Protein AF-0000000074617605 (afdb_homodimer)

pLDDT: mean 94.05, std 8.95, range [28.68, 98.93]

Foldseek 3Di:
DVVVVVVVVVVVVVVVVVVVVVVVVVVVVVVVVLCCLQPPPFFDLQCVQHQEEEEEPQLFFLNVLLVLVCVVSRHAYEYEEADPVSVVVSVVVSCVVRVVSPHHYHYDHDDQLPDDLQVLLVSLLVVCPPGSYAEYEYDWADFDQAQAAPVPQDPSRLSRRQRGLASNLVSNCVNVVVVSLVVLGHFYEYEAECCAVQAPHAHSRRSNNVSSVNRLVVQLVVQVVSVVSHYHGAYEYAYAEQTVNNVHPDADLNHYHSNLQSVQVSRCTRHDHYDHRHVSPVVVSVVNVVDDNVVRVVVNVVVRVVRNVVVVVVVVVVVD/DVVVVVVVVVVVVVVVVVVVVVVVVVVVVVVVVLCCLQPPPFFDLQCVQHQEEEEEPQLFFLNVLLVLVCVVSRHAYEYEEADPVSVVVSVVVSCVVRVVSPHHYHYDHDDQLPDDLQVLLVSLLVVCPPGSYAEYEYDWADFDQAQAAPVPQDPSRLSRRQRGLASNLVSNCVNVVVVSLVVLGHFYEYEAECCAVQAPHAHSRRSNNVSSVNRLVVQLVVQVVSVVSHYHGAYEYAYAEQTVNNVHPDADLNHYHSNLQSVQVSRCTRHDHYDHRHVSPVVVSVVNVVDDNVVRVVVNVVVRVVRNVVVVVVVVVVVD

Nearest PDB structures (foldseek):
  3awd-assembly1_D  TM=8.259E-01  e=8.835E-17  Gluconobacter oxydans
  3i4f-assembly1_C  TM=8.065E-01  e=2.542E-14  Bacillus thuringiensis serovar kurstaki str. T03a001
  3i4f-assembly1_B  TM=8.393E-01  e=2.015E-13  Bacillus thuringiensis serovar kurstaki str. T03a001
  3bmo-assembly1_A  TM=7.274E-01  e=6.884E-12  Trypanosoma brucei brucei
  6gd0-assembly1_A  TM=7.552E-01  e=2.472E-11  Trypanosoma brucei brucei

Radius of gyration: 26.24 Å; Cα contacts (8 Å, |Δi|>4): 1134; chains: 2; bounding box: 74×83×84 Å

Solvent-accessible surface area (backbone atoms only — not comparable to full-atom values): 32037 Å² total; per-residue (Å²): 117,70,76,64,45,61,55,48,53,49,48,50,52,47,50,29,33,51,50,12,47,54,50,50,51,50,52,51,50,52,49,51,51,47,49,36,66,66,74,62,57,76,53,63,67,65,61,78,34,24,52,26,32,39,31,30,34,36,69,48,49,51,28,27,32,37,50,52,53,45,43,74,68,66,29,22,39,37,43,28,35,60,50,64,68,51,48,51,52,48,52,49,54,46,42,70,74,46,34,90,75,67,57,53,78,45,80,44,77,48,49,49,72,77,51,55,56,68,57,48,21,52,56,51,37,69,72,47,61,93,54,54,53,8,35,40,36,44,48,44,66,59,71,67,92,53,61,36,55,75,81,70,56,48,72,67,54,56,52,38,40,50,30,28,40,39,44,41,48,52,24,49,47,49,35,48,49,59,59,19,58,75,71,39,26,23,34,37,39,35,61,38,34,30,44,46,71,56,35,86,41,30,43,34,39,24,69,49,21,8,36,31,17,19,47,41,33,31,22,30,4,44,18,67,59,32,42,87,45,45,26,34,31,21,18,40,34,47,62,65,45,29,21,79,89,68,71,32,85,67,58,48,86,67,22,36,38,27,59,60,43,29,57,33,43,60,45,40,57,77,52,66,40,68,42,47,49,40,62,51,48,40,50,49,38,55,57,50,67,72,44,58,66,70,58,52,48,50,52,50,43,53,51,40,51,52,51,27,53,54,49,52,52,51,55,55,58,70,73,104,115,72,76,65,47,60,56,50,51,49,47,50,52,47,51,30,35,50,50,12,47,53,50,50,51,51,53,52,51,51,48,52,51,47,49,37,63,68,73,62,57,77,54,63,68,66,61,77,34,23,52,27,33,38,32,29,35,35,70,48,50,52,27,26,33,38,51,52,52,44,45,75,68,68,30,21,39,36,44,28,36,59,50,65,66,52,46,51,52,49,52,50,54,45,41,71,74,46,35,92,77,69,58,54,77,46,80,46,77,49,48,49,73,77,51,56,57,69,57,48,20,51,57,51,36,69,72,49,61,93,53,55,54,8,36,38,36,44,48,43,65,60,72,69,92,53,61,39,55,75,81,70,57,50,70,66,55,56,50,37,40,49,31,27,40,40,43,42,48,51,25,49,48,50,37,50,49,58,60,20,57,77,71,39,25,23,33,38,39,36,60,39,33,29,45,45,73,57,36,86,42,28,42,35,37,24,67,51,20,9,36,31,17,20,46,42,32,32,23,29,4,45,19,67,60,31,43,85,46,46,27,35,29,22,20,40,34,46,61,64,47,29,22,79,90,67,71,33,86,67,57,48,86,67,22,37,39,28,60,57,41,28,58,32,43,59,46,40,58,78,53,64,38,68,42,49,49,40,62,51,47,43,51,49,39,54,58,50,68,73,46,58,67,70,57,54,50,51,52,51,44,51,51,40,52,51,50,27,52,54,50,51,51,50,54,55,57,70,75,104

Secondary structure (DSSP, 8-state):
--SHHHHHHHHHHHHHHHHHHHHHHHHHHHHHHHHIIIIISPPP-GGGT-SEEEEES-SSHHHHHHHHHHHHTT-EEEEEES-HHHHHHHHHHHHHHHGGG---EEEEE--TTTS-HHHHHHHHHHHHTTS-EEEEEE------SS---GGGS-HHHHHHHHIIIIIHHHHHHHHHHHHHHHHT-EEEEEE--HHHHTSS--TT-HHHHHHHHHHHHHHHHHHHHHGGGTEEEEEE-----SSTTTT--S--SSS--HHHHHHHHHHHTTS-SEE--SHHHHHHHHHHHTS-HHHHHHHHHHHHHHHHHHHHHHHHHHH-/--SHHHHHHHHHHHHHHHHHHHHHHHHHHHHHHHHIIIIISPPP-GGGT-SEEEEES-SSHHHHHHHHHHHHTT-EEEEEES-HHHHHHHHHHHHHHHGGG---EEEEE--TTTS-HHHHHHHHHHHHTTS-EEEEEE------SS---GGGS-HHHHHHHHIIIIIHHHHHHHHHHHHHHHHT-EEEEEE--HHHHTSS--TT-HHHHHHHHHHHHHHHHHHHHHGGGTEEEEEE-----SSTTTT--S--SSS--HHHHHHHHHHHTTS-SEE--SHHHHHHHHHHHTS-HHHHHHHHHHHHHHHHHHHHHHHHHHH-

Structure (mmCIF, N/CA/C/O backbone):
data_AF-0000000074617605-model_v1
#
loop_
_entity.id
_entity.type
_entity.pdbx_description
1 polymer 'Uncharacterized protein'
#
loop_
_atom_site.group_PDB
_atom_site.id
_atom_site.type_symbol
_atom_site.label_atom_id
_atom_site.label_alt_id
_atom_site.label_comp_id
_atom_site.label_asym_id
_atom_site.label_entity_id
_atom_site.label_seq_id
_atom_site.pdbx_PDB_ins_code
_atom_site.Cartn_x
_atom_site.Cartn_y
_atom_site.Cartn_z
_atom_site.occupancy
_atom_site.B_iso_or_equiv
_atom_site.auth_seq_id
_atom_site.auth_comp_id
_atom_site.auth_asym_id
_atom_site.auth_atom_id
_atom_site.pdbx_PDB_model_num
ATOM 1 N N . MET A 1 1 ? -10.291 5.543 -55.757 1 28.68 1 MET A N 1
ATOM 2 C CA . MET A 1 1 ? -9.661 5.252 -54.473 1 28.68 1 MET A CA 1
ATOM 3 C C . MET A 1 1 ? -8.706 6.37 -54.069 1 28.68 1 MET A C 1
ATOM 5 O O . MET A 1 1 ? -8.23 6.406 -52.933 1 28.68 1 MET A O 1
ATOM 9 N N . ALA A 1 2 ? -8.182 6.967 -55.021 1 44.29 2 ALA A N 1
ATOM 10 C CA . ALA A 1 2 ? -7.198 8.028 -54.823 1 44.29 2 ALA A CA 1
ATOM 11 C C . ALA A 1 2 ? -7.856 9.29 -54.271 1 44.29 2 ALA A C 1
ATOM 13 O O . ALA A 1 2 ? -7.236 10.04 -53.514 1 44.29 2 ALA A O 1
ATOM 14 N N . GLU A 1 3 ? -8.857 9.639 -54.67 1 44.71 3 GLU A N 1
ATOM 15 C CA . GLU A 1 3 ? -9.513 10.872 -54.246 1 44.71 3 GLU A CA 1
ATOM 16 C C . GLU A 1 3 ? -10.019 10.763 -52.81 1 44.71 3 GLU A C 1
ATOM 18 O O . GLU A 1 3 ? -10.239 11.777 -52.145 1 44.71 3 GLU A O 1
ATOM 23 N N . LEU A 1 4 ? -10.495 9.609 -52.344 1 44.89 4 LEU A N 1
ATOM 24 C CA . LEU A 1 4 ? -10.998 9.282 -51.014 1 44.89 4 LEU A CA 1
ATOM 25 C C . LEU A 1 4 ? -9.866 9.272 -49.992 1 44.89 4 LEU A C 1
ATOM 27 O O . LEU A 1 4 ? -10.109 9.395 -48.789 1 44.89 4 LEU A O 1
ATOM 31 N N . LEU A 1 5 ? -8.69 9.046 -50.379 1 49.06 5 LEU A N 1
ATOM 32 C CA . LEU A 1 5 ? -7.474 8.955 -49.579 1 49.06 5 LEU A CA 1
ATOM 33 C C . LEU A 1 5 ? -7.092 10.319 -49.015 1 49.06 5 LEU A C 1
ATOM 35 O O . LEU A 1 5 ? -6.602 10.414 -47.886 1 49.06 5 LEU A O 1
ATOM 39 N N . PRO A 1 6 ? -7.212 11.353 -49.906 1 55.55 6 PRO A N 1
ATOM 40 C CA . PRO A 1 6 ? -6.803 12.677 -49.431 1 55.55 6 PRO A CA 1
ATOM 41 C C . PRO A 1 6 ? -7.618 13.151 -48.23 1 55.55 6 PRO A C 1
ATOM 43 O O . PRO A 1 6 ? -7.067 13.753 -47.304 1 55.55 6 PRO A O 1
ATOM 46 N N . ASN A 1 7 ? -8.894 12.729 -48.133 1 67.83 7 ASN A N 1
ATOM 47 C CA . ASN A 1 7 ? -9.818 13.175 -47.096 1 67.83 7 ASN A CA 1
ATOM 48 C C . ASN A 1 7 ? -9.58 12.441 -45.78 1 67.83 7 ASN A C 1
ATOM 50 O O . ASN A 1 7 ? -9.599 13.052 -44.71 1 67.83 7 ASN A O 1
ATOM 54 N N . TYR A 1 8 ? -9.223 11.216 -45.971 1 73.75 8 TYR A N 1
ATOM 55 C CA . TYR A 1 8 ? -8.988 10.449 -44.754 1 73.75 8 TYR A CA 1
ATOM 56 C C . TYR A 1 8 ? -7.698 10.889 -44.072 1 73.75 8 TYR A C 1
ATOM 58 O O . TYR A 1 8 ? -7.633 10.964 -42.843 1 73.75 8 TYR A O 1
ATOM 66 N N . GLN A 1 9 ? -6.757 11.125 -44.902 1 74.62 9 GLN A N 1
ATOM 67 C CA . GLN A 1 9 ? -5.488 11.593 -44.355 1 74.62 9 GLN A CA 1
ATOM 68 C C . GLN A 1 9 ? -5.665 12.909 -43.603 1 74.62 9 GLN A C 1
ATOM 70 O O . GLN A 1 9 ? -5.088 13.1 -42.531 1 74.62 9 GLN A O 1
ATOM 75 N N . ASN A 1 10 ? -6.522 13.687 -44.237 1 80.21 10 ASN A N 1
ATOM 76 C CA . ASN A 1 10 ? -6.794 14.961 -43.579 1 80.21 10 ASN A CA 1
ATOM 77 C C . ASN A 1 10 ? -7.549 14.764 -42.268 1 80.21 10 ASN A C 1
ATOM 79 O O . ASN A 1 10 ? -7.307 15.479 -41.294 1 80.21 10 ASN A O 1
ATOM 83 N N . GLN A 1 11 ? -8.337 13.719 -42.298 1 86.09 11 GLN A N 1
ATOM 84 C CA . GLN A 1 11 ? -9.111 13.452 -41.09 1 86.09 11 GLN A CA 1
ATOM 85 C C . GLN A 1 11 ? -8.223 12.904 -39.977 1 86.09 11 GLN A C 1
ATOM 87 O O . GLN A 1 11 ? -8.38 13.274 -38.811 1 86.09 11 GLN A O 1
ATOM 92 N N . ILE A 1 12 ? -7.347 12.129 -40.333 1 83.56 12 ILE A N 1
ATOM 93 C CA . ILE A 1 12 ? -6.42 11.562 -39.36 1 83.56 12 ILE A CA 1
ATOM 94 C C . ILE A 1 12 ? -5.516 12.661 -38.806 1 83.56 12 ILE A C 1
ATOM 96 O O . ILE A 1 12 ? -5.267 12.719 -37.6 1 83.56 12 ILE A O 1
ATOM 100 N N . LEU A 1 13 ? -5.088 13.482 -39.664 1 83.46 13 LEU A N 1
ATOM 101 C CA . LEU A 1 13 ? -4.239 14.589 -39.239 1 83.46 13 LEU A CA 1
ATOM 102 C C . LEU A 1 13 ? -4.993 15.52 -38.295 1 83.46 13 LEU A C 1
ATOM 104 O O . LEU A 1 13 ? -4.426 16.01 -37.315 1 83.46 13 LEU A O 1
ATOM 108 N N . LEU A 1 14 ? -6.187 15.707 -38.687 1 86.94 14 LEU A N 1
ATOM 109 C CA . LEU A 1 14 ? -7.02 16.539 -37.825 1 86.94 14 LEU A CA 1
ATOM 110 C C . LEU A 1 14 ? -7.222 15.881 -36.464 1 86.94 14 LEU A C 1
ATOM 112 O O . LEU A 1 14 ? -7.179 16.554 -35.432 1 86.94 14 LEU A O 1
ATOM 116 N N . ALA A 1 15 ? -7.498 14.617 -36.512 1 87.48 15 ALA A N 1
ATOM 117 C CA . ALA A 1 15 ? -7.683 13.876 -35.268 1 87.48 15 ALA A CA 1
ATOM 118 C C . ALA A 1 15 ? -6.435 13.952 -34.393 1 87.48 15 ALA A C 1
ATOM 120 O O . ALA A 1 15 ? -6.531 14.136 -33.178 1 87.48 15 ALA A O 1
ATOM 121 N N . ILE A 1 16 ? -5.338 13.906 -34.977 1 88.61 16 ILE A N 1
ATOM 122 C CA . ILE A 1 16 ? -4.067 13.969 -34.264 1 88.61 16 ILE A CA 1
ATOM 123 C C . ILE A 1 16 ? -3.869 15.367 -33.683 1 88.61 16 ILE A C 1
ATOM 125 O O . ILE A 1 16 ? -3.404 15.515 -32.551 1 88.61 16 ILE A O 1
ATOM 129 N N . TYR A 1 17 ? -4.247 16.331 -34.462 1 87.78 17 TYR A N 1
ATOM 130 C CA . TYR A 1 17 ? -4.151 17.705 -33.982 1 87.78 17 TYR A CA 1
ATOM 131 C C . TYR A 1 17 ? -5.081 17.934 -32.796 1 87.78 17 TYR A C 1
ATOM 133 O O . TYR A 1 17 ? -4.698 18.572 -31.813 1 87.78 17 TYR A O 1
ATOM 141 N N . ILE A 1 18 ? -6.255 17.421 -32.915 1 90.37 18 ILE A N 1
ATOM 142 C CA . ILE A 1 18 ? -7.236 17.574 -31.846 1 90.37 18 ILE A CA 1
ATOM 143 C C . ILE A 1 18 ? -6.734 16.88 -30.582 1 90.37 18 ILE A C 1
ATOM 145 O O . ILE A 1 18 ? -6.83 17.432 -29.484 1 90.37 18 ILE A O 1
ATOM 149 N N . LEU A 1 19 ? -6.189 15.699 -30.77 1 89.45 19 LEU A N 1
ATOM 150 C CA . LEU A 1 19 ? -5.617 14.973 -29.641 1 89.45 19 LEU A CA 1
ATOM 151 C C . LEU A 1 19 ? -4.496 15.776 -28.99 1 89.45 1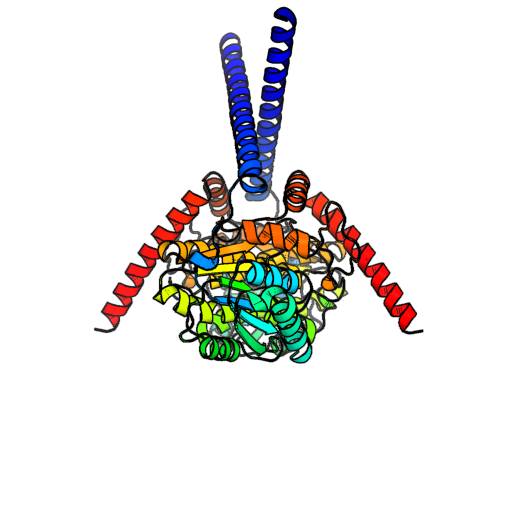9 LEU A C 1
ATOM 153 O O . LEU A 1 19 ? -4.444 15.895 -27.764 1 89.45 19 LEU A O 1
ATOM 157 N N . GLY A 1 20 ? -3.647 16.362 -29.751 1 89.15 20 GLY A N 1
ATOM 158 C CA . GLY A 1 20 ? -2.57 17.196 -29.239 1 89.15 20 GLY A CA 1
ATOM 159 C C . GLY A 1 20 ? -3.066 18.427 -28.504 1 89.15 20 GLY A C 1
ATOM 160 O O . GLY A 1 20 ? -2.519 18.798 -27.464 1 89.15 20 GLY A O 1
ATOM 161 N N . PHE A 1 21 ? -4.073 18.988 -29.082 1 91.02 21 PHE A N 1
ATOM 162 C CA . PHE A 1 21 ? -4.638 20.186 -28.472 1 91.02 21 PHE A CA 1
ATOM 163 C C . PHE A 1 21 ? -5.278 19.86 -27.128 1 91.02 21 PHE A C 1
ATOM 165 O O . PHE A 1 21 ? -5.112 20.604 -26.159 1 91.02 21 PHE A O 1
ATOM 172 N N . ILE A 1 22 ? -5.978 18.783 -27.044 1 91.42 22 ILE A N 1
ATOM 173 C CA . ILE A 1 22 ? -6.632 18.36 -25.811 1 91.42 22 ILE A CA 1
ATOM 174 C C . ILE A 1 22 ? -5.582 18.092 -24.735 1 91.42 22 ILE A C 1
ATOM 176 O O . ILE A 1 22 ? -5.716 18.553 -23.599 1 91.42 22 ILE A O 1
ATOM 180 N N . ILE A 1 23 ? -4.521 17.449 -25.072 1 90.5 23 ILE A N 1
ATOM 181 C CA . ILE A 1 23 ? -3.471 17.105 -24.119 1 90.5 23 ILE A CA 1
ATOM 182 C C . ILE A 1 23 ? -2.748 18.373 -23.668 1 90.5 23 ILE A C 1
ATOM 184 O O . ILE A 1 23 ? -2.452 18.538 -22.482 1 90.5 23 ILE A O 1
ATOM 188 N N . PHE A 1 24 ? -2.494 19.197 -24.582 1 90.48 24 PHE A N 1
ATOM 189 C CA . PHE A 1 24 ? -1.822 20.45 -24.256 1 90.48 24 PHE A CA 1
ATOM 190 C C . PHE A 1 24 ? -2.657 21.274 -23.283 1 90.48 24 PHE A C 1
ATOM 192 O O . PHE A 1 24 ? -2.129 21.816 -22.309 1 90.48 24 PHE A O 1
ATOM 199 N N . THR A 1 25 ? -3.906 21.417 -23.562 1 92.68 25 THR A N 1
ATOM 200 C CA . THR A 1 25 ? -4.8 22.176 -22.695 1 92.68 25 THR A CA 1
ATOM 201 C C . THR A 1 25 ? -4.891 21.532 -21.315 1 92.68 25 THR A C 1
ATOM 203 O O . THR A 1 25 ? -4.887 22.228 -20.297 1 92.68 25 THR A O 1
ATOM 206 N N . GLN A 1 26 ? -4.939 20.263 -21.282 1 91.38 26 GLN A N 1
ATOM 207 C CA . GLN A 1 26 ? -5.006 19.546 -20.013 1 91.38 26 GLN A CA 1
ATOM 208 C C . GLN A 1 26 ? -3.733 19.753 -19.197 1 91.38 26 GLN A C 1
ATOM 210 O O . GLN A 1 26 ? -3.796 19.987 -17.988 1 91.38 26 GLN A O 1
ATOM 215 N N . LYS A 1 27 ? -2.654 19.66 -19.837 1 90.95 27 LYS A N 1
ATOM 216 C CA . LYS A 1 27 ? -1.382 19.846 -19.145 1 90.95 27 LYS A CA 1
ATOM 217 C C . LYS A 1 27 ? -1.238 21.277 -18.634 1 90.95 27 LYS A C 1
ATOM 219 O O . LYS A 1 27 ? -0.689 21.503 -17.554 1 90.95 27 LYS A O 1
ATOM 224 N N . THR A 1 28 ? -1.647 22.194 -19.437 1 93.44 28 THR A N 1
ATOM 225 C CA . THR A 1 28 ? -1.602 23.592 -19.024 1 93.44 28 THR A CA 1
ATOM 226 C C . THR A 1 28 ? -2.526 23.835 -17.834 1 93.44 28 THR A C 1
ATOM 228 O O . THR A 1 28 ? -2.147 24.512 -16.876 1 93.44 28 THR A O 1
ATOM 231 N N . GLN A 1 29 ? -3.685 23.295 -17.889 1 95.03 29 GLN A N 1
ATOM 232 C CA . GLN A 1 29 ? -4.625 23.424 -16.781 1 95.03 29 GLN A CA 1
ATOM 233 C C . GLN A 1 29 ? -4.075 22.775 -15.514 1 95.03 29 GLN A C 1
ATOM 235 O O . GLN A 1 29 ? -4.21 23.326 -14.419 1 95.03 29 GLN A O 1
ATOM 240 N N . ASN A 1 30 ? -3.499 21.629 -15.637 1 93.22 30 ASN A N 1
ATOM 241 C CA . ASN A 1 30 ? -2.891 20.953 -14.496 1 93.22 30 ASN A CA 1
ATOM 242 C C . ASN A 1 30 ? -1.772 21.788 -13.88 1 93.22 30 ASN A C 1
ATOM 244 O O . ASN A 1 30 ? -1.621 21.826 -12.658 1 93.22 30 ASN A O 1
ATOM 248 N N . PHE A 1 31 ? -1.028 22.395 -14.739 1 95.34 31 PHE A N 1
ATOM 249 C CA . PHE A 1 31 ? 0.06 23.242 -14.263 1 95.34 31 PHE A CA 1
ATOM 250 C C . PHE A 1 31 ? -0.484 24.447 -13.505 1 95.34 31 PHE A C 1
ATOM 252 O O . PHE A 1 31 ? 0.025 24.797 -12.439 1 95.34 31 PHE A O 1
ATOM 259 N N . ILE A 1 32 ? -1.488 25.061 -13.974 1 96.78 32 ILE A N 1
ATOM 260 C CA . ILE A 1 32 ? -2.103 26.216 -13.33 1 96.78 32 ILE A CA 1
ATOM 261 C C . ILE A 1 32 ? -2.676 25.808 -11.975 1 96.78 32 ILE A C 1
ATOM 263 O O . ILE A 1 32 ? -2.494 26.512 -10.979 1 96.78 32 ILE A O 1
ATOM 267 N N . ASN A 1 33 ? -3.296 24.691 -11.918 1 95.11 33 ASN A N 1
ATOM 268 C CA . ASN A 1 33 ? -3.838 24.185 -10.661 1 95.11 33 ASN A CA 1
ATOM 269 C C . ASN A 1 33 ? -2.731 23.886 -9.654 1 95.11 33 ASN A C 1
ATOM 271 O O . ASN A 1 33 ? -2.905 24.1 -8.452 1 95.11 33 ASN A O 1
ATOM 275 N N . TRP A 1 34 ? -1.692 23.348 -10.194 1 96.05 34 TRP A N 1
ATOM 276 C CA . TRP A 1 34 ? -0.549 23.063 -9.333 1 96.05 34 TRP A CA 1
ATOM 277 C C . TRP A 1 34 ? 0.018 24.347 -8.737 1 96.05 34 TRP A C 1
ATOM 279 O O . TRP A 1 34 ? 0.291 24.414 -7.536 1 96.05 34 TRP A O 1
ATOM 289 N N . VAL A 1 35 ? 0.185 25.389 -9.542 1 97.35 35 VAL A N 1
ATOM 290 C CA . VAL A 1 35 ? 0.705 26.669 -9.073 1 97.35 35 VAL A CA 1
ATOM 291 C C . VAL A 1 35 ? -0.242 27.261 -8.032 1 97.35 35 VAL A C 1
ATOM 293 O O . VAL A 1 35 ? 0.198 27.743 -6.985 1 97.35 35 VAL A O 1
ATOM 296 N N . TRP A 1 36 ? -1.469 27.194 -8.293 1 97.11 36 TRP A N 1
ATOM 297 C CA . TRP A 1 36 ? -2.469 27.708 -7.363 1 97.11 36 TRP A CA 1
ATOM 298 C C . TRP A 1 36 ? -2.382 26.991 -6.02 1 97.11 36 TRP A C 1
ATOM 300 O O . TRP A 1 36 ? -2.312 27.633 -4.97 1 97.11 36 TRP A O 1
ATOM 310 N N . SER A 1 37 ? -2.333 25.662 -6.056 1 96.31 37 SER A N 1
ATOM 311 C CA . SER A 1 37 ? -2.339 24.858 -4.839 1 96.31 37 SER A CA 1
ATOM 312 C C . SER A 1 37 ? -1.042 25.03 -4.056 1 96.31 37 SER A C 1
ATOM 314 O O . SER A 1 37 ? -1.05 25.032 -2.823 1 96.31 37 SER A O 1
ATOM 316 N N . MET A 1 38 ? 0.034 25.215 -4.803 1 96.22 38 MET A N 1
ATOM 317 C CA . MET A 1 38 ? 1.349 25.237 -4.169 1 96.22 38 MET A CA 1
ATOM 318 C C . MET A 1 38 ? 1.65 26.615 -3.587 1 96.22 38 MET A C 1
ATOM 320 O O . MET A 1 38 ? 2.257 26.724 -2.521 1 96.22 38 MET A O 1
ATOM 324 N N . PHE A 1 39 ? 1.117 27.701 -4.22 1 96.63 39 PHE A N 1
ATOM 325 C CA . PHE A 1 39 ? 1.698 28.992 -3.868 1 96.63 39 PHE A CA 1
ATOM 326 C C . PHE A 1 39 ? 0.607 30.005 -3.544 1 96.63 39 PHE A C 1
ATOM 328 O O . PHE A 1 39 ? 0.87 31.026 -2.905 1 96.63 39 PHE A O 1
ATOM 335 N N . ILE A 1 40 ? -0.605 29.811 -3.905 1 97.47 40 ILE A N 1
ATOM 336 C CA . ILE A 1 40 ? -1.573 30.901 -3.845 1 97.47 40 ILE A CA 1
ATOM 337 C C . ILE A 1 40 ? -2.719 30.523 -2.909 1 97.47 40 ILE A C 1
ATOM 339 O O . ILE A 1 40 ? -3.23 31.368 -2.171 1 97.47 40 ILE A O 1
ATOM 343 N N . ARG A 1 41 ? -3.121 29.29 -2.885 1 97.09 41 ARG A N 1
ATOM 344 C CA . ARG A 1 41 ? -4.271 28.827 -2.116 1 97.09 41 ARG A CA 1
ATOM 345 C C . ARG A 1 41 ? -4.084 29.109 -0.629 1 97.09 41 ARG A C 1
ATOM 347 O O . ARG A 1 41 ? -3.069 28.729 -0.042 1 97.09 41 ARG A O 1
ATOM 354 N N . PRO A 1 42 ? -4.964 29.787 -0.037 1 97.07 42 PRO A N 1
ATOM 355 C CA . PRO A 1 42 ? -4.836 30.092 1.39 1 97.07 42 PRO A CA 1
ATOM 356 C C . PRO A 1 42 ? -4.976 28.853 2.273 1 97.07 42 PRO A C 1
ATOM 358 O O . PRO A 1 42 ? -5.78 27.966 1.975 1 97.07 42 PRO A O 1
ATOM 361 N N . PRO A 1 43 ? -4.212 28.798 3.308 1 97.06 43 PRO A N 1
ATOM 362 C CA . PRO A 1 43 ? -4.376 27.694 4.257 1 97.06 43 PRO A CA 1
ATOM 363 C C . PRO A 1 43 ? -5.687 27.774 5.035 1 97.06 43 PRO A C 1
ATOM 365 O O . PRO A 1 43 ? -6.244 28.862 5.203 1 97.06 43 PRO A O 1
ATOM 368 N N . LYS A 1 44 ? -6.156 26.694 5.441 1 96.82 44 LYS A N 1
ATOM 369 C CA . LYS A 1 44 ? -7.312 26.667 6.332 1 96.82 44 LYS A CA 1
ATOM 370 C C . LYS A 1 44 ? -6.921 27.069 7.752 1 96.82 44 LYS A C 1
ATOM 372 O O . LYS A 1 44 ? -5.779 26.865 8.168 1 96.82 44 LYS A O 1
ATOM 377 N N . LYS A 1 45 ? -7.898 27.671 8.459 1 97.8 45 LYS A N 1
ATOM 378 C CA . LYS A 1 45 ? -7.694 27.929 9.882 1 97.8 45 LYS A CA 1
ATOM 379 C C . LYS A 1 45 ? -7.835 26.647 10.698 1 97.8 45 LYS A C 1
ATOM 381 O O . LYS A 1 45 ? -8.948 26.162 10.915 1 97.8 45 LYS A O 1
ATOM 386 N N . LEU A 1 46 ? -6.822 26.147 11.198 1 97.94 46 LEU A N 1
ATOM 387 C CA . LEU A 1 46 ? -6.777 24.825 11.814 1 97.94 46 LEU A CA 1
ATOM 388 C C . LEU A 1 46 ? -7.615 24.79 13.087 1 97.94 46 LEU A C 1
ATOM 390 O O . LEU A 1 46 ? -8.157 23.743 13.45 1 97.94 46 LEU A O 1
ATOM 394 N N . THR A 1 47 ? -7.768 25.92 13.708 1 97.26 47 THR A N 1
ATOM 395 C CA . THR A 1 47 ? -8.559 25.992 14.931 1 97.26 47 THR A CA 1
ATOM 396 C C . THR A 1 47 ? -10.04 25.784 14.63 1 97.26 47 THR A C 1
ATOM 398 O O . THR A 1 47 ? -10.838 25.555 15.542 1 97.26 47 THR A O 1
ATOM 401 N N . ASN A 1 48 ? -10.37 25.835 13.335 1 97.09 48 ASN A N 1
ATOM 402 C CA . ASN A 1 48 ? -11.745 25.551 12.939 1 97.09 48 ASN A CA 1
ATOM 403 C C . ASN A 1 48 ? -12.083 24.072 13.107 1 97.09 48 ASN A C 1
ATOM 405 O O . ASN A 1 48 ? -13.256 23.705 13.192 1 97.09 48 ASN A O 1
ATOM 409 N N . TYR A 1 49 ? -11.058 23.244 13.178 1 97.86 49 TYR A N 1
ATOM 410 C CA . TYR A 1 49 ? -11.289 21.818 13.376 1 97.86 49 TYR A CA 1
ATOM 411 C C . TYR A 1 49 ? -11.53 21.503 14.847 1 97.86 49 TYR A C 1
ATOM 413 O O . TYR A 1 49 ? -12.204 20.524 15.177 1 97.86 49 TYR A O 1
ATOM 421 N N . GLY A 1 50 ? -10.911 22.229 15.702 1 97.76 50 GLY A N 1
ATOM 422 C CA . GLY A 1 50 ? -10.905 22.036 17.143 1 97.76 50 GLY A CA 1
ATOM 423 C C . GLY A 1 50 ? -9.731 22.707 17.831 1 97.76 50 GLY A C 1
ATOM 424 O O . GLY A 1 50 ? -8.838 23.239 17.168 1 97.76 50 GLY A O 1
ATOM 425 N N . SER A 1 51 ? -9.728 22.666 19.121 1 97.7 51 SER A N 1
ATOM 426 C CA . SER A 1 51 ? -8.741 23.426 19.881 1 97.7 51 SER A CA 1
ATOM 427 C C . SER A 1 51 ? -7.525 22.57 20.219 1 97.7 51 SER A C 1
ATOM 429 O O . SER A 1 51 ? -6.497 23.088 20.659 1 97.7 51 SER A O 1
ATOM 431 N N . TRP A 1 52 ? -7.636 21.214 19.962 1 98.52 52 TRP A N 1
ATOM 432 C CA . TRP A 1 52 ? -6.545 20.311 20.313 1 98.52 52 TRP A CA 1
ATOM 433 C C . TRP A 1 52 ? -6.011 19.596 19.076 1 98.52 52 TRP A C 1
ATOM 435 O O . TRP A 1 52 ? -6.774 19.266 18.165 1 98.52 52 TRP A O 1
ATOM 445 N N . ALA A 1 53 ? -4.74 19.334 19.057 1 98.8 53 ALA A N 1
ATOM 446 C CA . ALA A 1 53 ? -4.082 18.489 18.064 1 98.8 53 ALA A CA 1
ATOM 447 C C . ALA A 1 53 ? -3.289 17.371 18.734 1 98.8 53 ALA A C 1
ATOM 449 O O . ALA A 1 53 ? -2.647 17.589 19.764 1 98.8 53 ALA A O 1
ATOM 450 N N . LEU A 1 54 ? -3.417 16.203 18.218 1 98.9 54 LEU A N 1
ATOM 451 C CA . LEU A 1 54 ? -2.638 15.043 18.638 1 98.9 54 LEU A CA 1
ATOM 452 C C . LEU A 1 54 ? -1.591 14.683 17.59 1 98.9 54 LEU A C 1
ATOM 454 O O . LEU A 1 54 ? -1.898 14.612 16.398 1 98.9 54 LEU A O 1
ATOM 458 N N . ILE A 1 55 ? -0.34 14.497 18.009 1 98.91 55 ILE A N 1
ATOM 459 C CA . ILE A 1 55 ? 0.718 14.167 17.061 1 98.91 55 ILE A CA 1
ATOM 460 C C . ILE A 1 55 ? 1.58 13.038 17.622 1 98.91 55 ILE A C 1
ATOM 462 O O . ILE A 1 55 ? 2.022 13.098 18.771 1 98.91 55 ILE A O 1
ATOM 466 N N . THR A 1 56 ? 1.751 12.01 16.842 1 98.77 56 THR A N 1
ATOM 467 C CA . THR A 1 56 ? 2.637 10.908 17.199 1 98.77 56 THR A CA 1
ATOM 468 C C . THR A 1 56 ? 4.034 11.13 16.624 1 98.77 56 THR A C 1
ATOM 470 O O . THR A 1 56 ? 4.183 11.715 15.55 1 98.77 56 THR A O 1
ATOM 473 N N . GLY A 1 57 ? 5.122 10.573 17.303 1 97.8 57 GLY A N 1
ATOM 474 C CA . GLY A 1 57 ? 6.482 10.795 16.839 1 97.8 57 GLY A CA 1
ATOM 475 C C . GLY A 1 57 ? 6.86 12.263 16.778 1 97.8 57 GLY A C 1
ATOM 476 O O . GLY A 1 57 ? 7.352 12.74 15.753 1 97.8 57 GLY A O 1
ATOM 477 N N . CYS A 1 58 ? 6.711 12.96 17.863 1 98.29 58 CYS A N 1
ATOM 478 C CA . CYS A 1 58 ? 6.699 14.419 17.841 1 98.29 58 CYS A CA 1
ATOM 479 C C . CYS A 1 58 ? 7.983 14.984 18.436 1 98.29 58 CYS A C 1
ATOM 481 O O . CYS A 1 58 ? 8.079 16.186 18.688 1 98.29 58 CYS A O 1
ATOM 483 N N . THR A 1 59 ? 9.014 14.186 18.651 1 97.59 59 THR A N 1
ATOM 484 C CA . THR A 1 59 ? 10.151 14.681 19.419 1 97.59 59 THR A CA 1
ATOM 485 C C . THR A 1 59 ? 11.361 14.898 18.515 1 97.59 59 THR A C 1
ATOM 487 O O . THR A 1 59 ? 12.397 15.393 18.964 1 97.59 59 THR A O 1
ATOM 490 N N . ASP A 1 60 ? 11.294 14.525 17.241 1 95.55 60 ASP A N 1
ATOM 491 C CA . ASP A 1 60 ? 12.401 14.712 16.308 1 95.55 60 ASP A CA 1
ATOM 492 C C . ASP A 1 60 ? 11.888 14.958 14.89 1 95.55 60 ASP A C 1
ATOM 494 O O . ASP A 1 60 ? 10.721 14.697 14.593 1 95.55 60 ASP A O 1
ATOM 498 N N . GLY A 1 61 ? 12.709 15.506 14.093 1 96.51 61 GLY A N 1
ATOM 499 C CA . GLY A 1 61 ? 12.492 15.559 12.656 1 96.51 61 GLY A CA 1
ATOM 500 C C . GLY A 1 61 ? 11.236 16.316 12.27 1 96.51 61 GLY A C 1
ATOM 501 O O . GLY A 1 61 ? 10.985 17.412 12.775 1 96.51 61 GLY A O 1
ATOM 502 N N . ILE A 1 62 ? 10.508 15.739 11.348 1 97.76 62 ILE A N 1
ATOM 503 C CA . ILE A 1 62 ? 9.302 16.353 10.804 1 97.76 62 ILE A CA 1
ATOM 504 C C . ILE A 1 62 ? 8.254 16.496 11.906 1 97.76 62 ILE A C 1
ATOM 506 O O . ILE A 1 62 ? 7.593 17.532 12.011 1 97.76 62 ILE A O 1
ATOM 510 N N . GLY A 1 63 ? 8.148 15.485 12.751 1 98.38 63 GLY A N 1
ATOM 511 C CA . GLY A 1 63 ? 7.172 15.504 13.829 1 98.38 63 GLY A CA 1
ATOM 512 C C . GLY A 1 63 ? 7.362 16.666 14.786 1 98.38 63 GLY A C 1
ATOM 513 O O . GLY A 1 63 ? 6.396 17.335 15.158 1 98.38 63 GLY A O 1
ATOM 514 N N . LYS A 1 64 ? 8.566 16.872 15.158 1 98.48 64 LYS A N 1
ATOM 515 C CA . LYS A 1 64 ? 8.852 17.977 16.068 1 98.48 64 LYS A CA 1
ATOM 516 C C . LYS A 1 64 ? 8.524 19.32 15.422 1 98.48 64 LYS A C 1
ATOM 518 O O . LYS A 1 64 ? 7.903 20.181 16.048 1 98.48 64 LYS A O 1
ATOM 523 N N . ALA A 1 65 ? 8.939 19.501 14.171 1 98.66 65 ALA A N 1
ATOM 524 C CA . ALA A 1 65 ? 8.658 20.745 13.459 1 98.66 65 ALA A CA 1
ATOM 525 C C . ALA A 1 65 ? 7.155 20.987 13.349 1 98.66 65 ALA A C 1
ATOM 527 O O . ALA A 1 65 ? 6.685 22.11 13.543 1 98.66 65 ALA A O 1
ATOM 528 N N . LEU A 1 66 ? 6.416 19.961 13.069 1 98.79 66 LEU A N 1
ATOM 529 C CA . LEU A 1 66 ? 4.965 20.062 12.964 1 98.79 66 LEU A CA 1
ATOM 530 C C . LEU A 1 66 ? 4.349 20.446 14.305 1 98.79 66 LEU A C 1
ATOM 532 O O . LEU A 1 66 ? 3.402 21.235 14.355 1 98.79 66 LEU A O 1
ATOM 536 N N . THR A 1 67 ? 4.896 19.866 15.317 1 98.47 67 THR A N 1
ATOM 537 C CA . THR A 1 67 ? 4.413 20.167 16.66 1 98.47 67 THR A CA 1
ATOM 538 C C . THR A 1 67 ? 4.547 21.657 16.961 1 98.47 67 THR A C 1
ATOM 540 O O . THR A 1 67 ? 3.612 22.28 17.468 1 98.47 67 THR A O 1
ATOM 543 N N . PHE A 1 68 ? 5.634 22.233 16.67 1 98.3 68 PHE A N 1
ATOM 544 C CA . PHE A 1 68 ? 5.878 23.652 16.901 1 98.3 68 PHE A CA 1
ATOM 545 C C . PHE A 1 68 ? 4.949 24.507 16.049 1 98.3 68 PHE A C 1
ATOM 547 O O . PHE A 1 68 ? 4.424 25.519 16.518 1 98.3 68 PHE A O 1
ATOM 554 N N . ASP A 1 69 ? 4.735 24.106 14.821 1 98.33 69 ASP A N 1
ATOM 555 C CA . ASP A 1 69 ? 3.859 24.87 13.938 1 98.33 69 ASP A CA 1
ATOM 556 C C . ASP A 1 69 ? 2.41 24.808 14.414 1 98.33 69 ASP A C 1
ATOM 558 O O . ASP A 1 69 ? 1.682 25.801 14.336 1 98.33 69 ASP A O 1
ATOM 562 N N . LEU A 1 70 ? 1.972 23.675 14.914 1 98.28 70 LEU A N 1
ATOM 563 C CA . LEU A 1 70 ? 0.629 23.553 15.47 1 98.28 70 LEU A CA 1
ATOM 564 C C . LEU A 1 70 ? 0.448 24.483 16.665 1 98.28 70 LEU A C 1
ATOM 566 O O . LEU A 1 70 ? -0.575 25.162 16.779 1 98.28 70 LEU A O 1
ATOM 570 N N . ALA A 1 71 ? 1.447 24.519 17.505 1 97.69 71 ALA A N 1
ATOM 571 C CA . ALA A 1 71 ? 1.415 25.407 18.665 1 97.69 71 ALA A CA 1
ATOM 572 C C . ALA A 1 71 ? 1.346 26.869 18.235 1 97.69 71 ALA A C 1
ATOM 574 O O . ALA A 1 71 ? 0.595 27.658 18.813 1 97.69 71 ALA A O 1
ATOM 575 N N . SER A 1 72 ? 2.101 27.188 17.221 1 96.63 72 SER A N 1
ATOM 576 C CA . SER A 1 72 ? 2.152 28.564 16.739 1 96.63 72 SER A CA 1
ATOM 577 C C . SER A 1 72 ? 0.798 29.009 16.195 1 96.63 72 SER A C 1
ATOM 579 O O . SER A 1 72 ? 0.526 30.208 16.097 1 96.63 72 SER A O 1
ATOM 581 N N . LYS A 1 73 ? -0.044 28.059 15.848 1 95.66 73 LYS A N 1
ATOM 582 C CA . LYS A 1 73 ? -1.37 28.365 15.32 1 95.66 73 LYS A CA 1
ATOM 583 C C . LYS A 1 73 ? -2.407 28.422 16.438 1 95.66 73 LYS A C 1
ATOM 585 O O . LYS A 1 73 ? -3.6 28.589 16.178 1 95.66 73 LYS A O 1
ATOM 590 N N . GLY A 1 74 ? -1.947 28.197 17.683 1 95.43 74 GLY A N 1
ATOM 591 C CA . GLY A 1 74 ? -2.815 28.392 18.833 1 95.43 74 GLY A CA 1
ATOM 592 C C . GLY A 1 74 ? -3.511 27.119 19.278 1 95.43 74 GLY A C 1
ATOM 593 O O . GLY A 1 74 ? -4.482 27.169 20.036 1 95.43 74 GLY A O 1
ATOM 594 N N . LEU A 1 75 ? -3.068 25.981 18.837 1 97.59 75 LEU A N 1
ATOM 595 C CA . LEU A 1 75 ? -3.682 24.717 19.228 1 97.59 75 LEU A CA 1
ATOM 596 C C . LEU A 1 75 ? -3.036 24.168 20.495 1 97.59 75 LEU A C 1
ATOM 598 O O . LEU A 1 75 ? -1.819 24.262 20.668 1 97.59 75 LEU A O 1
ATOM 602 N N . ASN A 1 76 ? -3.896 23.626 21.381 1 98.04 76 ASN A N 1
ATOM 603 C CA . ASN A 1 76 ? -3.378 22.766 22.439 1 98.04 76 ASN A CA 1
ATOM 604 C C . ASN A 1 76 ? -2.836 21.454 21.88 1 98.04 76 ASN A C 1
ATOM 606 O O . ASN A 1 76 ? -3.227 21.03 20.791 1 98.04 76 ASN A O 1
ATOM 610 N N . LEU A 1 77 ? -1.928 20.838 22.642 1 98.4 77 LEU A N 1
ATOM 611 C CA . LEU A 1 77 ? -1.234 19.711 22.027 1 98.4 77 LEU A CA 1
ATOM 612 C C . LEU A 1 77 ? -1.32 18.471 22.91 1 98.4 77 LEU A C 1
ATOM 614 O O . LEU A 1 77 ? -1.242 18.571 24.137 1 98.4 77 LEU A O 1
ATOM 618 N N . ILE A 1 78 ? -1.519 17.332 22.282 1 98.81 78 ILE A N 1
ATOM 619 C CA . ILE A 1 78 ? -1.265 16.016 22.859 1 98.81 78 ILE A CA 1
ATOM 620 C C . ILE A 1 78 ? -0.061 15.375 22.172 1 98.81 78 ILE A C 1
ATOM 622 O O . ILE A 1 78 ? -0.129 15.017 20.994 1 98.81 78 ILE A O 1
ATOM 626 N N . LEU A 1 79 ? 1.03 15.224 22.933 1 98.75 79 LEU A N 1
ATOM 627 C CA . LEU A 1 79 ? 2.29 14.718 22.4 1 98.75 79 LEU A CA 1
ATOM 628 C C . LEU A 1 79 ? 2.453 13.233 22.706 1 98.75 79 LEU A C 1
ATOM 630 O O . LEU A 1 79 ? 2.398 12.824 23.868 1 98.75 79 LEU A O 1
ATOM 634 N N . VAL A 1 80 ? 2.649 12.425 21.669 1 98.74 80 VAL A N 1
ATOM 635 C CA . VAL A 1 80 ? 2.759 10.98 21.84 1 98.74 80 VAL A CA 1
ATOM 636 C C . VAL A 1 80 ? 4.119 10.501 21.338 1 98.74 80 VAL A C 1
ATOM 638 O O . VAL A 1 80 ? 4.45 10.675 20.163 1 98.74 80 VAL A O 1
ATOM 641 N N . ASP A 1 81 ? 4.887 9.889 22.111 1 98.12 81 ASP A N 1
ATOM 642 C CA . ASP A 1 81 ? 6.189 9.315 21.787 1 98.12 81 ASP A CA 1
ATOM 643 C C . ASP A 1 81 ? 6.601 8.27 22.822 1 98.12 81 ASP A C 1
ATOM 645 O O . ASP A 1 81 ? 5.943 8.117 23.853 1 98.12 81 ASP A O 1
ATOM 649 N N . ARG A 1 82 ? 7.634 7.586 22.55 1 97.49 82 ARG A N 1
ATOM 650 C CA . ARG A 1 82 ? 8.02 6.488 23.43 1 97.49 82 ARG A CA 1
ATOM 651 C C . ARG A 1 82 ? 8.947 6.973 24.539 1 97.49 82 ARG A C 1
ATOM 653 O O . ARG A 1 82 ? 9.049 6.34 25.592 1 97.49 82 ARG A O 1
ATOM 660 N N . ASN A 1 83 ? 9.672 8.083 24.375 1 97.75 83 ASN A N 1
ATOM 661 C CA . ASN A 1 83 ? 10.672 8.568 25.32 1 97.75 83 ASN A CA 1
ATOM 662 C C . ASN A 1 83 ? 10.131 9.714 26.17 1 97.75 83 ASN A C 1
ATOM 664 O O . ASN A 1 83 ? 10.003 10.842 25.69 1 97.75 83 ASN A O 1
ATOM 668 N N . ILE A 1 84 ? 9.958 9.451 27.382 1 98.21 84 ILE A N 1
ATOM 669 C CA . ILE A 1 84 ? 9.318 10.415 28.271 1 98.21 84 ILE A CA 1
ATOM 670 C C . ILE A 1 84 ? 10.213 11.641 28.433 1 98.21 84 ILE A C 1
ATOM 672 O O . ILE A 1 84 ? 9.72 12.768 28.533 1 98.21 84 ILE A O 1
ATOM 676 N N . GLU A 1 85 ? 11.497 11.48 28.486 1 98.54 85 GLU A N 1
ATOM 677 C CA . GLU A 1 85 ? 12.415 12.602 28.654 1 98.54 85 GLU A CA 1
ATOM 678 C C . GLU A 1 85 ? 12.377 13.532 27.445 1 98.54 85 GLU A C 1
ATOM 680 O O . GLU A 1 85 ? 12.332 14.755 27.597 1 98.54 85 GLU A O 1
ATOM 685 N N . LYS A 1 86 ? 12.394 12.983 26.279 1 98.32 86 LYS A N 1
ATOM 686 C CA . LYS A 1 86 ? 12.32 13.788 25.062 1 98.32 86 LYS A CA 1
ATOM 687 C C . LYS A 1 86 ? 10.986 14.524 24.971 1 98.32 86 LYS A C 1
ATOM 689 O O . LYS A 1 86 ? 10.929 15.658 24.491 1 98.32 86 LYS A O 1
ATOM 694 N N . LEU A 1 87 ? 9.965 13.882 25.433 1 98.66 87 LEU A N 1
ATOM 695 C CA . LEU A 1 87 ? 8.645 14.502 25.439 1 98.66 87 LEU A CA 1
ATOM 696 C C . LEU A 1 87 ? 8.622 15.725 26.35 1 98.66 87 LEU A C 1
ATOM 698 O O . LEU A 1 87 ? 8.103 16.777 25.971 1 98.66 87 LEU A O 1
ATOM 702 N N . LYS A 1 88 ? 9.148 15.592 27.503 1 98.19 88 LYS A N 1
ATOM 703 C CA . LYS A 1 88 ? 9.192 16.698 28.455 1 98.19 88 LYS A CA 1
ATOM 704 C C . LYS A 1 88 ? 10.024 17.857 27.914 1 98.19 88 LYS A C 1
ATOM 706 O O . LYS A 1 88 ? 9.639 19.02 28.049 1 98.19 88 LYS A O 1
ATOM 711 N N . ILE A 1 89 ? 11.134 17.515 27.296 1 98.29 89 ILE A N 1
ATOM 712 C CA . ILE A 1 89 ? 11.999 18.535 26.713 1 98.29 89 ILE A CA 1
ATOM 713 C C . ILE A 1 89 ? 11.242 19.293 25.624 1 98.29 89 ILE A C 1
ATOM 715 O O . ILE A 1 89 ? 11.232 20.526 25.61 1 98.29 89 ILE A O 1
ATOM 719 N N . THR A 1 90 ? 10.606 18.583 24.755 1 98.1 90 THR A N 1
ATOM 720 C CA . THR A 1 90 ? 9.843 19.191 23.671 1 98.1 90 THR A CA 1
ATOM 721 C C . THR A 1 90 ? 8.707 20.048 24.223 1 98.1 90 THR A C 1
ATOM 723 O O . THR A 1 90 ? 8.484 21.168 23.758 1 98.1 90 THR A O 1
ATOM 726 N N . SER A 1 91 ? 7.988 19.519 25.203 1 97.49 91 SER A N 1
ATOM 727 C CA . SER A 1 91 ? 6.902 20.251 25.847 1 97.49 91 SER A CA 1
ATOM 728 C C . SER A 1 91 ? 7.395 21.57 26.432 1 97.49 91 SER A C 1
ATOM 730 O O . SER A 1 91 ? 6.784 22.618 26.215 1 97.49 91 SER A O 1
ATOM 732 N N . ASN A 1 92 ? 8.489 21.517 27.119 1 96.79 92 ASN A N 1
ATOM 733 C CA . ASN A 1 92 ? 9.045 22.708 27.752 1 96.79 92 ASN A CA 1
ATOM 734 C C . ASN A 1 92 ? 9.483 23.74 26.717 1 96.79 92 ASN A C 1
ATOM 736 O O . ASN A 1 92 ? 9.286 24.941 26.911 1 96.79 92 ASN A O 1
ATOM 740 N N . GLU A 1 93 ? 10.074 23.275 25.673 1 97.44 93 GLU A N 1
ATOM 741 C CA . GLU A 1 93 ? 10.502 24.175 24.606 1 97.44 93 GLU A CA 1
ATOM 742 C C . GLU A 1 93 ? 9.312 24.893 23.977 1 97.44 93 GLU A C 1
ATOM 744 O O . GLU A 1 93 ? 9.39 26.083 23.668 1 97.44 93 GLU A O 1
ATOM 749 N N . ILE A 1 94 ? 8.223 24.21 23.808 1 97.29 94 ILE A N 1
ATOM 750 C CA . ILE A 1 94 ? 7.021 24.774 23.204 1 97.29 94 ILE A CA 1
ATOM 751 C C . ILE A 1 94 ? 6.417 25.821 24.137 1 97.29 94 ILE A C 1
ATOM 753 O O . ILE A 1 94 ? 6.042 26.91 23.698 1 97.29 94 ILE A O 1
ATOM 757 N N . LEU A 1 95 ? 6.334 25.474 25.4 1 95.66 95 LEU A N 1
ATOM 758 C CA . LEU A 1 95 ? 5.751 26.384 26.381 1 95.66 95 LEU A CA 1
ATOM 759 C C . LEU A 1 95 ? 6.598 27.644 26.524 1 95.66 95 LEU A C 1
ATOM 761 O O . LEU A 1 95 ? 6.064 28.737 26.726 1 95.66 95 LEU A O 1
ATOM 765 N N . LYS A 1 96 ? 7.884 27.441 26.435 1 95.19 96 LYS A N 1
ATOM 766 C CA . LYS A 1 96 ? 8.785 28.588 26.506 1 95.19 96 LYS A CA 1
ATOM 767 C C . LYS A 1 96 ? 8.581 29.522 25.317 1 95.19 96 LYS A C 1
ATOM 769 O O . LYS A 1 96 ? 8.602 30.745 25.472 1 95.19 96 LYS A O 1
ATOM 774 N N . LYS A 1 97 ? 8.363 29.011 24.21 1 94.54 97 LYS A N 1
ATOM 775 C CA . LYS A 1 97 ? 8.277 29.792 22.979 1 94.54 97 LYS A CA 1
ATOM 776 C C . LYS A 1 97 ? 6.881 30.38 22.797 1 94.54 97 LYS A C 1
ATOM 778 O O . LYS A 1 97 ? 6.734 31.511 22.329 1 94.54 97 LYS A O 1
ATOM 783 N N . PHE A 1 98 ? 5.89 29.586 23.193 1 90.49 98 PHE A N 1
ATOM 784 C CA . PHE A 1 98 ? 4.526 29.979 22.864 1 90.49 98 PHE A CA 1
ATOM 785 C C . PHE A 1 98 ? 3.682 30.116 24.126 1 90.49 98 PHE A C 1
ATOM 787 O O . PHE A 1 98 ? 2.462 30.274 24.049 1 90.49 98 PHE A O 1
ATOM 794 N N . GLY A 1 99 ? 4.221 29.793 25.332 1 72.27 99 GLY A N 1
ATOM 795 C CA . GLY A 1 99 ? 3.518 29.753 26.605 1 72.27 99 GLY A CA 1
ATOM 796 C C . GLY A 1 99 ? 2.681 30.991 26.863 1 72.27 99 GLY A C 1
ATOM 797 O O . GLY A 1 99 ? 1.598 30.904 27.446 1 72.27 99 GLY A O 1
ATOM 798 N N . GLY A 1 100 ? 3.092 32.056 26.524 1 69.92 100 GLY A N 1
ATOM 799 C CA . GLY A 1 100 ? 2.294 33.254 26.728 1 69.92 100 GLY A CA 1
ATOM 800 C C . GLY A 1 100 ? 0.957 33.209 26.012 1 69.92 100 GLY A C 1
ATOM 801 O O . GLY A 1 100 ? 0.001 33.867 26.429 1 69.92 100 GLY A O 1
ATOM 802 N N . GLU A 1 101 ? 0.697 32.365 25.005 1 66.75 101 GLU A N 1
ATOM 803 C CA . GLU A 1 101 ? -0.52 32.253 24.207 1 66.75 101 GLU A CA 1
ATOM 804 C C . GLU A 1 101 ? -1.505 31.273 24.838 1 66.75 101 GLU A C 1
ATOM 806 O O . GLU A 1 101 ? -2.61 31.079 24.326 1 66.75 101 GLU A O 1
ATOM 811 N N . LYS A 1 102 ? -1.144 30.82 26.015 1 84.01 102 LYS A N 1
ATOM 812 C CA . LYS A 1 102 ? -1.941 29.898 26.82 1 84.01 102 LYS A CA 1
ATOM 813 C C . LYS A 1 102 ? -2.159 28.578 26.087 1 84.01 102 LYS A C 1
ATOM 815 O O . LYS A 1 102 ? -3.243 28.329 25.553 1 84.01 102 LYS A O 1
ATOM 820 N N . ILE A 1 103 ? -1.199 27.89 25.8 1 92.49 103 ILE A N 1
ATOM 821 C CA . ILE A 1 103 ? -1.286 26.572 25.181 1 92.49 103 ILE A CA 1
ATOM 822 C C . ILE A 1 103 ? -1.164 25.49 26.252 1 92.49 103 ILE A C 1
ATOM 824 O O . ILE A 1 103 ? -0.355 25.609 27.175 1 92.49 103 ILE A O 1
ATOM 828 N N . GLU A 1 104 ? -2.102 24.515 26.23 1 95.98 104 GLU A N 1
ATOM 829 C CA . GLU A 1 104 ? -2.031 23.336 27.089 1 95.98 104 GLU A CA 1
ATOM 830 C C . GLU A 1 104 ? -1.38 22.163 26.362 1 95.98 104 GLU A C 1
ATOM 832 O O . GLU A 1 104 ? -1.588 21.977 25.162 1 95.98 104 GLU A O 1
ATOM 837 N N . ILE A 1 105 ? -0.581 21.438 27.122 1 97.49 105 ILE A N 1
ATOM 838 C CA . ILE A 1 105 ? 0.086 20.28 26.537 1 97.49 105 ILE A CA 1
ATOM 839 C C . ILE A 1 105 ? -0.185 19.043 27.39 1 97.49 105 ILE A C 1
ATOM 841 O O . ILE A 1 105 ? -0.055 19.086 28.616 1 97.49 105 ILE A O 1
ATOM 845 N N . LYS A 1 106 ? -0.629 17.993 26.807 1 97.88 106 LYS A N 1
ATOM 846 C CA . LYS A 1 106 ? -0.714 16.665 27.409 1 97.88 106 LYS A CA 1
ATOM 847 C C . LYS A 1 106 ? 0.298 15.711 26.782 1 97.88 106 LYS A C 1
ATOM 849 O O . LYS A 1 106 ? 0.597 15.811 25.59 1 97.88 106 LYS A O 1
ATOM 854 N N . ILE A 1 107 ? 0.787 14.781 27.602 1 97.99 107 ILE A N 1
ATOM 855 C CA . ILE A 1 107 ? 1.786 13.825 27.137 1 97.99 107 ILE A CA 1
ATOM 856 C C . ILE A 1 107 ? 1.248 12.403 27.286 1 97.99 107 ILE A C 1
ATOM 858 O O . ILE A 1 107 ? 0.645 12.065 28.308 1 97.99 107 ILE A O 1
ATOM 862 N N . ILE A 1 108 ? 1.436 11.607 26.286 1 98.3 108 ILE A N 1
ATOM 863 C CA . ILE A 1 108 ? 1.127 10.181 26.314 1 98.3 108 ILE A CA 1
ATOM 864 C C . ILE A 1 108 ? 2.364 9.377 25.92 1 98.3 108 ILE A C 1
ATOM 866 O O . ILE A 1 108 ? 2.898 9.546 24.821 1 98.3 108 ILE A O 1
ATOM 870 N N . VAL A 1 109 ? 2.811 8.513 26.804 1 98.18 109 VAL A N 1
ATOM 871 C CA . VAL A 1 109 ? 3.978 7.684 26.523 1 98.18 109 VAL A CA 1
ATOM 872 C C . VAL A 1 109 ? 3.531 6.329 25.978 1 98.18 109 VAL A C 1
ATOM 874 O O . VAL A 1 109 ? 2.885 5.552 26.684 1 98.18 109 VAL A O 1
ATOM 877 N N . ILE A 1 110 ? 3.875 6.082 24.761 1 97.74 110 ILE A N 1
ATOM 878 C CA . ILE A 1 110 ? 3.562 4.799 24.142 1 97.74 110 ILE A CA 1
ATOM 879 C C . ILE A 1 110 ? 4.759 4.314 23.326 1 97.74 110 ILE A C 1
ATOM 881 O O . ILE A 1 110 ? 5.28 5.047 22.482 1 97.74 110 ILE A O 1
ATOM 885 N N . ASP A 1 111 ? 5.224 3.193 23.623 1 97.33 111 ASP A N 1
ATOM 886 C CA . ASP A 1 111 ? 6.149 2.482 22.745 1 97.33 111 ASP A CA 1
ATOM 887 C C . ASP A 1 111 ? 5.399 1.558 21.789 1 97.33 111 ASP A C 1
ATOM 889 O O . ASP A 1 111 ? 5.089 0.416 22.136 1 97.33 111 ASP A O 1
ATOM 893 N N . PHE A 1 112 ? 5.214 1.978 20.547 1 96.55 112 PHE A N 1
ATOM 894 C CA . PHE A 1 112 ? 4.347 1.304 19.587 1 96.55 112 PHE A CA 1
ATOM 895 C C . PHE A 1 112 ? 4.928 -0.047 19.188 1 96.55 112 PHE A C 1
ATOM 897 O O . PHE A 1 112 ? 4.233 -0.878 18.6 1 96.55 112 PHE A O 1
ATOM 904 N N . GLU A 1 113 ? 6.147 -0.264 19.475 1 93.81 113 GLU A N 1
ATOM 905 C CA . GLU A 1 113 ? 6.758 -1.561 19.201 1 93.81 113 GLU A CA 1
ATOM 906 C C . GLU A 1 113 ? 6.37 -2.589 20.26 1 93.81 113 GLU A C 1
ATOM 908 O O . GLU A 1 113 ? 6.469 -3.795 20.027 1 93.81 113 GLU A O 1
ATOM 913 N N . LYS A 1 114 ? 5.935 -2.103 21.425 1 94.25 114 LYS A N 1
ATOM 914 C CA . LYS A 1 114 ? 5.79 -3.004 22.564 1 94.25 114 LYS A CA 1
ATOM 915 C C . LYS A 1 114 ? 4.326 -3.139 22.975 1 94.25 114 LYS A C 1
ATOM 917 O O . LYS A 1 114 ? 3.986 -3.977 23.813 1 94.25 114 LYS A O 1
ATOM 922 N N . VAL A 1 115 ? 3.53 -2.35 22.448 1 93.44 115 VAL A N 1
ATOM 923 C CA . VAL A 1 115 ? 2.137 -2.338 22.883 1 93.44 115 VAL A CA 1
ATOM 924 C C . VAL A 1 115 ? 1.254 -2.963 21.805 1 93.44 115 VAL A C 1
ATOM 926 O O . VAL A 1 115 ? 1.467 -2.737 20.611 1 93.44 115 VAL A O 1
ATOM 929 N N . ILE A 1 116 ? 0.225 -3.712 22.236 1 86.1 116 ILE A N 1
ATOM 930 C CA . ILE A 1 116 ? -0.722 -4.318 21.307 1 86.1 116 ILE A CA 1
ATOM 931 C C . ILE A 1 116 ? -1.654 -3.246 20.746 1 86.1 116 ILE A C 1
ATOM 933 O O . ILE A 1 116 ? -1.857 -2.202 21.372 1 86.1 116 ILE A O 1
ATOM 937 N N . GLY A 1 117 ? -2.264 -3.513 19.6 1 86.68 117 GLY A N 1
ATOM 938 C CA . GLY A 1 117 ? -3.066 -2.518 18.905 1 86.68 117 GLY A CA 1
ATOM 939 C C . GLY A 1 117 ? -4.245 -2.025 19.721 1 86.68 117 GLY A C 1
ATOM 940 O O . GLY A 1 117 ? -4.495 -0.821 19.797 1 86.68 117 GLY A O 1
ATOM 941 N N . GLU A 1 118 ? -4.929 -2.915 20.432 1 90.54 118 GLU A N 1
ATOM 942 C CA . GLU A 1 118 ? -6.09 -2.553 21.239 1 90.54 118 GLU A CA 1
ATOM 943 C C . GLU A 1 118 ? -5.688 -1.68 22.425 1 90.54 118 GLU A C 1
ATOM 945 O O . GLU A 1 118 ? -6.44 -0.792 22.832 1 90.54 118 GLU A O 1
ATOM 950 N N . GLU A 1 119 ? -4.602 -1.965 22.923 1 95.62 119 GLU A N 1
ATOM 951 C CA . GLU A 1 119 ? -4.091 -1.163 24.031 1 95.62 119 GLU A CA 1
ATOM 952 C C . GLU A 1 119 ? -3.765 0.258 23.579 1 95.62 119 GLU A C 1
ATOM 954 O O . GLU A 1 119 ? -3.967 1.215 24.329 1 95.62 119 GLU A O 1
ATOM 959 N N . ILE A 1 120 ? -3.291 0.382 22.371 1 96.54 120 ILE A N 1
ATOM 960 C CA . ILE A 1 120 ? -3.012 1.7 21.812 1 96.54 120 ILE A CA 1
ATOM 961 C C . ILE A 1 120 ? -4.302 2.515 21.746 1 96.54 120 ILE A C 1
ATOM 963 O O . ILE A 1 120 ? -4.355 3.647 22.234 1 96.54 120 ILE A O 1
ATOM 967 N N . GLU A 1 121 ? -5.311 1.923 21.142 1 96.4 121 GLU A N 1
ATOM 968 C CA . GLU A 1 121 ? -6.597 2.597 20.997 1 96.4 121 GLU A CA 1
ATOM 969 C C . GLU A 1 121 ? -7.155 3.02 22.353 1 96.4 121 GLU A C 1
ATOM 971 O O . GLU A 1 121 ? -7.64 4.143 22.508 1 96.4 121 GLU A O 1
ATOM 976 N N . GLY A 1 122 ? -7.101 2.096 23.347 1 96.07 122 GLY A N 1
ATOM 977 C CA . GLY A 1 122 ? -7.613 2.385 24.677 1 96.07 122 GLY A CA 1
ATOM 978 C C . GLY A 1 122 ? -6.88 3.522 25.364 1 96.07 122 GLY A C 1
ATOM 979 O O . GLY A 1 122 ? -7.507 4.406 25.951 1 96.07 122 GLY A O 1
ATOM 980 N N . LYS A 1 123 ? -5.587 3.538 25.29 1 97.04 123 LYS A N 1
ATOM 981 C CA . LYS A 1 123 ? -4.774 4.57 25.926 1 97.04 123 LYS A CA 1
ATOM 982 C C . LYS A 1 123 ? -5.056 5.943 25.323 1 97.04 123 LYS A C 1
ATOM 984 O O . LYS A 1 123 ? -5.195 6.929 26.049 1 97.04 123 LYS A O 1
ATOM 989 N N . ILE A 1 124 ? -5.149 5.977 24.01 1 97.96 124 ILE A N 1
ATOM 990 C CA . ILE A 1 124 ? -5.408 7.24 23.326 1 97.96 124 ILE A CA 1
ATOM 991 C C . ILE A 1 124 ? -6.814 7.731 23.664 1 97.96 124 ILE A C 1
ATOM 993 O O . ILE A 1 124 ? -7.004 8.902 24.003 1 97.96 124 ILE A O 1
ATOM 997 N N . ARG A 1 125 ? -7.761 6.867 23.584 1 96.63 125 ARG A N 1
ATOM 998 C CA . ARG A 1 125 ? -9.152 7.225 23.843 1 96.63 125 ARG A CA 1
ATOM 999 C C . ARG A 1 125 ? -9.314 7.818 25.239 1 96.63 125 ARG A C 1
ATOM 1001 O O . ARG A 1 125 ? -10.026 8.808 25.42 1 96.63 125 ARG A O 1
ATOM 1008 N N . ALA A 1 126 ? -8.684 7.2 26.203 1 96.89 126 ALA A N 1
ATOM 1009 C CA . ALA A 1 126 ? -8.79 7.647 27.589 1 96.89 126 ALA A CA 1
ATOM 1010 C C . ALA A 1 126 ? -8.274 9.075 27.747 1 96.89 126 ALA A C 1
ATOM 1012 O O . ALA A 1 126 ? -8.806 9.849 28.546 1 96.89 126 ALA A O 1
ATOM 1013 N N . GLU A 1 127 ? -7.314 9.433 26.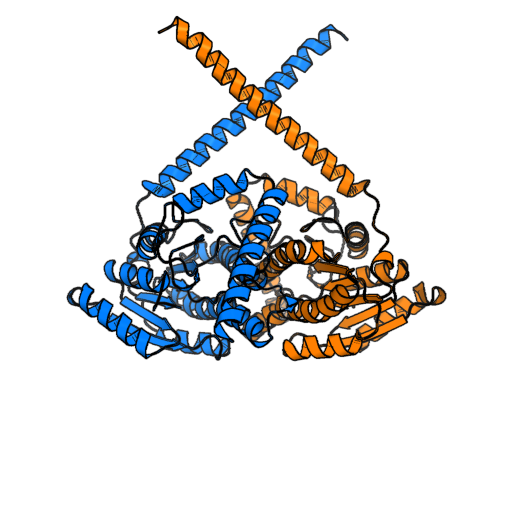974 1 96.51 127 GLU A N 1
ATOM 1014 C CA . GLU A 1 127 ? -6.661 10.729 27.131 1 96.51 127 GLU A CA 1
ATOM 1015 C C . GLU A 1 127 ? -7.381 11.81 26.331 1 96.51 127 GLU A C 1
ATOM 1017 O O . GLU A 1 127 ? -7.279 12.997 26.649 1 96.51 127 GLU A O 1
ATOM 1022 N N . ILE A 1 128 ? -8.142 11.426 25.303 1 97.05 128 ILE A N 1
ATOM 1023 C CA . ILE A 1 128 ? -8.702 12.449 24.427 1 97.05 128 ILE A CA 1
ATOM 1024 C C . ILE A 1 128 ? -10.185 12.64 24.739 1 97.05 128 ILE A C 1
ATOM 1026 O O . ILE A 1 128 ? -10.834 13.528 24.181 1 97.05 128 ILE A O 1
ATOM 1030 N N . GLU A 1 129 ? -10.675 11.798 25.583 1 93.21 129 GLU A N 1
ATOM 1031 C CA . GLU A 1 129 ? -12.084 11.91 25.946 1 93.21 129 GLU A CA 1
ATOM 1032 C C . GLU A 1 129 ? -12.408 13.304 26.477 1 93.21 129 GLU A C 1
ATOM 1034 O O . GLU A 1 129 ? -11.698 13.826 27.339 1 93.21 129 GLU A O 1
ATOM 1039 N N . GLY A 1 130 ? -13.464 13.937 25.96 1 93.01 130 GLY A N 1
ATOM 1040 C CA . GLY A 1 130 ? -13.936 15.231 26.426 1 93.01 130 GLY A CA 1
ATOM 1041 C C . GLY A 1 130 ? -13.179 16.397 25.819 1 93.01 130 GLY A C 1
ATOM 1042 O O . GLY A 1 130 ? -13.552 17.556 26.015 1 93.01 130 GLY A O 1
ATOM 1043 N N . LEU A 1 131 ? -12.156 16.119 25.104 1 96.7 131 LEU A N 1
ATOM 1044 C CA . LEU A 1 131 ? -11.384 17.191 24.484 1 96.7 131 LEU A CA 1
ATOM 1045 C C . LEU A 1 131 ? -11.927 17.521 23.098 1 96.7 131 LEU A C 1
ATOM 1047 O O . LEU A 1 131 ? -12.487 16.653 22.423 1 96.7 131 LEU A O 1
ATOM 1051 N N . ASP A 1 132 ? -11.816 18.731 22.748 1 97.54 132 ASP A N 1
ATOM 1052 C CA . ASP A 1 132 ? -12.169 19.165 21.399 1 97.54 132 ASP A CA 1
ATOM 1053 C C . ASP A 1 132 ? -11.036 18.878 20.416 1 97.54 132 ASP A C 1
ATOM 1055 O O . ASP A 1 132 ? -10.437 19.803 19.865 1 97.54 132 ASP A O 1
ATOM 1059 N N . LEU A 1 133 ? -10.832 17.645 20.148 1 98.33 133 LEU A N 1
ATOM 1060 C CA . LEU A 1 133 ? -9.736 17.203 19.292 1 98.33 133 LEU A CA 1
ATOM 1061 C C . LEU A 1 133 ? -10.05 17.475 17.824 1 98.33 133 LEU A C 1
ATOM 1063 O O . LEU A 1 133 ? -10.99 16.901 17.269 1 98.33 133 LEU A O 1
ATOM 1067 N N . GLY A 1 134 ? -9.23 18.301 17.25 1 98.28 134 GLY A N 1
ATOM 1068 C CA . GLY A 1 134 ? -9.515 18.733 15.891 1 98.28 134 GLY A CA 1
ATOM 1069 C C . GLY A 1 134 ? -8.576 18.13 14.864 1 98.28 134 GLY A C 1
ATOM 1070 O O . GLY A 1 134 ? -8.965 17.903 13.716 1 98.28 134 GLY A O 1
ATOM 1071 N N . ILE A 1 135 ? -7.305 17.896 15.265 1 98.81 135 ILE A N 1
ATOM 1072 C CA . ILE A 1 135 ? -6.307 17.475 14.288 1 98.81 135 ILE A CA 1
ATOM 1073 C C . ILE A 1 135 ? -5.546 16.261 14.818 1 98.81 135 ILE A C 1
ATOM 1075 O O . ILE A 1 135 ? -5.152 16.229 15.986 1 98.81 135 ILE A O 1
ATOM 1079 N N . LEU A 1 136 ? -5.424 15.275 14.047 1 98.93 136 LEU A N 1
ATOM 1080 C CA . LEU A 1 136 ? -4.52 14.154 14.277 1 98.93 136 LEU A CA 1
ATOM 1081 C C . LEU A 1 136 ? -3.412 14.126 13.229 1 98.93 136 LEU A C 1
ATOM 1083 O O . LEU A 1 136 ? -3.687 14.171 12.028 1 98.93 136 LEU A O 1
ATOM 1087 N N . ILE A 1 137 ? -2.181 14.0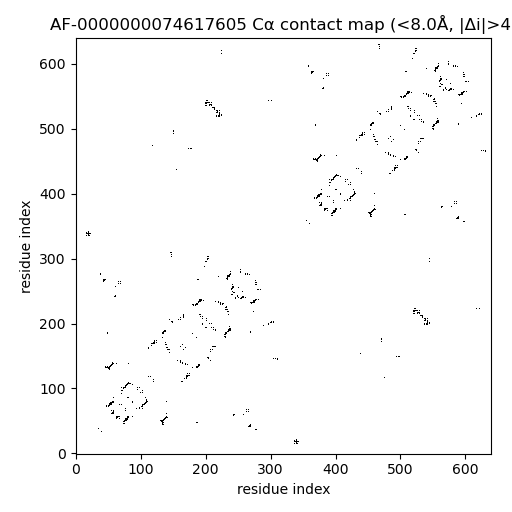89 13.661 1 98.93 137 ILE A N 1
ATOM 1088 C CA . ILE A 1 137 ? -1.046 13.857 12.774 1 98.93 137 ILE A CA 1
ATOM 1089 C C . ILE A 1 137 ? -0.364 12.541 13.141 1 98.93 137 ILE A C 1
ATOM 1091 O O . ILE A 1 137 ? 0.318 12.452 14.165 1 98.93 137 ILE A O 1
ATOM 1095 N N . ASN A 1 138 ? -0.605 11.562 12.356 1 98.84 138 ASN A N 1
ATOM 1096 C CA . ASN A 1 138 ? 0.148 10.316 12.457 1 98.84 138 ASN A CA 1
ATOM 1097 C C . ASN A 1 138 ? 1.512 10.43 11.782 1 98.84 138 ASN A C 1
ATOM 1099 O O . ASN A 1 138 ? 1.612 10.347 10.557 1 98.84 138 ASN A O 1
ATOM 1103 N N . ASN A 1 139 ? 2.563 10.518 12.594 1 98.35 139 ASN A N 1
ATOM 1104 C CA . ASN A 1 139 ? 3.88 10.809 12.037 1 98.35 139 ASN A CA 1
ATOM 1105 C C . ASN A 1 139 ? 4.916 9.78 12.48 1 98.35 139 ASN A C 1
ATOM 1107 O O . ASN A 1 139 ? 6.002 9.698 11.904 1 98.35 139 ASN A O 1
ATOM 1111 N N . VAL A 1 140 ? 4.59 8.975 13.484 1 96.41 140 VAL A N 1
ATOM 1112 C CA . VAL A 1 140 ? 5.563 8.018 14 1 96.41 140 VAL A CA 1
ATOM 1113 C C . VAL A 1 140 ? 5.896 6.987 12.923 1 96.41 140 VAL A C 1
ATOM 1115 O O . VAL A 1 140 ? 5.005 6.507 12.218 1 96.41 140 VAL A O 1
ATOM 1118 N N . GLU A 1 141 ? 7.112 6.733 12.731 1 93.8 141 GLU A N 1
ATOM 1119 C CA . GLU A 1 141 ? 7.53 5.708 11.781 1 93.8 141 GLU A CA 1
ATOM 1120 C C . GLU A 1 141 ? 8.951 5.232 12.072 1 93.8 141 GLU A C 1
ATOM 1122 O O . GLU A 1 141 ? 9.724 5.934 12.727 1 93.8 141 GLU A O 1
ATOM 1127 N N . LEU A 1 142 ? 9.223 4.09 11.719 1 91.93 142 LEU A N 1
ATOM 1128 C CA . LEU A 1 142 ? 10.565 3.519 11.692 1 91.93 142 LEU A CA 1
ATOM 1129 C C . LEU A 1 142 ? 11.039 3.313 10.258 1 91.93 142 LEU A C 1
ATOM 1131 O O . LEU A 1 142 ? 10.248 2.952 9.383 1 91.93 142 LEU A O 1
ATOM 1135 N N . SER A 1 143 ? 12.234 3.746 10.092 1 84.1 143 SER A N 1
ATOM 1136 C CA . SER A 1 143 ? 12.848 3.361 8.826 1 84.1 143 SER A CA 1
ATOM 1137 C C . SER A 1 143 ? 13.721 2.121 8.988 1 84.1 143 SER A C 1
ATOM 1139 O O . SER A 1 143 ? 14.089 1.757 10.107 1 84.1 143 SER A O 1
ATOM 1141 N N . SER A 1 144 ? 13.885 1.419 7.877 1 76.35 144 SER A N 1
ATOM 1142 C CA . SER A 1 144 ? 14.848 0.325 7.948 1 76.35 144 SER A CA 1
ATOM 1143 C C . SER A 1 144 ? 16.26 0.846 8.195 1 76.35 144 SER A C 1
ATOM 1145 O O . SER A 1 144 ? 16.62 1.926 7.721 1 76.35 144 SER A O 1
ATOM 1147 N N . ALA A 1 145 ? 16.837 0.556 9.215 1 65.36 145 ALA A N 1
ATOM 1148 C CA . ALA A 1 145 ? 18.127 1.075 9.663 1 65.36 145 ALA A CA 1
ATOM 1149 C C . ALA A 1 145 ? 19.118 1.156 8.506 1 65.36 145 ALA A C 1
ATOM 1151 O O . ALA A 1 145 ? 19.942 2.072 8.449 1 65.36 145 ALA A O 1
ATOM 1152 N N . LYS A 1 146 ? 18.986 0.261 7.576 1 82.56 146 LYS A N 1
ATOM 1153 C CA . LYS A 1 146 ? 20.009 0.167 6.538 1 82.56 146 LYS A CA 1
ATOM 1154 C C . LYS A 1 146 ? 19.457 -0.501 5.282 1 82.56 146 LYS A C 1
ATOM 1156 O O . LYS A 1 146 ? 18.423 -1.171 5.332 1 82.56 146 LYS A O 1
ATOM 1161 N N . ALA A 1 147 ? 20.133 -0.087 4.186 1 92.96 147 ALA A N 1
ATOM 1162 C CA . ALA A 1 147 ? 19.811 -0.777 2.94 1 92.96 147 ALA A CA 1
ATOM 1163 C C . ALA A 1 147 ? 20.132 -2.266 3.038 1 92.96 147 ALA A C 1
ATOM 1165 O O . ALA A 1 147 ? 21.302 -2.653 3.094 1 92.96 147 ALA A O 1
ATOM 1166 N N . ARG A 1 148 ? 19.088 -3.028 3.097 1 94.76 148 ARG A N 1
ATOM 1167 C CA . ARG A 1 148 ? 19.257 -4.47 3.248 1 94.76 148 ARG A CA 1
ATOM 1168 C C . ARG A 1 148 ? 18.28 -5.231 2.358 1 94.76 148 ARG A C 1
ATOM 1170 O O . ARG A 1 148 ? 17.132 -4.814 2.188 1 94.76 148 ARG A O 1
ATOM 1177 N N . PHE A 1 149 ? 18.794 -6.352 1.837 1 96.63 149 PHE A N 1
ATOM 1178 C CA . PHE A 1 149 ? 17.865 -7.267 1.186 1 96.63 149 PHE A CA 1
ATOM 1179 C C . PHE A 1 149 ? 16.834 -7.79 2.179 1 96.63 149 PHE A C 1
ATOM 1181 O O . PHE A 1 149 ? 17.128 -7.94 3.367 1 96.63 149 PHE A O 1
ATOM 1188 N N . PHE A 1 150 ? 15.677 -8.124 1.707 1 97.1 150 PHE A N 1
ATOM 1189 C CA . PHE A 1 150 ? 14.558 -8.511 2.558 1 97.1 150 PHE A CA 1
ATOM 1190 C C . PHE A 1 150 ? 14.922 -9.718 3.415 1 97.1 150 PHE A C 1
ATOM 1192 O O . PHE A 1 150 ? 14.588 -9.768 4.6 1 97.1 150 PHE A O 1
ATOM 1199 N N . HIS A 1 151 ? 15.627 -10.656 2.833 1 95.57 151 HIS A N 1
ATOM 1200 C CA . HIS A 1 151 ? 15.944 -11.886 3.549 1 95.57 151 HIS A CA 1
ATOM 1201 C C . HIS A 1 151 ? 16.934 -11.625 4.68 1 95.57 151 HIS A C 1
ATOM 1203 O O . HIS A 1 151 ? 17.118 -12.472 5.557 1 95.57 151 HIS A O 1
ATOM 1209 N N . GLU A 1 152 ? 17.568 -10.422 4.687 1 94.56 152 GLU A N 1
ATOM 1210 C CA . GLU A 1 152 ? 18.571 -10.087 5.693 1 94.56 152 GLU A CA 1
ATOM 1211 C C . GLU A 1 152 ? 17.939 -9.378 6.887 1 94.56 152 GLU A C 1
ATOM 1213 O O . GLU A 1 152 ? 18.582 -9.204 7.925 1 94.56 152 GLU A O 1
ATOM 1218 N N . ILE A 1 153 ? 16.737 -8.952 6.723 1 93.57 153 ILE A N 1
ATOM 1219 C CA . ILE A 1 153 ? 16.056 -8.27 7.818 1 93.57 153 ILE A CA 1
ATOM 1220 C C . ILE A 1 153 ? 15.711 -9.274 8.916 1 93.57 153 ILE A C 1
ATOM 1222 O O . ILE A 1 153 ? 15.145 -10.335 8.64 1 93.57 153 ILE A O 1
ATOM 1226 N N . ASP A 1 154 ? 16.055 -8.961 10.122 1 90.1 154 ASP A N 1
ATOM 1227 C CA . ASP A 1 154 ? 15.808 -9.897 11.214 1 90.1 154 ASP A CA 1
ATOM 1228 C C . ASP A 1 154 ? 14.341 -9.869 11.639 1 90.1 154 ASP A C 1
ATOM 1230 O O . ASP A 1 154 ? 13.585 -8.989 11.224 1 90.1 154 ASP A O 1
ATOM 1234 N N . LEU A 1 155 ? 14.002 -10.774 12.48 1 89.97 155 LEU A N 1
ATOM 1235 C CA . LEU A 1 155 ? 12.611 -10.964 12.878 1 89.97 155 LEU A CA 1
ATOM 1236 C C . LEU A 1 155 ? 12.088 -9.741 13.624 1 89.97 155 LEU A C 1
ATOM 1238 O O . LEU A 1 155 ? 10.963 -9.297 13.384 1 89.97 155 LEU A O 1
ATOM 1242 N N . GLY A 1 156 ? 12.908 -9.289 14.474 1 90.28 156 GLY A N 1
ATOM 1243 C CA . GLY A 1 156 ? 12.53 -8.1 15.22 1 90.28 156 GLY A CA 1
ATOM 1244 C C . GLY A 1 156 ? 12.306 -6.887 14.336 1 90.28 156 GLY A C 1
ATOM 1245 O O . GLY A 1 156 ? 11.384 -6.104 14.57 1 90.28 156 GLY A O 1
ATOM 1246 N N . GLY A 1 157 ? 13.114 -6.77 13.288 1 92.46 157 GLY A N 1
ATOM 1247 C CA . GLY A 1 157 ? 12.974 -5.671 12.347 1 92.46 157 GLY A CA 1
ATOM 1248 C C . GLY A 1 157 ? 11.664 -5.703 11.583 1 92.46 157 GLY A C 1
ATOM 1249 O O . GLY A 1 157 ? 11.025 -4.666 11.393 1 92.46 157 GLY A O 1
ATOM 1250 N N . ILE A 1 158 ? 11.222 -6.878 11.173 1 94.5 158 ILE A N 1
ATOM 1251 C CA . ILE A 1 158 ? 9.971 -7.033 10.44 1 94.5 158 ILE A CA 1
ATOM 1252 C C . ILE A 1 158 ? 8.795 -6.664 11.342 1 94.5 158 ILE A C 1
ATOM 1254 O O . ILE A 1 158 ? 7.926 -5.882 10.951 1 94.5 158 ILE A O 1
ATOM 1258 N N . HIS A 1 159 ? 8.824 -7.131 12.538 1 93.31 159 HIS A N 1
ATOM 1259 C CA . HIS A 1 159 ? 7.77 -6.828 13.5 1 93.31 159 HIS A CA 1
ATOM 1260 C C . HIS A 1 159 ? 7.698 -5.332 13.785 1 93.31 159 HIS A C 1
ATOM 1262 O O . HIS A 1 159 ? 6.614 -4.744 13.766 1 93.31 159 HIS A O 1
ATOM 1268 N N . SER A 1 160 ? 8.808 -4.786 14.005 1 94.23 160 SER A N 1
ATOM 1269 C CA . SER A 1 160 ? 8.869 -3.379 14.39 1 94.23 160 SER A CA 1
ATOM 1270 C C . SER A 1 160 ? 8.338 -2.479 13.28 1 94.23 160 SER A C 1
ATOM 1272 O O . SER A 1 160 ? 7.565 -1.554 13.54 1 94.23 160 SER A O 1
ATOM 1274 N N . LEU A 1 161 ? 8.718 -2.746 12.066 1 95.78 161 LEU A N 1
ATOM 1275 C CA . LEU A 1 161 ? 8.296 -1.916 10.943 1 95.78 161 LEU A CA 1
ATOM 1276 C C . LEU A 1 161 ? 6.787 -1.998 10.742 1 95.78 161 LEU A C 1
ATOM 1278 O O . LEU A 1 161 ? 6.124 -0.976 10.555 1 95.78 161 LEU A O 1
ATOM 1282 N N . ILE A 1 162 ? 6.226 -3.176 10.826 1 95.81 162 ILE A N 1
ATOM 1283 C CA . ILE A 1 162 ? 4.795 -3.363 10.613 1 95.81 162 ILE A CA 1
ATOM 1284 C C . ILE A 1 162 ? 4.016 -2.755 11.777 1 95.81 162 ILE A C 1
ATOM 1286 O O . ILE A 1 162 ? 3.03 -2.045 11.568 1 95.81 162 ILE A O 1
ATOM 1290 N N . ASP A 1 163 ? 4.478 -2.941 12.936 1 95.48 163 ASP A N 1
ATOM 1291 C CA . ASP A 1 163 ? 3.75 -2.496 14.12 1 95.48 163 ASP A CA 1
ATOM 1292 C C . ASP A 1 163 ? 3.803 -0.976 14.259 1 95.48 163 ASP A C 1
ATOM 1294 O O . ASP A 1 163 ? 2.78 -0.334 14.506 1 95.48 163 ASP A O 1
ATOM 1298 N N . VAL A 1 164 ? 4.899 -0.443 14.015 1 96.87 164 VAL A N 1
ATOM 1299 C CA . VAL A 1 164 ? 5.079 0.987 14.243 1 96.87 164 VAL A CA 1
ATOM 1300 C C . VAL A 1 164 ? 4.507 1.774 13.066 1 96.87 164 VAL A C 1
ATOM 1302 O O . VAL A 1 164 ? 3.837 2.791 13.259 1 96.87 164 VAL A O 1
ATOM 1305 N N . ASN A 1 165 ? 4.702 1.298 11.866 1 97.17 165 ASN A N 1
ATOM 1306 C CA . ASN A 1 165 ? 4.403 2.117 10.696 1 97.17 165 ASN A CA 1
ATOM 1307 C C . ASN A 1 165 ? 2.933 2.012 10.3 1 97.17 165 ASN A C 1
ATOM 1309 O O . ASN A 1 165 ? 2.371 2.947 9.727 1 97.17 165 ASN A O 1
ATOM 1313 N N . LEU A 1 166 ? 2.342 0.859 10.539 1 96.56 166 LEU A N 1
ATOM 1314 C CA . LEU A 1 166 ? 0.983 0.803 10.012 1 96.56 166 LEU A CA 1
ATOM 1315 C C . LEU A 1 166 ? -0.009 0.418 11.105 1 96.56 166 LEU A C 1
ATOM 1317 O O . LEU A 1 166 ? -1.142 0.905 11.121 1 96.56 166 LEU A O 1
ATOM 1321 N N . ARG A 1 167 ? 0.377 -0.441 12.037 1 96.31 167 ARG A N 1
ATOM 1322 C CA . ARG A 1 167 ? -0.565 -0.814 13.088 1 96.31 167 ARG A CA 1
ATOM 1323 C C . ARG A 1 167 ? -0.839 0.362 14.02 1 96.31 167 ARG A C 1
ATOM 1325 O O . ARG A 1 167 ? -1.988 0.617 14.385 1 96.31 167 ARG A O 1
ATOM 1332 N N . SER A 1 168 ? 0.216 1.008 14.425 1 97.51 168 SER A N 1
ATOM 1333 C CA . SER A 1 168 ? 0.06 2.159 15.308 1 97.51 168 SER A CA 1
ATOM 1334 C C . SER A 1 168 ? -0.868 3.203 14.697 1 97.51 168 SER A C 1
ATOM 1336 O O . SER A 1 168 ? -1.804 3.667 15.351 1 97.51 168 SER A O 1
ATOM 1338 N N . LEU A 1 169 ? -0.619 3.546 13.428 1 97.99 169 LEU A N 1
ATOM 1339 C CA . LEU A 1 169 ? -1.425 4.525 12.707 1 97.99 169 LEU A CA 1
ATOM 1340 C C . LEU A 1 169 ? -2.887 4.093 12.655 1 97.99 169 LEU A C 1
ATOM 1342 O O . LEU A 1 169 ? -3.788 4.911 12.852 1 97.99 169 LEU A O 1
ATOM 1346 N N . THR A 1 170 ? -3.146 2.852 12.427 1 98.36 170 THR A N 1
ATOM 1347 C CA . THR A 1 170 ? -4.495 2.308 12.317 1 98.36 170 THR A CA 1
ATOM 1348 C C . THR A 1 170 ? -5.251 2.466 13.633 1 98.36 170 THR A C 1
ATOM 1350 O O . THR A 1 170 ? -6.377 2.969 13.652 1 98.36 170 THR A O 1
ATOM 1353 N N . TRP A 1 171 ? -4.618 2.125 14.701 1 97.85 171 TRP A N 1
ATOM 1354 C CA . TRP A 1 171 ? -5.28 2.092 16.001 1 97.85 171 TRP A CA 1
ATOM 1355 C C . TRP A 1 171 ? -5.459 3.501 16.557 1 97.85 171 TRP A C 1
ATOM 1357 O O . TRP A 1 171 ? -6.478 3.804 17.182 1 97.85 171 TRP A O 1
ATOM 1367 N N . VAL A 1 172 ? -4.473 4.36 16.352 1 98.41 172 VAL A N 1
ATOM 1368 C CA . VAL A 1 172 ? -4.612 5.751 16.772 1 98.41 172 VAL A CA 1
ATOM 1369 C C . VAL A 1 172 ? -5.763 6.407 16.012 1 98.41 172 VAL A C 1
ATOM 1371 O O . VAL A 1 172 ? -6.585 7.11 16.605 1 98.41 172 VAL A O 1
ATOM 1374 N N . THR A 1 173 ? -5.803 6.152 14.723 1 98.64 173 THR A N 1
ATOM 1375 C CA . THR A 1 173 ? -6.868 6.711 13.897 1 98.64 173 THR A CA 1
ATOM 1376 C C . THR A 1 173 ? -8.234 6.229 14.377 1 98.64 173 THR A C 1
ATOM 1378 O O . THR A 1 173 ? -9.183 7.012 14.452 1 98.64 173 THR A O 1
ATOM 1381 N N . LYS A 1 174 ? -8.331 4.938 14.706 1 97.69 174 LYS A N 1
ATOM 1382 C CA . LYS A 1 174 ? -9.59 4.379 15.19 1 97.69 174 LYS A CA 1
ATOM 1383 C C . LYS A 1 174 ? -10.063 5.099 16.449 1 97.69 174 LYS A C 1
ATOM 1385 O O . LYS A 1 174 ? -11.246 5.418 16.581 1 97.69 174 LYS A O 1
ATOM 1390 N N . ALA A 1 175 ? -9.177 5.356 17.331 1 97.12 175 ALA A N 1
ATOM 1391 C CA . ALA A 1 175 ? -9.506 6.036 18.582 1 97.12 175 ALA A CA 1
ATOM 1392 C C . ALA A 1 175 ? -10.009 7.452 18.32 1 97.12 175 ALA A C 1
ATOM 1394 O O . ALA A 1 175 ? -10.987 7.893 18.928 1 97.12 175 ALA A O 1
ATOM 1395 N N . VAL A 1 176 ? -9.43 8.135 17.371 1 98.24 176 VAL A N 1
ATOM 1396 C CA . VAL A 1 176 ? -9.637 9.567 17.181 1 98.24 176 VAL A CA 1
ATOM 1397 C C . VAL A 1 176 ? -10.898 9.801 16.352 1 98.24 176 VAL A C 1
ATOM 1399 O O . VAL A 1 176 ? -11.628 10.768 16.581 1 98.24 176 VAL A O 1
ATOM 1402 N N . ILE A 1 177 ? -11.141 8.93 15.411 1 97.23 177 ILE A N 1
ATOM 1403 C CA . ILE A 1 177 ? -12.255 9.11 14.485 1 97.23 177 ILE A CA 1
ATOM 1404 C C . ILE A 1 177 ? -13.57 9.143 15.26 1 97.23 177 ILE A C 1
ATOM 1406 O O . ILE A 1 177 ? -14.496 9.87 14.893 1 97.23 177 ILE A O 1
ATOM 1410 N N . SER A 1 178 ? -13.636 8.365 16.326 1 92.64 178 SER A N 1
ATOM 1411 C CA . SER A 1 178 ? -14.858 8.312 17.123 1 92.64 178 SER A CA 1
ATOM 1412 C C . SER A 1 178 ? -15.192 9.678 17.714 1 92.64 178 SER A C 1
ATOM 1414 O O . SER A 1 178 ? -16.357 10.078 17.747 1 92.64 178 SER A O 1
ATOM 1416 N N . VAL A 1 179 ? -14.211 10.358 18.154 1 95.58 179 VAL A N 1
ATOM 1417 C CA . VAL A 1 179 ? -14.387 11.682 18.742 1 95.58 179 VAL A CA 1
ATOM 1418 C C . VAL A 1 179 ? -14.753 12.687 17.652 1 95.58 179 VAL A C 1
ATOM 1420 O O . VAL A 1 179 ? -15.624 13.537 17.85 1 95.58 179 VAL A O 1
ATOM 1423 N N . MET A 1 180 ? -14.181 12.586 16.552 1 97.67 180 MET A N 1
ATOM 1424 C CA . MET A 1 180 ? -14.402 13.514 15.447 1 97.67 180 MET A CA 1
ATOM 1425 C C . MET A 1 180 ? -15.788 13.318 14.841 1 97.67 180 MET A C 1
ATOM 1427 O O . MET A 1 180 ? -16.422 14.281 14.405 1 97.67 180 MET A O 1
ATOM 1431 N N . LEU A 1 181 ? -16.243 12.091 14.869 1 96.88 181 LEU A N 1
ATOM 1432 C CA . LEU A 1 181 ? -17.567 11.782 14.341 1 96.88 181 LEU A CA 1
ATOM 1433 C C . LEU A 1 181 ? -18.655 12.443 15.181 1 96.88 181 LEU A C 1
ATOM 1435 O O . LEU A 1 181 ? -19.661 12.912 14.644 1 96.88 181 LEU A O 1
ATOM 1439 N N . LYS A 1 182 ? -18.429 12.468 16.462 1 95.68 182 LYS A N 1
ATOM 1440 C CA . LYS A 1 182 ? -19.407 13.047 17.378 1 95.68 182 LYS A CA 1
ATOM 1441 C C . LYS A 1 182 ? -19.63 14.527 17.079 1 95.68 182 LYS A C 1
ATOM 1443 O O . LYS A 1 182 ? -20.76 15.016 17.143 1 95.68 182 LYS A O 1
ATOM 1448 N N . LYS A 1 183 ? -18.688 15.229 16.721 1 95.46 183 LYS A N 1
ATOM 1449 C CA . LYS A 1 183 ? -18.818 16.663 16.478 1 95.46 183 LYS A CA 1
ATOM 1450 C C . LYS A 1 183 ? -18.844 16.968 14.983 1 95.46 183 LYS A C 1
ATOM 1452 O O . LYS A 1 183 ? -18.957 18.128 14.583 1 95.46 183 LYS A O 1
ATOM 1457 N N . LYS A 1 184 ? -18.596 15.942 14.083 1 96.83 184 LYS A N 1
ATOM 1458 C CA . LYS A 1 184 ? -18.674 16.021 12.628 1 96.83 184 LYS A CA 1
ATOM 1459 C C . LYS A 1 184 ? -17.662 17.022 12.077 1 96.83 184 LYS A C 1
ATOM 1461 O O . LYS A 1 184 ? -18.002 17.86 11.239 1 96.83 184 LYS A O 1
ATOM 1466 N N . LYS A 1 185 ? -16.537 16.914 12.6 1 97.64 185 LYS A N 1
ATOM 1467 C CA . LYS A 1 185 ? -15.443 17.8 12.21 1 97.64 185 LYS A CA 1
ATOM 1468 C C . LYS A 1 185 ? -14.094 17.228 12.637 1 97.64 185 LYS A C 1
ATOM 1470 O O . LYS A 1 185 ? -13.964 16.684 13.735 1 97.64 185 LYS A O 1
ATOM 1475 N N . GLY A 1 186 ? -13.123 17.354 11.751 1 98.27 186 GLY A N 1
ATOM 1476 C CA . GLY A 1 186 ? -11.793 16.888 12.112 1 98.27 186 GLY A CA 1
ATOM 1477 C C . GLY A 1 186 ? -10.853 16.792 10.925 1 98.27 186 GLY A C 1
ATOM 1478 O O . GLY A 1 186 ? -11.297 16.762 9.775 1 98.27 186 GLY A O 1
ATOM 1479 N N . GLY A 1 187 ? -9.598 16.909 11.137 1 98.64 187 GLY A N 1
ATOM 1480 C CA . GLY A 1 187 ? -8.535 16.714 10.164 1 98.64 187 GLY A CA 1
ATOM 1481 C C . GLY A 1 187 ? -7.54 15.645 10.573 1 98.64 187 GLY A C 1
ATOM 1482 O O . GLY A 1 187 ? -7.029 15.662 11.695 1 98.64 187 GLY A O 1
ATOM 1483 N N . VAL A 1 188 ? -7.34 14.681 9.748 1 98.87 188 VAL A N 1
ATOM 1484 C CA . VAL A 1 188 ? -6.361 13.625 9.981 1 98.87 188 VAL A CA 1
ATOM 1485 C C . VAL A 1 188 ? -5.281 13.674 8.904 1 98.87 188 VAL A C 1
ATOM 1487 O O . VAL A 1 188 ? -5.585 13.65 7.709 1 98.87 188 VAL A O 1
ATOM 1490 N N . VAL A 1 189 ? -4.052 13.784 9.316 1 98.91 189 VAL A N 1
ATOM 1491 C CA . VAL A 1 189 ? -2.908 13.761 8.411 1 98.91 189 VAL A CA 1
ATOM 1492 C C . VAL A 1 189 ? -2.06 12.52 8.681 1 98.91 189 VAL A C 1
ATOM 1494 O O . VAL A 1 189 ? -1.539 12.344 9.784 1 98.91 189 VAL A O 1
ATOM 1497 N N . ASN A 1 190 ? -1.989 11.669 7.777 1 98.88 190 ASN A N 1
ATOM 1498 C CA . ASN A 1 190 ? -1.057 10.547 7.793 1 98.88 190 ASN A CA 1
ATOM 1499 C C . ASN A 1 190 ? 0.197 10.847 6.976 1 98.88 190 ASN A C 1
ATOM 1501 O O . ASN A 1 190 ? 0.109 11.145 5.784 1 98.88 190 ASN A O 1
ATOM 1505 N N . ILE A 1 191 ? 1.324 10.751 7.587 1 98.64 191 ILE A N 1
ATOM 1506 C CA . ILE A 1 191 ? 2.563 11.024 6.867 1 98.64 191 ILE A CA 1
ATOM 1507 C C . ILE A 1 191 ? 2.961 9.801 6.043 1 98.64 191 ILE A C 1
ATOM 1509 O O . ILE A 1 191 ? 3.338 8.767 6.599 1 98.64 191 ILE A O 1
ATOM 1513 N N . GLY A 1 192 ? 2.806 9.968 4.785 1 98.16 192 GLY A N 1
ATOM 1514 C CA . GLY A 1 192 ? 3.199 8.928 3.847 1 98.16 192 GLY A CA 1
ATOM 1515 C C . GLY A 1 192 ? 4.649 9.032 3.415 1 98.16 192 GLY A C 1
ATOM 1516 O O . GLY A 1 192 ? 5.512 9.422 4.205 1 98.16 192 GLY A O 1
ATOM 1517 N N . SER A 1 193 ? 4.966 8.592 2.226 1 98 193 SER A N 1
ATOM 1518 C CA . SER A 1 193 ? 6.331 8.618 1.709 1 98 193 SER A CA 1
ATOM 1519 C C . SER A 1 193 ? 6.347 8.536 0.186 1 98 193 SER A C 1
ATOM 1521 O O . SER A 1 193 ? 5.488 7.888 -0.415 1 98 193 SER A O 1
ATOM 1523 N N . GLY A 1 194 ? 7.369 9.164 -0.395 1 98.18 194 GLY A N 1
ATOM 1524 C CA . GLY A 1 194 ? 7.599 9.011 -1.823 1 98.18 194 GLY A CA 1
ATOM 1525 C C . GLY A 1 194 ? 7.941 7.589 -2.224 1 98.18 194 GLY A C 1
ATOM 1526 O O . GLY A 1 194 ? 7.805 7.217 -3.391 1 98.18 194 GLY A O 1
ATOM 1527 N N . SER A 1 195 ? 8.341 6.753 -1.302 1 97.39 195 SER A N 1
ATOM 1528 C CA . SER A 1 195 ? 8.764 5.379 -1.553 1 97.39 195 SER A CA 1
ATOM 1529 C C . SER A 1 195 ? 7.6 4.522 -2.04 1 97.39 195 SER A C 1
ATOM 1531 O O . SER A 1 195 ? 7.806 3.421 -2.555 1 97.39 195 SER A O 1
ATOM 1533 N N . SER A 1 196 ? 6.375 5.043 -1.906 1 96.94 196 SER A N 1
ATOM 1534 C CA . SER A 1 196 ? 5.224 4.244 -2.315 1 96.94 196 SER A CA 1
ATOM 1535 C C . SER A 1 196 ? 4.346 5.006 -3.303 1 96.94 196 SER A C 1
ATOM 1537 O O . SER A 1 196 ? 3.495 4.414 -3.969 1 96.94 196 SER A O 1
ATOM 1539 N N . VAL A 1 197 ? 4.55 6.292 -3.312 1 97.33 197 VAL A N 1
ATOM 1540 C CA . VAL A 1 197 ? 3.619 7.1 -4.092 1 97.33 197 VAL A CA 1
ATOM 1541 C C . VAL A 1 197 ? 4.335 7.682 -5.309 1 97.33 197 VAL A C 1
ATOM 1543 O O . VAL A 1 197 ? 3.754 7.776 -6.393 1 97.33 197 VAL A O 1
ATOM 1546 N N . VAL A 1 198 ? 5.62 7.997 -5.147 1 97.93 198 VAL A N 1
ATOM 1547 C CA . VAL A 1 198 ? 6.338 8.759 -6.163 1 97.93 198 VAL A CA 1
ATOM 1548 C C . VAL A 1 198 ? 7.164 7.813 -7.032 1 97.93 198 VAL A C 1
ATOM 1550 O O . VAL A 1 198 ? 7.223 7.975 -8.253 1 97.93 198 VAL A O 1
ATOM 1553 N N . VAL A 1 199 ? 7.786 6.853 -6.39 1 98.08 199 VAL A N 1
ATOM 1554 C CA . VAL A 1 199 ? 8.614 5.91 -7.136 1 98.08 199 VAL A CA 1
ATOM 1555 C C . VAL A 1 199 ? 7.899 4.566 -7.241 1 98.08 199 VAL A C 1
ATOM 1557 O O . VAL A 1 199 ? 7.141 4.186 -6.345 1 98.08 199 VAL A O 1
ATOM 1560 N N . PRO A 1 200 ? 8.164 3.843 -8.28 1 97.21 200 PRO A N 1
ATOM 1561 C CA . PRO A 1 200 ? 7.427 2.598 -8.51 1 97.21 200 PRO A CA 1
ATOM 1562 C C . PRO A 1 200 ? 7.841 1.483 -7.552 1 97.21 200 PRO A C 1
ATOM 1564 O O . PRO A 1 200 ? 7.059 0.564 -7.294 1 97.21 200 PRO A O 1
ATOM 1567 N N . SER A 1 201 ? 9.009 1.533 -7.096 1 98.09 201 SER A N 1
ATOM 1568 C CA . SER A 1 201 ? 9.568 0.565 -6.158 1 98.09 201 SER A CA 1
ATOM 1569 C C . SER A 1 201 ? 10.595 1.216 -5.237 1 98.09 201 SER A C 1
ATOM 1571 O O . SER A 1 201 ? 10.977 2.37 -5.443 1 98.09 201 SER A O 1
ATOM 1573 N N . TYR A 1 202 ? 10.943 0.519 -4.27 1 98.05 202 TYR A N 1
ATOM 1574 C CA . TYR A 1 202 ? 11.94 0.992 -3.316 1 98.05 202 TYR A CA 1
ATOM 1575 C C . TYR A 1 202 ? 12.785 -0.163 -2.792 1 98.05 202 TYR A C 1
ATOM 1577 O O . TYR A 1 202 ? 12.722 -0.499 -1.607 1 98.05 202 TYR A O 1
ATOM 1585 N N . PRO A 1 203 ? 13.601 -0.741 -3.671 1 98.02 203 PRO A N 1
ATOM 1586 C CA . PRO A 1 203 ? 14.391 -1.924 -3.323 1 98.02 203 PRO A CA 1
ATOM 1587 C C . PRO A 1 203 ? 15.365 -1.667 -2.176 1 98.02 203 PRO A C 1
ATOM 1589 O O . PRO A 1 203 ? 15.832 -0.539 -1.999 1 98.02 203 PRO A O 1
ATOM 1592 N N . LEU A 1 204 ? 15.651 -2.719 -1.341 1 97.43 204 LEU A N 1
ATOM 1593 C CA . LEU A 1 204 ? 16.52 -2.723 -0.17 1 97.43 204 LEU A CA 1
ATOM 1594 C C . LEU A 1 204 ? 15.855 -2.011 1.003 1 97.43 204 LEU A C 1
ATOM 1596 O O . LEU A 1 204 ? 16.38 -2.018 2.118 1 97.43 204 LEU A O 1
ATOM 1600 N N . PHE A 1 205 ? 14.736 -1.45 0.759 1 97.39 205 PHE A N 1
ATOM 1601 C CA . PHE A 1 205 ? 13.847 -0.888 1.769 1 97.39 205 PHE A CA 1
ATOM 1602 C C . PHE A 1 205 ? 12.413 -1.352 1.546 1 97.39 205 PHE A C 1
ATOM 1604 O O . PHE A 1 205 ? 11.468 -0.589 1.761 1 97.39 205 PHE A O 1
ATOM 1611 N N . ALA A 1 206 ? 12.263 -2.535 1.065 1 97.46 206 ALA A N 1
ATOM 1612 C CA . ALA A 1 206 ? 11.004 -3.069 0.551 1 97.46 206 ALA A CA 1
ATOM 1613 C C . ALA A 1 206 ? 9.923 -3.057 1.628 1 97.46 206 ALA A C 1
ATOM 1615 O O . ALA A 1 206 ? 8.773 -2.701 1.358 1 97.46 206 ALA A O 1
ATOM 1616 N N . LEU A 1 207 ? 10.284 -3.479 2.83 1 97.48 207 LEU A N 1
ATOM 1617 C CA . LEU A 1 207 ? 9.302 -3.547 3.906 1 97.48 207 LEU A CA 1
ATOM 1618 C C . LEU A 1 207 ? 8.815 -2.153 4.287 1 97.48 207 LEU A C 1
ATOM 1620 O O . LEU A 1 207 ? 7.616 -1.941 4.483 1 97.48 207 LEU A O 1
ATOM 1624 N N . TYR A 1 208 ? 9.708 -1.237 4.438 1 97.12 208 TYR A N 1
ATOM 1625 C CA . TYR A 1 208 ? 9.342 0.149 4.711 1 97.12 208 TYR A CA 1
ATOM 1626 C C . TYR A 1 208 ? 8.372 0.674 3.66 1 97.12 208 TYR A C 1
ATOM 1628 O O . TYR A 1 208 ? 7.321 1.224 3.996 1 97.12 208 TYR A O 1
ATOM 1636 N N . ALA A 1 209 ? 8.758 0.507 2.378 1 97.75 209 ALA A N 1
ATOM 1637 C CA . ALA A 1 209 ? 7.928 0.991 1.278 1 97.75 209 ALA A CA 1
ATOM 1638 C C . ALA A 1 209 ? 6.553 0.33 1.296 1 97.75 209 ALA A C 1
ATOM 1640 O O . ALA A 1 209 ? 5.546 0.967 0.979 1 97.75 209 ALA A O 1
ATOM 1641 N N . ALA A 1 210 ? 6.516 -0.92 1.628 1 98.45 210 ALA A N 1
ATOM 1642 C CA . ALA A 1 210 ? 5.249 -1.641 1.724 1 98.45 210 ALA A CA 1
ATOM 1643 C C . ALA A 1 210 ? 4.34 -1.015 2.777 1 98.45 210 ALA A C 1
ATOM 1645 O O . ALA A 1 210 ? 3.149 -0.807 2.534 1 98.45 210 ALA A O 1
ATOM 1646 N N . THR A 1 211 ? 4.872 -0.709 3.937 1 98.34 211 THR A N 1
ATOM 1647 C CA . THR A 1 211 ? 4.078 -0.091 4.993 1 98.34 211 THR A CA 1
ATOM 1648 C C . THR A 1 211 ? 3.529 1.258 4.539 1 98.34 211 THR A C 1
ATOM 1650 O O . THR A 1 211 ? 2.404 1.624 4.885 1 98.34 211 THR A O 1
ATOM 1653 N N . LYS A 1 212 ? 4.308 1.958 3.782 1 98.43 212 LYS A N 1
ATOM 1654 C CA . LYS A 1 212 ? 3.859 3.264 3.31 1 98.43 212 LYS A CA 1
ATOM 1655 C C . LYS A 1 212 ? 2.818 3.12 2.203 1 98.43 212 LYS A C 1
ATOM 1657 O O . LYS A 1 212 ? 1.941 3.973 2.054 1 98.43 212 LYS A O 1
ATOM 1662 N N . GLY A 1 213 ? 2.897 2.024 1.44 1 98.69 213 GLY A N 1
ATOM 1663 C CA . GLY A 1 213 ? 1.799 1.704 0.542 1 98.69 213 GLY A CA 1
ATOM 1664 C C . GLY A 1 213 ? 0.483 1.483 1.263 1 98.69 213 GLY A C 1
ATOM 1665 O O . GLY A 1 213 ? -0.57 1.914 0.788 1 98.69 213 GLY A O 1
ATOM 1666 N N . TYR A 1 214 ? 0.586 0.816 2.4 1 98.81 214 TYR A N 1
ATOM 1667 C CA . TYR A 1 214 ? -0.571 0.642 3.271 1 98.81 214 TYR A CA 1
ATOM 1668 C C . TYR A 1 214 ? -1.135 1.99 3.704 1 98.81 214 TYR A C 1
ATOM 1670 O O . TYR A 1 214 ? -2.338 2.233 3.587 1 98.81 214 TYR A O 1
ATOM 1678 N N . VAL A 1 215 ? -0.317 2.856 4.134 1 98.82 215 VAL A N 1
ATOM 1679 C CA . VAL A 1 215 ? -0.711 4.15 4.68 1 98.82 215 VAL A CA 1
ATOM 1680 C C . VAL A 1 215 ? -1.412 4.973 3.602 1 98.82 215 VAL A C 1
ATOM 1682 O O . VAL A 1 215 ? -2.444 5.597 3.862 1 98.82 215 VAL A O 1
ATOM 1685 N N . ALA A 1 216 ? -0.862 4.97 2.441 1 98.8 216 ALA A N 1
ATOM 1686 C CA . ALA A 1 216 ? -1.435 5.745 1.344 1 98.8 216 ALA A CA 1
ATOM 1687 C C . ALA A 1 216 ? -2.842 5.26 1.006 1 98.8 216 ALA A C 1
ATOM 1689 O O . ALA A 1 216 ? -3.779 6.059 0.928 1 98.8 216 ALA A O 1
ATOM 1690 N N . GLN A 1 217 ? -3.003 3.978 0.848 1 98.78 217 GLN A N 1
ATOM 1691 C CA . GLN A 1 217 ? -4.296 3.433 0.448 1 98.78 217 GLN A CA 1
ATOM 1692 C C . GLN A 1 217 ? -5.317 3.555 1.576 1 98.78 217 GLN A C 1
ATOM 1694 O O . GLN A 1 217 ? -6.494 3.823 1.329 1 98.78 217 GLN A O 1
ATOM 1699 N N . PHE A 1 218 ? -4.873 3.355 2.809 1 98.83 218 PHE A N 1
ATOM 1700 C CA . PHE A 1 218 ? -5.708 3.538 3.99 1 98.83 218 PHE A CA 1
ATOM 1701 C C . PHE A 1 218 ? -6.274 4.953 4.039 1 98.83 218 PHE A C 1
ATOM 1703 O O . PHE A 1 218 ? -7.48 5.139 4.213 1 98.83 218 PHE A O 1
ATOM 1710 N N . SER A 1 219 ? -5.444 5.903 3.759 1 98.83 219 SER A N 1
ATOM 1711 C CA . SER A 1 219 ? -5.81 7.314 3.816 1 98.83 219 SER A CA 1
ATOM 1712 C C . SER A 1 219 ? -6.803 7.673 2.715 1 98.83 219 SER A C 1
ATOM 1714 O O . SER A 1 219 ? -7.809 8.337 2.972 1 98.83 219 SER A O 1
ATOM 1716 N N . ARG A 1 220 ? -6.552 7.215 1.546 1 98.49 220 ARG A N 1
ATOM 1717 C CA . ARG A 1 220 ? -7.413 7.525 0.409 1 98.49 220 ARG A CA 1
ATOM 1718 C C . ARG A 1 220 ? -8.826 6.999 0.632 1 98.49 220 ARG A C 1
ATOM 1720 O O . ARG A 1 220 ? -9.804 7.707 0.385 1 98.49 220 ARG A O 1
ATOM 1727 N N . SER A 1 221 ? -8.872 5.798 1.093 1 98.62 221 SER A N 1
ATOM 1728 C CA . SER A 1 221 ? -10.175 5.168 1.281 1 98.62 221 SER A CA 1
ATOM 1729 C C . SER A 1 221 ? -10.954 5.835 2.409 1 98.62 221 SER A C 1
ATOM 1731 O O . SER A 1 221 ? -12.149 6.105 2.27 1 98.62 221 SER A O 1
ATOM 1733 N N . LEU A 1 222 ? -10.286 6.14 3.474 1 98.71 222 LEU A N 1
ATOM 1734 C CA . LEU A 1 222 ? -10.949 6.774 4.608 1 98.71 222 LEU A CA 1
ATOM 1735 C C . LEU A 1 222 ? -11.401 8.186 4.253 1 98.71 222 LEU A C 1
ATOM 1737 O O . LEU A 1 222 ? -12.429 8.656 4.747 1 98.71 222 LEU A O 1
ATOM 1741 N N . SER A 1 223 ? -10.583 8.858 3.455 1 98.65 223 SER A N 1
ATOM 1742 C CA . SER A 1 223 ? -10.956 10.205 3.037 1 98.65 223 SER A CA 1
ATOM 1743 C C . SER A 1 223 ? -12.339 10.222 2.394 1 98.65 223 SER A C 1
ATOM 1745 O O . SER A 1 223 ? -13.173 11.066 2.726 1 98.65 223 SER A O 1
ATOM 1747 N N . VAL A 1 224 ? -12.582 9.271 1.525 1 98.31 224 VAL A N 1
ATOM 1748 C CA . VAL A 1 224 ? -13.86 9.184 0.827 1 98.31 224 VAL A CA 1
ATOM 1749 C C . VAL A 1 224 ? -14.961 8.797 1.811 1 98.31 224 VAL A C 1
ATOM 1751 O O . VAL A 1 224 ? -16.069 9.337 1.757 1 98.31 224 VAL A O 1
ATOM 1754 N N . GLU A 1 225 ? -14.654 7.982 2.769 1 97.51 225 GLU A N 1
ATOM 1755 C CA . GLU A 1 225 ? -15.618 7.48 3.743 1 97.51 225 GLU A CA 1
ATOM 1756 C C . GLU A 1 225 ? -16.119 8.6 4.65 1 97.51 225 GLU A C 1
ATOM 1758 O O . GLU A 1 225 ? -17.306 8.654 4.981 1 97.51 225 GLU A O 1
ATOM 1763 N N . TYR A 1 226 ? -15.269 9.478 5.012 1 98.12 226 TYR A N 1
ATOM 1764 C CA . TYR A 1 226 ? -15.603 10.327 6.151 1 98.12 226 TYR A CA 1
ATOM 1765 C C . TYR A 1 226 ? -15.825 11.768 5.71 1 98.12 226 TYR A C 1
ATOM 1767 O O . TYR A 1 226 ? -16.208 12.619 6.517 1 98.12 226 TYR A O 1
ATOM 1775 N N . GLN A 1 227 ? -15.581 11.989 4.459 1 96.8 227 GLN A N 1
ATOM 1776 C CA . GLN A 1 227 ? -15.761 13.347 3.956 1 96.8 227 GLN A CA 1
ATOM 1777 C C . GLN A 1 227 ? -17.168 13.86 4.249 1 96.8 227 GLN A C 1
ATOM 1779 O O . GLN A 1 227 ? -17.346 15.024 4.615 1 96.8 227 GLN A O 1
ATOM 1784 N N . ARG A 1 228 ? -18.151 13.048 4.171 1 94.43 228 ARG A N 1
ATOM 1785 C CA . ARG A 1 228 ? -19.543 13.442 4.359 1 94.43 228 ARG A CA 1
ATOM 1786 C C . ARG A 1 228 ? -19.82 13.798 5.816 1 94.43 228 ARG A C 1
ATOM 1788 O O . ARG A 1 228 ? -20.826 14.439 6.124 1 94.43 228 ARG A O 1
ATOM 1795 N N . TYR A 1 229 ? -18.97 13.371 6.67 1 96.72 229 TYR A N 1
ATOM 1796 C CA . TYR A 1 229 ? -19.141 13.649 8.092 1 96.72 229 TYR A CA 1
ATOM 1797 C C . TYR A 1 229 ? -18.322 14.863 8.512 1 96.72 229 TYR A C 1
ATOM 1799 O O . TYR A 1 229 ? -18.144 15.117 9.706 1 96.72 229 TYR A O 1
ATOM 1807 N N . GLY A 1 230 ? -17.689 15.539 7.527 1 97.19 230 GLY A N 1
ATOM 1808 C CA . GLY A 1 230 ? -16.932 16.742 7.833 1 97.19 230 GLY A CA 1
ATOM 1809 C C . GLY A 1 230 ? -15.518 16.455 8.301 1 97.19 230 GLY A C 1
ATOM 1810 O O . GLY A 1 230 ? -14.871 17.314 8.904 1 97.19 230 GLY A O 1
ATOM 1811 N N . ILE A 1 231 ? -15.064 15.276 8.124 1 98.48 231 ILE A N 1
ATOM 1812 C CA . ILE A 1 231 ? -13.715 14.899 8.532 1 98.48 231 ILE A CA 1
ATOM 1813 C C . ILE A 1 231 ? -12.814 14.797 7.304 1 98.48 231 ILE A C 1
ATOM 1815 O O . ILE A 1 231 ? -13.087 14.016 6.389 1 98.48 231 ILE A O 1
ATOM 1819 N N . ASP A 1 232 ? -11.754 15.602 7.269 1 98.57 232 ASP A N 1
ATOM 1820 C CA . ASP A 1 232 ? -10.765 15.581 6.195 1 98.57 232 ASP A CA 1
ATOM 1821 C C . ASP A 1 232 ? -9.612 14.637 6.529 1 98.57 232 ASP A C 1
ATOM 1823 O O . ASP A 1 232 ? -8.889 14.852 7.504 1 98.57 232 ASP A O 1
ATOM 1827 N N . ILE A 1 233 ? -9.469 13.602 5.77 1 98.78 233 ILE A N 1
ATOM 1828 C CA . ILE A 1 233 ? -8.358 12.674 5.952 1 98.78 233 ILE A CA 1
ATOM 1829 C C . ILE A 1 233 ? -7.438 12.725 4.735 1 98.78 233 ILE A C 1
ATOM 1831 O O . ILE A 1 233 ? -7.903 12.655 3.594 1 98.78 233 ILE A O 1
ATOM 1835 N N . GLN A 1 234 ? -6.131 12.878 4.973 1 98.6 234 GLN A N 1
ATOM 1836 C CA . GLN A 1 234 ? -5.213 12.973 3.842 1 98.6 234 GLN A CA 1
ATOM 1837 C C . GLN A 1 234 ? -3.912 12.228 4.127 1 98.6 234 GLN A C 1
ATOM 1839 O O . GLN A 1 234 ? -3.601 11.929 5.282 1 98.6 234 GLN A O 1
ATOM 1844 N N . CYS A 1 235 ? -3.254 11.861 3.119 1 98.8 235 CYS A N 1
ATOM 1845 C CA . CYS A 1 235 ? -1.879 11.374 3.138 1 98.8 235 CYS A CA 1
ATOM 1846 C C . CYS A 1 235 ? -0.922 12.42 2.579 1 98.8 235 CYS A C 1
ATOM 1848 O O . CYS A 1 235 ? -1.032 12.809 1.415 1 98.8 235 CYS A O 1
ATOM 1850 N N . GLN A 1 236 ? -0.022 12.929 3.375 1 98.85 236 GLN A N 1
ATOM 1851 C CA . GLN A 1 236 ? 1.01 13.839 2.892 1 98.85 236 GLN A CA 1
ATOM 1852 C C . GLN A 1 236 ? 2.313 13.095 2.613 1 98.85 236 GLN A C 1
ATOM 1854 O O . GLN A 1 236 ? 2.804 12.351 3.465 1 98.85 236 GLN A O 1
ATOM 1859 N N . VAL A 1 237 ? 2.874 13.35 1.503 1 98.71 237 VAL A N 1
ATOM 1860 C CA . VAL A 1 237 ? 3.949 12.509 0.988 1 98.71 237 VAL A CA 1
ATOM 1861 C C . VAL A 1 237 ? 5.241 13.319 0.9 1 98.71 237 VAL A C 1
ATOM 1863 O O . VAL A 1 237 ? 5.451 14.064 -0.06 1 98.71 237 VAL A O 1
ATOM 1866 N N . PRO A 1 238 ? 6.097 13.154 1.854 1 98.14 238 PRO A N 1
ATOM 1867 C CA . PRO A 1 238 ? 7.446 13.707 1.714 1 98.14 238 PRO A CA 1
ATOM 1868 C C . PRO A 1 238 ? 8.367 12.812 0.888 1 98.14 238 PRO A C 1
ATOM 1870 O O . PRO A 1 238 ? 8.158 11.598 0.821 1 98.14 238 PRO A O 1
ATOM 1873 N N . LEU A 1 239 ? 9.282 13.421 0.235 1 97.87 239 LEU A N 1
ATOM 1874 C CA . LEU A 1 239 ? 10.474 12.711 -0.215 1 97.87 239 LEU A CA 1
ATOM 1875 C C . LEU A 1 239 ? 11.6 12.837 0.805 1 97.87 239 LEU A C 1
ATOM 1877 O O . LEU A 1 239 ? 11.368 12.718 2.01 1 97.87 239 LEU A O 1
ATOM 1881 N N . LEU A 1 240 ? 12.82 13.048 0.432 1 96.71 240 LEU A N 1
ATOM 1882 C CA . LEU A 1 240 ? 13.9 13.147 1.408 1 96.71 240 LEU A CA 1
ATOM 1883 C C . LEU A 1 240 ? 13.843 14.479 2.148 1 96.71 240 LEU A C 1
ATOM 1885 O O . LEU A 1 240 ? 13.728 15.536 1.524 1 96.71 240 LEU A O 1
ATOM 1889 N N . VAL A 1 241 ? 13.805 14.414 3.399 1 97.53 241 VAL A N 1
ATOM 1890 C CA . VAL A 1 241 ? 13.889 15.57 4.285 1 97.53 241 VAL A CA 1
ATOM 1891 C C . VAL A 1 241 ? 15.113 15.441 5.188 1 97.53 241 VAL A C 1
ATOM 1893 O O . VAL A 1 241 ? 15.461 14.34 5.62 1 97.53 241 VAL A O 1
ATOM 1896 N N . ALA A 1 242 ? 15.748 16.535 5.492 1 97 242 ALA A N 1
ATOM 1897 C CA . ALA A 1 242 ? 16.981 16.505 6.275 1 97 242 ALA A CA 1
ATOM 1898 C C . ALA A 1 242 ? 16.692 16.197 7.741 1 97 242 ALA A C 1
ATOM 1900 O O . ALA A 1 242 ? 16.444 17.106 8.536 1 97 242 ALA A O 1
ATOM 1901 N N . THR A 1 243 ? 16.657 14.972 8.056 1 94.17 243 THR A N 1
ATOM 1902 C CA . THR A 1 243 ? 16.408 14.485 9.409 1 94.17 243 THR A CA 1
ATOM 1903 C C . THR A 1 243 ? 17.44 13.433 9.803 1 94.17 243 THR A C 1
ATOM 1905 O O . THR A 1 243 ? 18.218 12.974 8.964 1 94.17 243 THR A O 1
ATOM 1908 N N . LYS A 1 244 ? 17.461 13.08 11.061 1 88.51 244 LYS A N 1
ATOM 1909 C CA . LYS A 1 244 ? 18.314 11.996 11.54 1 88.51 244 LYS A CA 1
ATOM 1910 C C . LYS A 1 244 ? 17.968 10.679 10.851 1 88.51 244 LYS A C 1
ATOM 1912 O O . LYS A 1 244 ? 18.852 9.868 10.57 1 88.51 244 LYS A O 1
ATOM 1917 N N . MET A 1 245 ? 16.746 10.495 10.504 1 84.93 245 MET A N 1
ATOM 1918 C CA . MET A 1 245 ? 16.279 9.268 9.865 1 84.93 245 MET A CA 1
ATOM 1919 C C . MET A 1 245 ? 16.932 9.083 8.499 1 84.93 245 MET A C 1
ATOM 1921 O O . MET A 1 245 ? 17.3 7.967 8.128 1 84.93 245 MET A O 1
ATOM 1925 N N . THR A 1 246 ? 17.084 10.191 7.741 1 87.7 246 THR A N 1
ATOM 1926 C CA . THR A 1 246 ? 17.654 10.105 6.401 1 87.7 246 THR A CA 1
ATOM 1927 C C . THR A 1 246 ? 19.171 10.26 6.448 1 87.7 246 THR A C 1
ATOM 1929 O O . THR A 1 246 ? 19.847 10.119 5.427 1 87.7 246 THR A O 1
ATOM 1932 N N . SER A 1 247 ? 19.761 10.614 7.601 1 85.16 247 SER A N 1
ATOM 1933 C CA . SER A 1 247 ? 21.187 10.841 7.814 1 85.16 247 SER A CA 1
ATOM 1934 C C . SER A 1 247 ? 21.704 11.974 6.934 1 85.16 247 SER A C 1
ATOM 1936 O O . SER A 1 247 ? 22.861 11.96 6.511 1 85.16 247 SER A O 1
ATOM 1938 N N . ILE A 1 248 ? 20.721 12.844 6.543 1 88.06 248 ILE A N 1
ATOM 1939 C CA . ILE A 1 248 ? 21.101 14.033 5.788 1 88.06 248 ILE A CA 1
ATOM 1940 C C . ILE A 1 248 ? 21.137 15.244 6.717 1 88.06 248 ILE A C 1
ATOM 1942 O O . ILE A 1 248 ? 20.119 15.609 7.311 1 88.06 248 ILE A O 1
ATOM 1946 N N . LYS A 1 249 ? 22.236 15.833 6.781 1 88.38 249 LYS A N 1
ATOM 1947 C CA . LYS A 1 249 ? 22.422 16.884 7.777 1 88.38 249 LYS A CA 1
ATOM 1948 C C . LYS A 1 249 ? 22.087 18.256 7.199 1 88.38 249 LYS A C 1
ATOM 1950 O O . LYS A 1 249 ? 21.521 19.105 7.89 1 88.38 249 LYS A O 1
ATOM 1955 N N . LYS A 1 250 ? 22.368 18.411 5.947 1 93.8 250 LYS A N 1
ATOM 1956 C CA . LYS A 1 250 ? 22.203 19.738 5.362 1 93.8 250 LYS A CA 1
ATOM 1957 C C . LYS A 1 250 ? 21.089 19.743 4.318 1 93.8 250 LYS A C 1
ATOM 1959 O O . LYS A 1 250 ? 21.061 18.891 3.429 1 93.8 250 LYS A O 1
ATOM 1964 N N . PRO A 1 251 ? 20.205 20.668 4.492 1 95.61 251 PRO A N 1
ATOM 1965 C CA . PRO A 1 251 ? 19.156 20.793 3.478 1 95.61 251 PRO A CA 1
ATOM 1966 C C . PRO A 1 251 ? 19.703 21.187 2.108 1 95.61 251 PRO A C 1
ATOM 1968 O O . PRO A 1 251 ? 20.797 21.749 2.015 1 95.61 251 PRO A O 1
ATOM 1971 N N . SER A 1 252 ? 18.999 20.876 1.099 1 95.41 252 SER A N 1
ATOM 1972 C CA . SER A 1 252 ? 19.282 21.236 -0.286 1 95.41 252 SER A CA 1
ATOM 1973 C C . SER A 1 252 ? 17.999 21.547 -1.049 1 95.41 252 SER A C 1
ATOM 1975 O O . SER A 1 252 ? 16.923 21.641 -0.454 1 95.41 252 SER A O 1
ATOM 1977 N N . PHE A 1 253 ? 18.13 21.832 -2.298 1 95.11 253 PHE A N 1
ATOM 1978 C CA . PHE A 1 253 ? 17.005 22.21 -3.145 1 95.11 253 PHE A CA 1
ATOM 1979 C C . PHE A 1 253 ? 15.92 21.139 -3.114 1 95.11 253 PHE A C 1
ATOM 1981 O O . PHE A 1 253 ? 14.738 21.45 -2.957 1 95.11 253 PHE A O 1
ATOM 1988 N N . PHE A 1 254 ? 16.302 19.913 -3.141 1 95.89 254 PHE A N 1
ATOM 1989 C CA . PHE A 1 254 ? 15.343 18.816 -3.189 1 95.89 254 PHE A CA 1
ATOM 1990 C C . PHE A 1 254 ? 15.18 18.179 -1.814 1 95.89 254 PHE A C 1
ATOM 1992 O O . PHE A 1 254 ? 14.371 17.265 -1.64 1 95.89 254 PHE A O 1
ATOM 1999 N N . VAL A 1 255 ? 15.925 18.632 -0.823 1 97.89 255 VAL A N 1
ATOM 2000 C CA . VAL A 1 255 ? 15.873 18.078 0.526 1 97.89 255 VAL A CA 1
ATOM 2001 C C . VAL A 1 255 ? 15.647 19.199 1.537 1 97.89 255 VAL A C 1
ATOM 2003 O O . VAL A 1 255 ? 16.604 19.751 2.086 1 97.89 255 VAL A O 1
ATOM 2006 N N . PRO A 1 256 ? 14.463 19.497 1.845 1 98.35 256 PRO A N 1
ATOM 2007 C CA . PRO A 1 256 ? 14.164 20.575 2.79 1 98.35 256 PRO A CA 1
ATOM 2008 C C . PRO A 1 256 ? 14.513 20.209 4.231 1 98.35 256 PRO A C 1
ATOM 2010 O O . PRO A 1 256 ? 14.674 19.029 4.551 1 98.35 256 PRO A O 1
ATOM 2013 N N . SER A 1 257 ? 14.689 21.263 5.027 1 98.16 257 SER A N 1
ATOM 2014 C CA . SER A 1 257 ? 14.728 21.046 6.47 1 98.16 257 SER A CA 1
ATOM 2015 C C . SER A 1 257 ? 13.361 20.634 7.004 1 98.16 257 SER A C 1
ATOM 2017 O O . SER A 1 257 ? 12.344 20.822 6.334 1 98.16 257 SER A O 1
ATOM 2019 N N . PRO A 1 258 ? 13.325 20.054 8.187 1 98.2 258 PRO A N 1
ATOM 2020 C CA . PRO A 1 258 ? 12.033 19.726 8.794 1 98.2 258 PRO A CA 1
ATOM 2021 C C . PRO A 1 258 ? 11.115 20.94 8.921 1 98.2 258 PRO A C 1
ATOM 2023 O O . PRO A 1 258 ? 9.909 20.835 8.682 1 98.2 258 PRO A O 1
ATOM 2026 N N . GLU A 1 259 ? 11.643 22.094 9.216 1 98.12 259 GLU A N 1
ATOM 2027 C CA . GLU A 1 259 ? 10.854 23.31 9.386 1 98.12 259 GLU A CA 1
ATOM 2028 C C . GLU A 1 259 ? 10.246 23.764 8.062 1 98.12 259 GLU A C 1
ATOM 2030 O O . GLU A 1 259 ? 9.083 24.168 8.014 1 98.12 259 GLU A O 1
ATOM 2035 N N . GLN A 1 260 ? 11.086 23.673 7.012 1 98.22 260 GLN A N 1
ATOM 2036 C CA . GLN A 1 260 ? 10.589 24.043 5.691 1 98.22 260 GLN A CA 1
ATOM 2037 C C . GLN A 1 260 ? 9.445 23.13 5.258 1 98.22 260 GLN A C 1
ATOM 2039 O O . GLN A 1 260 ? 8.425 23.602 4.751 1 98.22 260 GLN A O 1
ATOM 2044 N N . TYR A 1 261 ? 9.644 21.881 5.464 1 98.59 261 TYR A N 1
ATOM 2045 C CA . TYR A 1 261 ? 8.603 20.931 5.088 1 98.59 261 TYR A CA 1
ATOM 2046 C C . TYR A 1 261 ? 7.344 21.145 5.921 1 98.59 261 TYR A C 1
ATOM 2048 O O . TYR A 1 261 ? 6.229 21.079 5.399 1 98.59 261 TYR A O 1
ATOM 2056 N N . SER A 1 262 ? 7.509 21.331 7.229 1 98.66 262 SER A N 1
ATOM 2057 C CA . SER A 1 262 ? 6.383 21.513 8.139 1 98.66 262 SER A CA 1
ATOM 2058 C C . SER A 1 262 ? 5.508 22.686 7.709 1 98.66 262 SER A C 1
ATOM 2060 O O . SER A 1 262 ? 4.28 22.59 7.724 1 98.66 262 SER A O 1
ATOM 2062 N N . LYS A 1 263 ? 6.096 23.799 7.313 1 97.95 263 LYS A N 1
ATOM 2063 C CA . LYS A 1 263 ? 5.342 24.969 6.874 1 97.95 263 LYS A CA 1
ATOM 2064 C C . LYS A 1 263 ? 4.485 24.645 5.654 1 97.95 263 LYS A C 1
ATOM 2066 O O . LYS A 1 263 ? 3.322 25.049 5.58 1 97.95 263 LYS A O 1
ATOM 2071 N N . ALA A 1 264 ? 5.109 23.933 4.739 1 98.2 264 ALA A N 1
ATOM 2072 C CA . ALA A 1 264 ? 4.364 23.521 3.552 1 98.2 264 ALA A CA 1
ATOM 2073 C C . ALA A 1 264 ? 3.237 22.559 3.918 1 98.2 264 ALA A C 1
ATOM 2075 O O . ALA A 1 264 ? 2.118 22.683 3.414 1 98.2 264 ALA A O 1
ATOM 2076 N N . SER A 1 265 ? 3.542 21.624 4.758 1 98.56 265 SER A N 1
ATOM 2077 C CA . SER A 1 265 ? 2.58 20.628 5.217 1 98.56 265 SER A CA 1
ATOM 2078 C C . SER A 1 265 ? 1.36 21.287 5.85 1 98.56 265 SER A C 1
ATOM 2080 O O . SER A 1 265 ? 0.222 20.93 5.537 1 98.56 265 SER A O 1
ATOM 2082 N N . MET A 1 266 ? 1.532 22.264 6.706 1 98.07 266 MET A N 1
ATOM 2083 C CA . MET A 1 266 ? 0.463 22.939 7.435 1 98.07 266 MET A CA 1
ATOM 2084 C C . MET A 1 266 ? -0.509 23.615 6.474 1 98.07 266 MET A C 1
ATOM 2086 O O . MET A 1 266 ? -1.718 23.626 6.713 1 98.07 266 MET A O 1
ATOM 2090 N N . ARG A 1 267 ? 0.017 24.062 5.395 1 97.84 267 ARG A N 1
ATOM 2091 C CA . ARG A 1 267 ? -0.807 24.793 4.438 1 97.84 267 ARG A CA 1
ATOM 2092 C C . ARG A 1 267 ? -1.725 23.847 3.671 1 97.84 267 ARG A C 1
ATOM 2094 O O . ARG A 1 267 ? -2.695 24.284 3.048 1 97.84 267 ARG A O 1
ATOM 2101 N N . TRP A 1 268 ? -1.435 22.595 3.71 1 98.4 268 TRP A N 1
ATOM 2102 C CA . TRP A 1 268 ? -2.163 21.64 2.88 1 98.4 268 TRP A CA 1
ATOM 2103 C C . TRP A 1 268 ? -3.233 20.918 3.691 1 98.4 268 TRP A C 1
ATOM 2105 O O . TRP A 1 268 ? -4.08 20.219 3.131 1 98.4 268 TRP A O 1
ATOM 2115 N N . ILE A 1 269 ? -3.192 21.041 5.022 1 98.4 269 ILE A N 1
ATOM 2116 C CA . ILE A 1 269 ? -4.137 20.305 5.855 1 98.4 269 ILE A CA 1
ATOM 2117 C C . ILE A 1 269 ? -5.566 20.649 5.442 1 98.4 269 ILE A C 1
ATOM 2119 O O . ILE A 1 269 ? -5.925 21.825 5.343 1 98.4 269 ILE A O 1
ATOM 2123 N N . GLY A 1 270 ? -6.293 19.577 5.129 1 97.06 270 GLY A N 1
ATOM 2124 C CA . GLY A 1 270 ? -7.698 19.742 4.792 1 97.06 270 GLY A CA 1
ATOM 2125 C C . GLY A 1 270 ? -7.954 19.762 3.297 1 97.06 270 GLY A C 1
ATOM 2126 O O . GLY A 1 270 ? -9.105 19.831 2.86 1 97.06 270 GLY A O 1
ATOM 2127 N N . TYR A 1 271 ? -6.765 19.718 2.573 1 95.63 271 TYR A N 1
ATOM 2128 C CA . TYR A 1 271 ? -6.899 19.732 1.121 1 95.63 271 TYR A CA 1
ATOM 2129 C C . TYR A 1 271 ? -6.48 18.395 0.522 1 95.63 271 TYR A C 1
ATOM 2131 O O . TYR A 1 271 ? -5.467 17.818 0.924 1 95.63 271 TYR A O 1
ATOM 2139 N N . ASP A 1 272 ? -7.215 17.838 -0.42 1 94.27 272 ASP A N 1
ATOM 2140 C CA . ASP A 1 272 ? -6.894 16.706 -1.283 1 94.27 272 ASP A CA 1
ATOM 2141 C C . ASP A 1 272 ? -6.721 15.426 -0.468 1 94.27 272 ASP A C 1
ATOM 2143 O O . ASP A 1 272 ? -6.446 15.481 0.732 1 94.27 272 ASP A O 1
ATOM 2147 N N . LEU A 1 273 ? -6.817 14.336 -1.056 1 96.4 273 LEU A N 1
ATOM 2148 C CA . LEU A 1 273 ? -6.725 13.027 -0.419 1 96.4 273 LEU A CA 1
ATOM 2149 C C . LEU A 1 273 ? -5.27 12.59 -0.282 1 96.4 273 LEU A C 1
ATOM 2151 O O . LEU A 1 273 ? -4.891 11.985 0.723 1 96.4 273 LEU A O 1
ATOM 2155 N N . LEU A 1 274 ? -4.538 12.785 -1.261 1 97.53 274 LEU A N 1
ATOM 2156 C CA . LEU A 1 274 ? -3.108 12.516 -1.366 1 97.53 274 LEU A CA 1
ATOM 2157 C C . LEU A 1 274 ? -2.365 13.729 -1.915 1 97.53 274 LEU A C 1
ATOM 2159 O O . LEU A 1 274 ? -2.706 14.24 -2.985 1 97.53 274 LEU A O 1
ATOM 2163 N N . CYS A 1 275 ? -1.322 14.18 -1.131 1 97.49 275 CYS A N 1
ATOM 2164 C CA . CYS A 1 275 ? -0.68 15.399 -1.609 1 97.49 275 CYS A CA 1
ATOM 2165 C C . CYS A 1 275 ? 0.816 15.377 -1.319 1 97.49 275 CYS A C 1
ATOM 2167 O O . CYS A 1 275 ? 1.27 14.657 -0.427 1 97.49 275 CYS A O 1
ATOM 2169 N N . VAL A 1 276 ? 1.525 16.047 -2.075 1 98.38 276 VAL A N 1
ATOM 2170 C CA . VAL A 1 276 ? 2.946 16.341 -1.92 1 98.38 276 VAL A CA 1
ATOM 2171 C C . VAL A 1 276 ? 3.135 17.823 -1.602 1 98.38 276 VAL A C 1
ATOM 2173 O O . VAL A 1 276 ? 3.324 18.639 -2.507 1 98.38 276 VAL A O 1
ATOM 2176 N N . PRO A 1 277 ? 3.187 18.146 -0.347 1 98.11 277 PRO A N 1
ATOM 2177 C CA . PRO A 1 277 ? 3.047 19.541 0.078 1 98.11 277 PRO A CA 1
ATOM 2178 C C . PRO A 1 277 ? 4.221 20.412 -0.362 1 98.11 277 PRO A C 1
ATOM 2180 O O . PRO A 1 277 ? 4.033 21.584 -0.699 1 98.11 277 PRO A O 1
ATOM 2183 N N . TYR A 1 278 ? 5.398 19.865 -0.363 1 98.53 278 TYR A N 1
ATOM 2184 C CA . TYR A 1 278 ? 6.581 20.665 -0.657 1 98.53 278 TYR A CA 1
ATOM 2185 C C . TYR A 1 278 ? 6.811 20.768 -2.16 1 98.53 278 TYR A C 1
ATOM 2187 O O . TYR A 1 278 ? 6.895 19.751 -2.853 1 98.53 278 TYR A O 1
ATOM 2195 N N . TRP A 1 279 ? 6.995 21.923 -2.683 1 97.97 279 TRP A N 1
ATOM 2196 C CA . TRP A 1 279 ? 6.905 22.157 -4.121 1 97.97 279 TRP A CA 1
ATOM 2197 C C . TRP A 1 279 ? 8.068 21.497 -4.854 1 97.97 279 TRP A C 1
ATOM 2199 O O . TRP A 1 279 ? 7.906 21.006 -5.974 1 97.97 279 TRP A O 1
ATOM 2209 N N . THR A 1 280 ? 9.308 21.497 -4.32 1 98.26 280 THR A N 1
ATOM 2210 C CA . THR A 1 280 ? 10.415 20.848 -5.013 1 98.26 280 THR A CA 1
ATOM 2211 C C . THR A 1 280 ? 10.209 19.336 -5.066 1 98.26 280 THR A C 1
ATOM 2213 O O . THR A 1 280 ? 10.665 18.675 -6 1 98.26 280 THR A O 1
ATOM 2216 N N . HIS A 1 281 ? 9.581 18.762 -3.976 1 98.65 281 HIS A N 1
ATOM 2217 C CA . HIS A 1 281 ? 9.209 17.352 -4.02 1 98.65 281 HIS A CA 1
ATOM 2218 C C . HIS A 1 281 ? 8.227 17.077 -5.154 1 98.65 281 HIS A C 1
ATOM 2220 O O . HIS A 1 281 ? 8.333 16.057 -5.839 1 98.65 281 HIS A O 1
ATOM 2226 N N . ALA A 1 282 ? 7.242 17.979 -5.288 1 98.12 282 ALA A N 1
ATOM 2227 C CA . ALA A 1 282 ? 6.273 17.838 -6.371 1 98.12 282 ALA A CA 1
ATOM 2228 C C . ALA A 1 282 ? 6.96 17.888 -7.732 1 98.12 282 ALA A C 1
ATOM 2230 O O . ALA A 1 282 ? 6.603 17.136 -8.643 1 98.12 282 ALA A O 1
ATOM 2231 N N . LEU A 1 283 ? 7.909 18.79 -7.873 1 97.25 283 LEU A N 1
ATOM 2232 C CA . LEU A 1 283 ? 8.691 18.878 -9.101 1 97.25 283 LEU A CA 1
ATOM 2233 C C . LEU A 1 283 ? 9.463 17.587 -9.349 1 97.25 283 LEU A C 1
ATOM 2235 O O . LEU A 1 283 ? 9.518 17.099 -10.48 1 97.25 283 LEU A O 1
ATOM 2239 N N . GLN A 1 284 ? 10.059 17.084 -8.33 1 97.92 284 GLN A N 1
ATOM 2240 C CA . GLN A 1 284 ? 10.771 15.816 -8.439 1 97.92 284 GLN A CA 1
ATOM 2241 C C . GLN A 1 284 ? 9.837 14.697 -8.892 1 97.92 284 GLN A C 1
ATOM 2243 O O . GLN A 1 284 ? 10.215 13.859 -9.713 1 97.92 284 GLN A O 1
ATOM 2248 N N . TRP A 1 285 ? 8.706 14.667 -8.317 1 97.64 285 TRP A N 1
ATOM 2249 C CA . TRP A 1 285 ? 7.712 13.673 -8.711 1 97.64 285 TRP A CA 1
ATOM 2250 C C . TRP A 1 285 ? 7.391 13.784 -10.198 1 97.64 285 TRP A C 1
ATOM 2252 O O . TRP A 1 285 ? 7.316 12.773 -10.9 1 97.64 285 TRP A O 1
ATOM 2262 N N . CYS A 1 286 ? 7.192 15.009 -10.68 1 96.18 286 CYS A N 1
ATOM 2263 C CA . CYS A 1 286 ? 6.913 15.247 -12.092 1 96.18 286 CYS A CA 1
ATOM 2264 C C . CYS A 1 286 ? 8.037 14.706 -12.968 1 96.18 286 CYS A C 1
ATOM 2266 O O . CYS A 1 286 ? 7.78 14.054 -13.982 1 96.18 286 CYS A O 1
ATOM 2268 N N . LEU A 1 287 ? 9.273 14.933 -12.587 1 96.46 287 LEU A N 1
ATOM 2269 C CA . LEU A 1 287 ? 10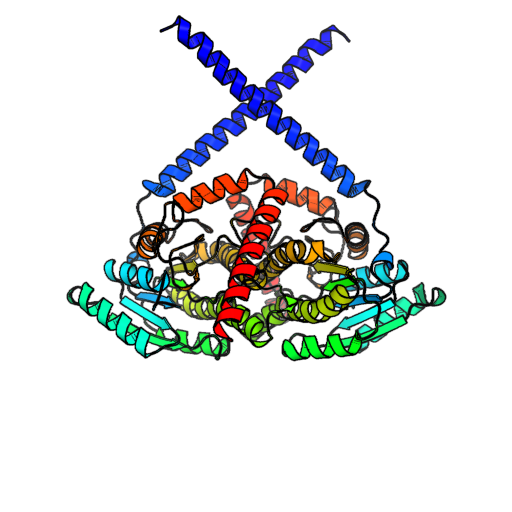.436 14.491 -13.349 1 96.46 287 LEU A CA 1
ATOM 2270 C C . LEU A 1 287 ? 10.537 12.97 -13.354 1 96.46 287 LEU A C 1
ATOM 2272 O O . LEU A 1 287 ? 10.855 12.368 -14.382 1 96.46 287 LEU A O 1
ATOM 2276 N N . ILE A 1 288 ? 10.26 12.352 -12.251 1 97.52 288 ILE A N 1
ATOM 2277 C CA . ILE A 1 288 ? 10.311 10.899 -12.133 1 97.52 288 ILE A CA 1
ATOM 2278 C C . ILE A 1 288 ? 9.222 10.272 -13 1 97.52 288 ILE A C 1
ATOM 2280 O O . ILE A 1 288 ? 9.455 9.258 -13.663 1 97.52 288 ILE A O 1
ATOM 2284 N N . ASP A 1 289 ? 8.086 10.921 -13.048 1 94.6 289 ASP A N 1
ATOM 2285 C CA . ASP A 1 289 ? 6.942 10.408 -13.796 1 94.6 289 ASP A CA 1
ATOM 2286 C C . ASP A 1 289 ? 7.215 10.426 -15.298 1 94.6 289 ASP A C 1
ATOM 2288 O O . ASP A 1 289 ? 6.552 9.722 -16.063 1 94.6 289 ASP A O 1
ATOM 2292 N N . LEU A 1 290 ? 8.146 11.236 -15.747 1 93.24 290 LEU A N 1
ATOM 2293 C CA . LEU A 1 290 ? 8.484 11.346 -17.162 1 93.24 290 LEU A CA 1
ATOM 2294 C C . LEU A 1 290 ? 9.411 10.212 -17.588 1 93.24 290 LEU A C 1
ATOM 2296 O O . LEU A 1 290 ? 9.591 9.969 -18.784 1 93.24 290 LEU A O 1
ATOM 2300 N N . MET A 1 291 ? 9.96 9.514 -16.662 1 95.9 291 MET A N 1
ATOM 2301 C CA . MET A 1 291 ? 10.923 8.459 -16.964 1 95.9 291 MET A CA 1
ATOM 2302 C C . MET A 1 291 ? 10.239 7.096 -17.012 1 95.9 291 MET A C 1
ATOM 2304 O O . MET A 1 291 ? 9.284 6.849 -16.273 1 95.9 291 MET A O 1
ATOM 2308 N N . PRO A 1 292 ? 10.775 6.249 -17.894 1 94.73 292 PRO A N 1
ATOM 2309 C CA . PRO A 1 292 ? 10.259 4.879 -17.855 1 94.73 292 PRO A CA 1
ATOM 2310 C C . PRO A 1 292 ? 10.47 4.208 -16.499 1 94.73 292 PRO A C 1
ATOM 2312 O O . PRO A 1 292 ? 11.508 4.407 -15.863 1 94.73 292 PRO A O 1
ATOM 2315 N N . GLU A 1 293 ? 9.544 3.506 -16.112 1 95.48 293 GLU A N 1
ATOM 2316 C CA . GLU A 1 293 ? 9.584 2.837 -14.815 1 95.48 293 GLU A CA 1
ATOM 2317 C C . GLU A 1 293 ? 10.845 1.99 -14.669 1 95.48 293 GLU A C 1
ATOM 2319 O O . GLU A 1 293 ? 11.446 1.943 -13.594 1 95.48 293 GLU A O 1
ATOM 2324 N N . SER A 1 294 ? 11.222 1.275 -15.695 1 96 294 SER A N 1
ATOM 2325 C CA . SER A 1 294 ? 12.399 0.413 -15.646 1 96 294 SER A CA 1
ATOM 2326 C C . SER A 1 294 ? 13.662 1.217 -15.358 1 96 294 SER A C 1
ATOM 2328 O O . SER A 1 294 ? 14.559 0.744 -14.657 1 96 294 SER A O 1
ATOM 2330 N N . LEU A 1 295 ? 13.729 2.412 -15.923 1 97.84 295 LEU A N 1
ATOM 2331 C CA . LEU A 1 295 ? 14.88 3.276 -15.685 1 97.84 295 LEU A CA 1
ATOM 2332 C C . LEU A 1 295 ? 14.901 3.767 -14.241 1 97.84 295 LEU A C 1
ATOM 2334 O O . LEU A 1 295 ? 15.955 3.779 -13.601 1 97.84 295 LEU A O 1
ATOM 2338 N N . VAL A 1 296 ? 13.767 4.142 -13.743 1 98.37 296 VAL A N 1
ATOM 2339 C CA . VAL A 1 296 ? 13.673 4.604 -12.362 1 98.37 296 VAL A CA 1
ATOM 2340 C C . VAL A 1 296 ? 14.084 3.482 -11.412 1 98.37 296 VAL A C 1
ATOM 2342 O O . VAL A 1 296 ? 14.866 3.7 -10.484 1 98.37 296 VAL A O 1
ATOM 2345 N N . ASN A 1 297 ? 13.577 2.287 -11.669 1 98.25 297 ASN A N 1
ATOM 2346 C CA . ASN A 1 297 ? 13.924 1.133 -10.847 1 98.25 297 ASN A CA 1
ATOM 2347 C C . ASN A 1 297 ? 15.424 0.851 -10.881 1 98.25 297 ASN A C 1
ATOM 2349 O O . ASN A 1 297 ? 16.03 0.57 -9.846 1 98.25 297 ASN A O 1
ATOM 2353 N N . TRP A 1 298 ? 15.958 0.949 -12.034 1 97.83 298 TRP A N 1
ATOM 2354 C CA . TRP A 1 298 ? 17.388 0.713 -12.199 1 97.83 298 TRP A CA 1
ATOM 2355 C C . TRP A 1 298 ? 18.203 1.747 -11.43 1 97.83 298 TRP A C 1
ATOM 2357 O O . TRP A 1 298 ? 19.159 1.399 -10.732 1 97.83 298 TRP A O 1
ATOM 2367 N N . MET A 1 299 ? 17.845 2.975 -11.565 1 98 299 MET A N 1
ATOM 2368 C CA . MET A 1 299 ? 18.56 4.055 -10.891 1 98 299 MET A CA 1
ATOM 2369 C C . MET A 1 299 ? 18.465 3.908 -9.376 1 98 299 MET A C 1
ATOM 2371 O O . MET A 1 299 ? 19.463 4.063 -8.67 1 98 299 MET A O 1
ATOM 2375 N N . LEU A 1 300 ? 17.279 3.6 -8.898 1 97.65 300 LEU A N 1
ATOM 2376 C CA . LEU A 1 300 ? 17.069 3.443 -7.462 1 97.65 300 LEU A CA 1
ATOM 2377 C C . LEU A 1 300 ? 17.875 2.266 -6.921 1 97.65 300 LEU A C 1
ATOM 2379 O O . LEU A 1 300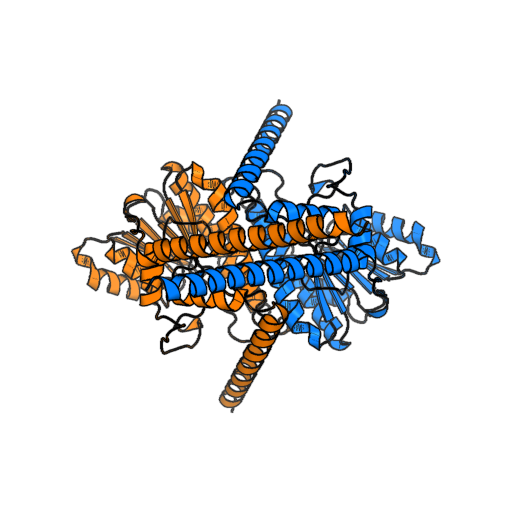 ? 18.539 2.386 -5.889 1 97.65 300 LEU A O 1
ATOM 2383 N N . PHE A 1 301 ? 17.817 1.183 -7.616 1 98.13 301 PHE A N 1
ATOM 2384 C CA . PHE A 1 301 ? 18.517 -0.013 -7.162 1 98.13 301 PHE A CA 1
ATOM 2385 C C . PHE A 1 301 ? 20.022 0.222 -7.122 1 98.13 301 PHE A C 1
ATOM 2387 O O . PHE A 1 301 ? 20.69 -0.164 -6.161 1 98.13 301 PHE A O 1
ATOM 2394 N N . ARG A 1 302 ? 20.526 0.875 -8.118 1 97.47 302 ARG A N 1
ATOM 2395 C CA . ARG A 1 302 ? 21.952 1.182 -8.168 1 97.47 302 ARG A CA 1
ATOM 2396 C C . ARG A 1 302 ? 22.353 2.108 -7.025 1 97.47 302 ARG A C 1
ATOM 2398 O O . ARG A 1 302 ? 23.38 1.894 -6.378 1 97.47 302 ARG A O 1
ATOM 2405 N N . ASN A 1 303 ? 21.562 3.078 -6.863 1 96.08 303 ASN A N 1
ATOM 2406 C CA . ASN A 1 303 ? 21.836 4.026 -5.789 1 96.08 303 ASN A CA 1
ATOM 2407 C C . ASN A 1 303 ? 21.83 3.343 -4.424 1 96.08 303 ASN A C 1
ATOM 2409 O O . ASN A 1 303 ? 22.712 3.587 -3.599 1 96.08 303 ASN A O 1
ATOM 2413 N N . PHE A 1 304 ? 20.869 2.472 -4.19 1 96.56 304 PHE A N 1
ATOM 2414 C CA . PHE A 1 304 ? 20.734 1.839 -2.884 1 96.56 304 PHE A CA 1
ATOM 2415 C C . PHE A 1 304 ? 21.812 0.781 -2.681 1 96.56 304 PHE A C 1
ATOM 2417 O O . PHE A 1 304 ? 22.255 0.547 -1.555 1 96.56 304 PHE A O 1
ATOM 2424 N N . LEU A 1 305 ? 22.237 0.143 -3.751 1 96.55 305 LEU A N 1
ATOM 2425 C CA . LEU A 1 305 ? 23.384 -0.752 -3.65 1 96.55 305 LEU A CA 1
ATOM 2426 C C . LEU A 1 305 ? 24.633 0.012 -3.222 1 96.55 305 LEU A C 1
ATOM 2428 O O . LEU A 1 305 ? 25.437 -0.495 -2.436 1 96.55 305 LEU A O 1
ATOM 2432 N N . GLY A 1 306 ? 24.752 1.248 -3.846 1 95.58 306 GLY A N 1
ATOM 2433 C CA . GLY A 1 306 ? 25.853 2.097 -3.421 1 95.58 306 GLY A CA 1
ATOM 2434 C C . GLY A 1 306 ? 25.785 2.471 -1.953 1 95.58 306 GLY A C 1
ATOM 2435 O O . GLY A 1 306 ? 26.797 2.433 -1.25 1 95.58 306 GLY A O 1
ATOM 2436 N N . LEU A 1 307 ? 24.663 2.799 -1.504 1 93.2 307 LEU A N 1
ATOM 2437 C CA . LEU A 1 307 ? 24.457 3.125 -0.097 1 93.2 307 LEU A CA 1
ATOM 2438 C C . LEU A 1 307 ? 24.781 1.929 0.792 1 93.2 307 LEU A C 1
ATOM 2440 O O . LEU A 1 307 ? 25.391 2.085 1.852 1 93.2 307 LEU A O 1
ATOM 2444 N N . ARG A 1 308 ? 24.297 0.81 0.386 1 94.31 308 ARG A N 1
ATOM 2445 C CA . ARG A 1 308 ? 24.553 -0.42 1.127 1 94.31 308 ARG A CA 1
ATOM 2446 C C . ARG A 1 308 ? 26.05 -0.676 1.265 1 94.31 308 ARG A C 1
ATOM 2448 O O . ARG A 1 308 ? 26.526 -1.042 2.341 1 94.31 308 ARG A O 1
ATOM 2455 N N . LYS A 1 309 ? 26.768 -0.507 0.238 1 94.22 309 LYS A N 1
ATOM 2456 C CA . LYS A 1 309 ? 28.214 -0.708 0.257 1 94.22 309 LYS A CA 1
ATOM 2457 C C . LYS A 1 309 ? 28.884 0.217 1.269 1 94.22 309 LYS A C 1
ATOM 2459 O O . LYS A 1 309 ? 29.761 -0.21 2.023 1 94.22 309 LYS A O 1
ATOM 2464 N N . LYS A 1 310 ? 28.474 1.42 1.269 1 91.05 310 LYS A N 1
ATOM 2465 C CA . LYS A 1 310 ? 29.031 2.39 2.208 1 91.05 310 LYS A CA 1
ATOM 2466 C C . LYS A 1 310 ? 28.712 2.004 3.65 1 91.05 310 LYS A C 1
ATOM 2468 O O . LYS A 1 310 ? 29.551 2.158 4.54 1 91.05 310 LYS A O 1
ATOM 2473 N N . MET A 1 311 ? 27.534 1.543 3.813 1 87.95 311 MET A N 1
ATOM 2474 C CA . MET A 1 311 ? 27.094 1.159 5.151 1 87.95 311 MET A CA 1
ATOM 2475 C C . MET A 1 311 ? 27.884 -0.041 5.661 1 87.95 311 MET A C 1
ATOM 2477 O O . MET A 1 311 ? 28.3 -0.07 6.82 1 87.95 311 MET A O 1
ATOM 2481 N N . ILE A 1 312 ? 28.056 -1.015 4.817 1 89.74 312 ILE A N 1
ATOM 2482 C CA . ILE A 1 312 ? 28.783 -2.222 5.194 1 89.74 312 ILE A CA 1
ATOM 2483 C C . ILE A 1 312 ? 30.235 -1.871 5.513 1 89.74 312 ILE A C 1
ATOM 2485 O O . ILE A 1 312 ? 30.809 -2.39 6.473 1 89.74 312 ILE A O 1
ATOM 2489 N N . GLN A 1 313 ? 30.8 -0.999 4.752 1 91.27 313 GLN A N 1
ATOM 2490 C CA . GLN A 1 313 ? 32.17 -0.557 4.99 1 91.27 313 GLN A CA 1
ATOM 2491 C C . GLN A 1 313 ? 32.292 0.154 6.335 1 91.27 313 GLN A C 1
ATOM 2493 O O . GLN A 1 313 ? 33.269 -0.044 7.061 1 91.27 313 GLN A O 1
ATOM 2498 N N . LYS A 1 314 ? 31.343 0.923 6.645 1 87.74 314 LYS A N 1
ATOM 2499 C CA . LYS A 1 314 ? 31.343 1.628 7.923 1 87.74 314 LYS A CA 1
ATOM 2500 C C . LYS A 1 314 ? 31.204 0.653 9.089 1 87.74 314 LYS A C 1
ATOM 2502 O O . LYS A 1 314 ? 31.849 0.821 10.125 1 87.74 314 LYS A O 1
ATOM 2507 N N . GLU A 1 315 ? 30.329 -0.304 8.897 1 85.62 315 GLU A N 1
ATOM 2508 C CA . GLU A 1 315 ? 30.126 -1.314 9.932 1 85.62 315 GLU A CA 1
ATOM 2509 C C . GLU A 1 315 ? 31.397 -2.124 10.169 1 85.62 315 GLU A C 1
ATOM 2511 O O . GLU A 1 315 ? 31.701 -2.492 11.306 1 85.62 315 GLU A O 1
ATOM 2516 N N . LEU A 1 316 ? 32.093 -2.396 9.093 1 87.72 316 LEU A N 1
ATOM 2517 C CA . LEU A 1 316 ? 33.335 -3.156 9.183 1 87.72 316 LEU A CA 1
ATOM 2518 C C . LEU A 1 316 ? 34.429 -2.333 9.855 1 87.72 316 LEU A C 1
ATOM 2520 O O . LEU A 1 316 ? 35.247 -2.873 10.604 1 87.72 316 LEU A O 1
ATOM 2524 N N . ARG A 1 317 ? 34.429 -1.095 9.634 1 87.84 317 ARG A N 1
ATOM 2525 C CA . ARG A 1 317 ? 35.415 -0.203 10.236 1 87.84 317 ARG A CA 1
ATOM 2526 C C . ARG A 1 317 ? 35.152 -0.024 11.728 1 87.84 317 ARG A C 1
ATOM 2528 O O . ARG A 1 317 ? 36.088 0.141 12.513 1 87.84 317 ARG A O 1
ATOM 2535 N N . GLN A 1 318 ? 33.987 -0.017 12.075 1 79.95 318 GLN A N 1
ATOM 2536 C CA . GLN A 1 318 ? 33.641 0.16 13.481 1 79.95 318 GLN A CA 1
ATOM 2537 C C . GLN A 1 318 ? 33.933 -1.105 14.283 1 79.95 318 GLN A C 1
ATOM 2539 O O . GLN A 1 318 ? 34.137 -1.044 15.497 1 79.95 318 GLN A O 1
ATOM 2544 N N . LYS A 1 319 ? 33.854 -2.274 13.61 1 74.1 319 LYS A N 1
ATOM 2545 C CA . LYS A 1 319 ? 34.163 -3.521 14.303 1 74.1 319 LYS A CA 1
ATOM 2546 C C . LYS A 1 319 ? 35.669 -3.693 14.48 1 74.1 319 LYS A C 1
ATOM 2548 O O . LYS A 1 319 ? 36.116 -4.436 15.356 1 74.1 319 LYS A O 1
ATOM 2553 N N . LYS A 1 320 ? 36.548 -2.92 13.917 1 61.32 320 LYS A N 1
ATOM 2554 C CA . LYS A 1 320 ? 37.993 -3.003 14.113 1 61.32 320 LYS A CA 1
ATOM 2555 C C . LYS A 1 320 ? 38.468 -1.972 15.133 1 61.32 320 LYS A C 1
ATOM 2557 O O . LYS A 1 320 ? 39.36 -2.252 15.937 1 61.32 320 LYS A O 1
ATOM 2562 N N . MET B 1 1 ? 5.663 43.425 -36.153 1 33.83 1 MET B N 1
ATOM 2563 C CA . MET B 1 1 ? 5.117 42.501 -35.162 1 33.83 1 MET B CA 1
ATOM 2564 C C . MET B 1 1 ? 4.132 41.532 -35.807 1 33.83 1 MET B C 1
ATOM 2566 O O . MET B 1 1 ? 3.785 40.508 -35.217 1 33.83 1 MET B O 1
ATOM 2570 N N . ALA B 1 2 ? 3.438 42.06 -36.784 1 48.81 2 ALA B N 1
ATOM 2571 C CA . ALA B 1 2 ? 2.422 41.299 -37.505 1 48.81 2 ALA B CA 1
ATOM 2572 C C . ALA B 1 2 ? 3.056 40.18 -38.328 1 48.81 2 ALA B C 1
ATOM 2574 O O . ALA B 1 2 ? 2.463 39.112 -38.495 1 48.81 2 ALA B O 1
ATOM 2575 N N . GLU B 1 3 ? 4.073 40.261 -38.923 1 45.49 3 GLU B N 1
ATOM 2576 C CA . GLU B 1 3 ? 4.687 39.271 -39.804 1 45.49 3 GLU B CA 1
ATOM 2577 C C . GLU B 1 3 ? 5.308 38.13 -39.003 1 45.49 3 GLU B C 1
ATOM 2579 O O . GLU B 1 3 ? 5.538 37.043 -39.538 1 45.49 3 GLU B O 1
ATOM 2584 N N . LEU B 1 4 ? 5.895 38.359 -37.827 1 45.29 4 LEU B N 1
ATOM 2585 C CA . LEU B 1 4 ? 6.499 37.421 -36.887 1 45.29 4 LEU B CA 1
ATOM 2586 C C . LEU B 1 4 ? 5.437 36.541 -36.238 1 45.29 4 LEU B C 1
ATOM 2588 O O . LEU B 1 4 ? 5.755 35.498 -35.664 1 45.29 4 LEU B O 1
ATOM 2592 N N . LEU B 1 5 ? 4.211 36.97 -36.202 1 49.1 5 LEU B N 1
ATOM 2593 C CA . LEU B 1 5 ? 3.064 36.288 -35.614 1 49.1 5 LEU B CA 1
ATOM 2594 C C . LEU B 1 5 ? 2.719 35.028 -36.401 1 49.1 5 LEU B C 1
ATOM 2596 O O . LEU B 1 5 ? 2.355 34.005 -35.815 1 49.1 5 LEU B O 1
ATOM 2600 N N . PRO B 1 6 ? 2.779 35.159 -37.77 1 56.29 6 PRO B N 1
ATOM 2601 C CA . PRO B 1 6 ? 2.377 33.995 -38.565 1 56.29 6 PRO B CA 1
ATOM 2602 C C . PRO B 1 6 ? 3.274 32.782 -38.329 1 56.29 6 PRO B C 1
ATOM 2604 O O . PRO B 1 6 ? 2.785 31.651 -38.269 1 56.29 6 PRO B O 1
ATOM 2607 N N . ASN B 1 7 ? 4.564 32.99 -38.082 1 67.42 7 ASN B N 1
ATOM 2608 C CA . ASN B 1 7 ? 5.551 31.925 -37.938 1 67.42 7 ASN B CA 1
ATOM 2609 C C . ASN B 1 7 ? 5.447 31.245 -36.575 1 67.42 7 ASN B C 1
ATOM 2611 O O . ASN B 1 7 ? 5.536 30.02 -36.48 1 67.42 7 ASN B O 1
ATOM 2615 N N . TYR B 1 8 ? 5.124 32.079 -35.641 1 73.04 8 TYR B N 1
ATOM 2616 C CA . TYR B 1 8 ? 5.016 31.498 -34.308 1 73.04 8 TYR B CA 1
ATOM 2617 C C . TYR B 1 8 ? 3.765 30.635 -34.19 1 73.04 8 TYR B C 1
ATOM 2619 O O . TYR B 1 8 ? 3.791 29.577 -33.557 1 73.04 8 TYR B O 1
ATOM 2627 N N . GLN B 1 9 ? 2.762 31.135 -34.778 1 74.13 9 GLN B N 1
ATOM 2628 C CA . GLN B 1 9 ? 1.523 30.364 -34.764 1 74.13 9 GLN B CA 1
ATOM 2629 C C . GLN B 1 9 ? 1.71 29.011 -35.446 1 74.13 9 GLN B C 1
ATOM 2631 O O . GLN B 1 9 ? 1.211 27.993 -34.962 1 74.13 9 GLN B O 1
ATOM 2636 N N . ASN B 1 10 ? 2.48 29.146 -36.518 1 79.55 10 ASN B N 1
ATOM 2637 C CA . ASN B 1 10 ? 2.754 27.9 -37.226 1 79.55 10 ASN B CA 1
ATOM 2638 C C . ASN B 1 10 ? 3.617 26.959 -36.39 1 79.55 10 ASN B C 1
ATOM 2640 O O . ASN B 1 10 ? 3.423 25.742 -36.417 1 79.55 10 ASN B O 1
ATOM 2644 N N . GLN B 1 11 ? 4.438 27.59 -35.601 1 86 11 GLN B N 1
ATOM 2645 C CA . GLN B 1 11 ? 5.315 26.775 -34.767 1 86 11 GLN B CA 1
ATOM 2646 C C . GLN B 1 11 ? 4.54 26.127 -33.624 1 86 11 GLN B C 1
ATOM 2648 O O . GLN B 1 11 ? 4.772 24.963 -33.291 1 86 11 GLN B O 1
ATOM 2653 N N . ILE B 1 12 ? 3.664 26.815 -33.117 1 83.36 12 ILE B N 1
ATOM 2654 C CA . ILE B 1 12 ? 2.842 26.29 -32.032 1 83.36 12 ILE B CA 1
ATOM 2655 C C . ILE B 1 12 ? 1.943 25.174 -32.56 1 83.36 12 ILE B C 1
ATOM 2657 O O . ILE B 1 12 ? 1.789 24.134 -31.914 1 83.36 12 ILE B O 1
ATOM 2661 N N . LEU B 1 13 ? 1.41 25.416 -33.682 1 83.51 13 LEU B N 1
ATOM 2662 C CA . LEU B 1 13 ? 0.555 24.405 -34.295 1 83.51 13 LEU B CA 1
ATOM 2663 C C . LEU B 1 13 ? 1.345 23.136 -34.597 1 83.51 13 LEU B C 1
ATOM 2665 O O . LEU B 1 13 ? 0.842 22.026 -34.407 1 83.51 13 LEU B O 1
ATOM 2669 N N . LEU B 1 14 ? 2.497 23.4 -35.074 1 87.03 14 LEU B N 1
ATOM 2670 C CA . LEU B 1 14 ? 3.362 22.258 -35.348 1 87.03 14 LEU B CA 1
ATOM 2671 C C . LEU B 1 14 ? 3.702 21.513 -34.061 1 87.03 14 LEU B C 1
ATOM 2673 O O . LEU B 1 14 ? 3.714 20.28 -34.038 1 87.03 14 LEU B O 1
ATOM 2677 N N . ALA B 1 15 ? 4.019 22.268 -33.07 1 87.34 15 ALA B N 1
ATOM 2678 C CA . ALA B 1 15 ? 4.336 21.665 -31.778 1 87.34 15 ALA B CA 1
ATOM 2679 C C . ALA B 1 15 ? 3.161 20.845 -31.253 1 87.34 15 ALA B C 1
ATOM 2681 O O . ALA B 1 15 ? 3.349 19.744 -30.73 1 87.34 15 ALA B O 1
ATOM 2682 N N . ILE B 1 16 ? 2.024 21.302 -31.454 1 88.56 16 ILE B N 1
ATOM 2683 C CA . ILE B 1 16 ? 0.815 20.621 -31.006 1 88.56 16 ILE B CA 1
ATOM 2684 C C . ILE B 1 16 ? 0.609 19.345 -31.82 1 88.56 16 ILE B C 1
ATOM 2686 O O . ILE B 1 16 ? 0.234 18.306 -31.272 1 88.56 16 ILE B O 1
ATOM 2690 N N . TYR B 1 17 ? 0.875 19.463 -33.076 1 87.85 17 TYR B N 1
ATOM 2691 C CA . TYR B 1 17 ? 0.762 18.289 -33.934 1 87.85 17 TYR B CA 1
ATOM 2692 C C . TYR B 1 17 ? 1.778 17.224 -33.538 1 87.85 17 TYR B C 1
ATOM 2694 O O . TYR B 1 17 ? 1.452 16.036 -33.485 1 87.85 17 TYR B O 1
ATOM 2702 N N . ILE B 1 18 ? 2.974 17.659 -33.29 1 90.31 18 ILE B N 1
ATOM 2703 C CA . ILE B 1 18 ? 4.032 16.735 -32.898 1 90.31 18 ILE B CA 1
ATOM 2704 C C . ILE B 1 18 ? 3.666 16.059 -31.579 1 90.31 18 ILE B C 1
ATOM 2706 O O . ILE B 1 18 ? 3.83 14.846 -31.429 1 90.31 18 ILE B O 1
ATOM 2710 N N . LEU B 1 19 ? 3.147 16.824 -30.668 1 89.4 19 LEU B N 1
ATOM 2711 C CA . LEU B 1 19 ? 2.701 16.276 -29.392 1 89.4 19 LEU B CA 1
ATOM 2712 C C . LEU B 1 19 ? 1.607 15.235 -29.599 1 89.4 19 LEU B C 1
ATOM 2714 O O . LEU B 1 19 ? 1.657 14.15 -29.014 1 89.4 19 LEU B O 1
ATOM 2718 N N . GLY B 1 20 ? 0.673 15.522 -30.438 1 89.14 20 GLY B N 1
ATOM 2719 C CA . GLY B 1 20 ? -0.39 14.581 -30.754 1 89.14 20 GLY B CA 1
ATOM 2720 C C . GLY B 1 20 ? 0.116 13.304 -31.399 1 89.14 20 GLY B C 1
ATOM 2721 O O . GLY B 1 20 ? -0.358 12.212 -31.082 1 89.14 20 GLY B O 1
ATOM 2722 N N . PHE B 1 21 ? 1.042 13.517 -32.266 1 91.04 21 PHE B N 1
ATOM 2723 C CA . PHE B 1 21 ? 1.606 12.367 -32.963 1 91.04 21 PHE B CA 1
ATOM 2724 C C . PHE B 1 21 ? 2.37 11.47 -31.996 1 91.04 21 PHE B C 1
ATOM 2726 O O . PHE B 1 21 ? 2.256 10.244 -32.057 1 91.04 21 PHE B O 1
ATOM 2733 N N . ILE B 1 22 ? 3.125 12.041 -31.112 1 91.45 22 ILE B N 1
ATOM 2734 C CA . ILE B 1 22 ? 3.897 11.289 -30.128 1 91.45 22 ILE B CA 1
ATOM 2735 C C . ILE B 1 22 ? 2.952 10.502 -29.223 1 91.45 22 ILE B C 1
ATOM 2737 O O . ILE B 1 22 ? 3.161 9.311 -28.983 1 91.45 22 ILE B O 1
ATOM 2741 N N . ILE B 1 23 ? 1.897 11.084 -28.795 1 90.5 23 ILE B N 1
ATOM 2742 C CA . ILE B 1 23 ? 0.946 10.441 -27.894 1 90.5 23 ILE B CA 1
ATOM 2743 C C . ILE B 1 23 ? 0.21 9.326 -28.632 1 90.5 23 ILE B C 1
ATOM 2745 O O . ILE B 1 23 ? 0.007 8.239 -28.085 1 90.5 23 ILE B O 1
ATOM 2749 N N . PHE B 1 24 ? -0.16 9.614 -29.799 1 90.5 24 PHE B N 1
ATOM 2750 C CA . PHE B 1 24 ? -0.852 8.612 -30.601 1 90.5 24 PHE B CA 1
ATOM 2751 C C . PHE B 1 24 ? 0.027 7.385 -30.811 1 90.5 24 PHE B C 1
ATOM 2753 O O . PHE B 1 24 ? -0.439 6.251 -30.677 1 90.5 24 PHE B O 1
ATOM 2760 N N . THR B 1 25 ? 1.242 7.593 -31.173 1 92.69 25 THR B N 1
ATOM 2761 C CA . THR B 1 25 ? 2.174 6.493 -31.392 1 92.69 25 THR B CA 1
ATOM 2762 C C . THR B 1 25 ? 2.405 5.715 -30.099 1 92.69 25 THR B C 1
ATOM 2764 O O . THR B 1 25 ? 2.455 4.483 -30.11 1 92.69 25 THR B O 1
ATOM 2767 N N . GLN B 1 26 ? 2.512 6.396 -29.034 1 91.29 26 GLN B N 1
ATOM 2768 C CA . GLN B 1 26 ? 2.711 5.752 -27.74 1 91.29 26 GLN B CA 1
ATOM 2769 C C . GLN B 1 26 ? 1.503 4.902 -27.356 1 91.29 26 GLN B C 1
ATOM 2771 O O . GLN B 1 26 ? 1.656 3.775 -26.882 1 91.29 26 GLN B O 1
ATOM 2776 N N . LYS B 1 27 ? 0.376 5.429 -27.552 1 90.92 27 LYS B N 1
ATOM 2777 C CA . LYS B 1 27 ? -0.841 4.694 -27.221 1 90.92 27 LYS B CA 1
ATOM 2778 C C . LYS B 1 27 ? -0.997 3.462 -28.109 1 90.92 27 LYS B C 1
ATOM 2780 O O . LYS B 1 27 ? -1.464 2.416 -27.653 1 90.92 27 LYS B O 1
ATOM 2785 N N . THR B 1 28 ? -0.687 3.635 -29.356 1 93.43 28 THR B N 1
ATOM 2786 C CA . THR B 1 28 ? -0.755 2.509 -30.281 1 93.43 28 THR B CA 1
ATOM 2787 C C . THR B 1 28 ? 0.255 1.431 -29.896 1 93.43 28 THR B C 1
ATOM 2789 O O . THR B 1 28 ? -0.07 0.242 -29.893 1 93.43 28 THR B O 1
ATOM 2792 N N . GLN B 1 29 ? 1.424 1.829 -29.576 1 95.07 29 GLN B N 1
ATOM 2793 C CA . GLN B 1 29 ? 2.447 0.883 -29.144 1 95.07 29 GLN B CA 1
ATOM 2794 C C . GLN B 1 29 ? 2.032 0.172 -27.859 1 95.07 29 GLN B C 1
ATOM 2796 O O . GLN B 1 29 ? 2.231 -1.036 -27.72 1 95.07 29 GLN B O 1
ATOM 2801 N N . ASN B 1 30 ? 1.5 0.878 -26.927 1 93.09 30 ASN B N 1
ATOM 2802 C CA . ASN B 1 30 ? 1.018 0.285 -25.684 1 93.09 30 ASN B CA 1
ATOM 2803 C C . ASN B 1 30 ? -0.081 -0.742 -25.942 1 93.09 30 ASN B C 1
ATOM 2805 O O . ASN B 1 30 ? -0.133 -1.781 -25.282 1 93.09 30 ASN B O 1
ATOM 2809 N N . PHE B 1 31 ? -0.916 -0.408 -26.871 1 95.27 31 PHE B N 1
ATOM 2810 C CA . PHE B 1 31 ? -1.995 -1.326 -27.218 1 95.27 31 PHE B CA 1
ATOM 2811 C C . PHE B 1 31 ? -1.441 -2.603 -27.838 1 95.27 31 PHE B C 1
ATOM 2813 O O . PHE B 1 31 ? -1.874 -3.705 -27.493 1 95.27 31 PHE B O 1
ATOM 2820 N N . ILE B 1 32 ? -0.509 -2.518 -28.696 1 96.75 32 ILE B N 1
ATOM 2821 C CA . ILE B 1 32 ? 0.109 -3.67 -29.344 1 96.75 32 ILE B CA 1
ATOM 2822 C C . ILE B 1 32 ? 0.808 -4.537 -28.299 1 96.75 32 ILE B C 1
ATOM 2824 O O . ILE B 1 32 ? 0.679 -5.764 -28.314 1 96.75 32 ILE B O 1
ATOM 2828 N N . ASN B 1 33 ? 1.48 -3.928 -27.403 1 95.1 33 ASN B N 1
ATOM 2829 C CA . ASN B 1 33 ? 2.142 -4.661 -26.33 1 95.1 33 ASN B CA 1
ATOM 2830 C C . ASN B 1 33 ? 1.135 -5.38 -25.436 1 95.1 33 ASN B C 1
ATOM 2832 O O . ASN B 1 33 ? 1.398 -6.486 -24.962 1 95.1 33 ASN B O 1
ATOM 2836 N N . TRP B 1 34 ? 0.076 -4.682 -25.205 1 96 34 TRP B N 1
ATOM 2837 C CA . TRP B 1 34 ? -0.98 -5.288 -24.4 1 96 34 TRP B CA 1
ATOM 2838 C C . TRP B 1 34 ? -1.545 -6.527 -25.087 1 96 34 TRP B C 1
ATOM 2840 O O . TRP B 1 34 ? -1.722 -7.569 -24.453 1 96 34 TRP B O 1
ATOM 2850 N N . VAL B 1 35 ? -1.821 -6.447 -26.379 1 97.33 35 VAL B N 1
ATOM 2851 C CA . VAL B 1 35 ? -2.35 -7.577 -27.137 1 97.33 35 VAL B CA 1
ATOM 2852 C C . VAL B 1 35 ? -1.343 -8.725 -27.122 1 97.33 35 VAL B C 1
ATOM 2854 O O . VAL B 1 35 ? -1.715 -9.881 -26.907 1 97.33 35 VAL B O 1
ATOM 2857 N N . TRP B 1 36 ? -0.137 -8.412 -27.316 1 97.12 36 TRP B N 1
ATOM 2858 C CA . TRP B 1 36 ? 0.916 -9.422 -27.301 1 97.12 36 TRP B CA 1
ATOM 2859 C C . TRP B 1 36 ? 0.967 -10.136 -25.955 1 97.12 36 TRP B C 1
ATOM 2861 O O . TRP B 1 36 ? 0.957 -11.368 -25.898 1 97.12 36 TRP B O 1
ATOM 2871 N N . SER B 1 37 ? 0.969 -9.365 -24.87 1 96.27 37 SER B N 1
ATOM 2872 C CA . SER B 1 37 ? 1.105 -9.923 -23.529 1 96.27 37 SER B CA 1
ATOM 2873 C C . SER B 1 37 ? -0.131 -10.727 -23.136 1 96.27 37 SER B C 1
ATOM 2875 O O . SER B 1 37 ? -0.022 -11.749 -22.456 1 96.27 37 SER B O 1
ATOM 2877 N N . MET B 1 38 ? -1.272 -10.259 -23.617 1 96.22 38 MET B N 1
ATOM 2878 C CA . MET B 1 38 ? -2.532 -10.853 -23.18 1 96.22 38 MET B CA 1
ATOM 2879 C C . MET B 1 38 ? -2.838 -12.122 -23.969 1 96.22 38 MET B C 1
ATOM 2881 O O . MET B 1 38 ? -3.354 -13.094 -23.414 1 96.22 38 MET B O 1
ATOM 2885 N N . PHE B 1 39 ? -2.401 -12.17 -25.253 1 96.63 39 PHE B N 1
ATOM 2886 C CA . PHE B 1 39 ? -3.003 -13.212 -26.077 1 96.63 39 PHE B CA 1
ATOM 2887 C C . PHE B 1 39 ? -1.932 -14.006 -26.814 1 96.63 39 PHE B C 1
ATOM 2889 O O . PHE B 1 39 ? -2.186 -15.12 -27.278 1 96.63 39 PHE B O 1
ATOM 2896 N N . ILE B 1 40 ? -0.752 -13.53 -26.947 1 97.49 40 ILE B N 1
ATOM 2897 C CA . ILE B 1 40 ? 0.172 -14.147 -27.892 1 97.49 40 ILE B CA 1
ATOM 2898 C C . ILE B 1 40 ? 1.403 -14.661 -27.149 1 97.49 40 ILE B C 1
ATOM 2900 O O . ILE B 1 40 ? 1.925 -15.733 -27.467 1 97.49 40 ILE B O 1
ATOM 2904 N N . ARG B 1 41 ? 1.868 -13.97 -26.15 1 97.04 41 ARG B N 1
ATOM 2905 C CA . ARG B 1 41 ? 3.093 -14.302 -25.43 1 97.04 41 ARG B CA 1
ATOM 2906 C C . ARG B 1 41 ? 3.01 -15.698 -24.823 1 97.04 41 ARG B C 1
ATOM 2908 O O . ARG B 1 41 ? 2.064 -16.01 -24.096 1 97.04 41 ARG B O 1
ATOM 2915 N N . PRO B 1 42 ? 3.905 -16.539 -25.141 1 97.08 42 PRO B N 1
ATOM 2916 C CA . PRO B 1 42 ? 3.874 -17.897 -24.591 1 97.08 42 PRO B CA 1
ATOM 2917 C C . PRO B 1 42 ? 4.136 -17.93 -23.087 1 97.08 42 PRO B C 1
ATOM 2919 O O . PRO B 1 42 ? 4.953 -17.156 -22.581 1 97.08 42 PRO B O 1
ATOM 2922 N N . PRO B 1 43 ? 3.454 -18.789 -22.413 1 97.12 43 PRO B N 1
ATOM 2923 C CA . PRO B 1 43 ? 3.739 -18.952 -20.986 1 97.12 43 PRO B CA 1
ATOM 2924 C C . PRO B 1 43 ? 5.102 -19.589 -20.725 1 97.12 43 PRO B C 1
ATOM 2926 O O . PRO B 1 43 ? 5.623 -20.311 -21.578 1 97.12 43 PRO B O 1
ATOM 2929 N N . LYS B 1 44 ? 5.651 -19.303 -19.639 1 96.84 44 LYS B N 1
ATOM 2930 C CA . LYS B 1 44 ? 6.875 -19.979 -19.216 1 96.84 44 LYS B CA 1
ATOM 2931 C C . LYS B 1 44 ? 6.581 -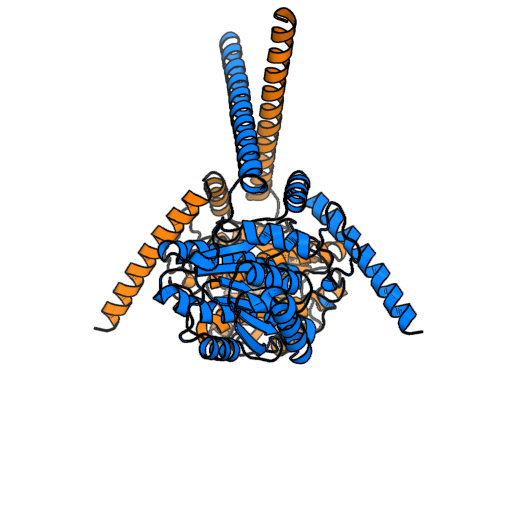21.396 -18.732 1 96.84 44 LYS B C 1
ATOM 2933 O O . LYS B 1 44 ? 5.487 -21.675 -18.238 1 96.84 44 LYS B O 1
ATOM 2938 N N . LYS B 1 45 ? 7.587 -22.278 -18.927 1 97.81 45 LYS B N 1
ATOM 2939 C CA . LYS B 1 45 ? 7.488 -23.609 -18.335 1 97.81 45 LYS B CA 1
ATOM 2940 C C . LYS B 1 45 ? 7.751 -23.564 -16.833 1 97.81 45 LYS B C 1
ATOM 2942 O O . LYS B 1 45 ? 8.897 -23.419 -16.402 1 97.81 45 LYS B O 1
ATOM 2947 N N . LEU B 1 46 ? 6.797 -23.75 -16.065 1 97.93 46 LEU B N 1
ATOM 2948 C CA . LEU B 1 46 ? 6.859 -23.524 -14.625 1 97.93 46 LEU B CA 1
ATOM 2949 C C . LEU B 1 46 ? 7.798 -24.523 -13.958 1 97.93 46 LEU B C 1
ATOM 2951 O O . LEU B 1 46 ? 8.41 -24.217 -12.933 1 97.93 46 LEU B O 1
ATOM 2955 N N . THR B 1 47 ? 7.953 -25.658 -14.561 1 97.23 47 THR B N 1
ATOM 2956 C CA . THR B 1 47 ? 8.836 -26.677 -14.005 1 97.23 47 THR B CA 1
ATOM 2957 C C . THR B 1 47 ? 10.296 -26.25 -14.121 1 97.23 47 THR B C 1
ATOM 2959 O O . THR B 1 47 ? 11.174 -26.843 -13.49 1 97.23 47 THR B O 1
ATOM 2962 N N . ASN B 1 48 ? 10.518 -25.192 -14.905 1 97.07 48 ASN B N 1
ATOM 2963 C CA . ASN B 1 48 ? 11.867 -24.646 -14.999 1 97.07 48 ASN B CA 1
ATOM 2964 C C . ASN B 1 48 ? 12.28 -23.947 -13.707 1 97.07 48 ASN B C 1
ATOM 2966 O O . ASN B 1 48 ? 13.471 -23.761 -13.45 1 97.07 48 ASN B O 1
ATOM 2970 N N . TYR B 1 49 ? 11.303 -23.585 -12.908 1 97.85 49 TYR B N 1
ATOM 2971 C CA . TYR B 1 49 ? 11.61 -22.941 -11.636 1 97.85 49 TYR B CA 1
ATOM 2972 C C . TYR B 1 49 ? 11.979 -23.973 -10.577 1 97.85 49 TYR B C 1
ATOM 2974 O O . TYR B 1 49 ? 12.715 -23.67 -9.635 1 97.85 49 TYR B O 1
ATOM 2982 N N . GLY B 1 50 ? 11.4 -25.116 -10.656 1 97.75 50 GLY B N 1
ATOM 2983 C CA . GLY B 1 50 ? 11.518 -26.2 -9.694 1 97.75 50 GLY B CA 1
ATOM 2984 C C . GLY B 1 50 ? 10.375 -27.195 -9.773 1 97.75 50 GLY B C 1
ATOM 2985 O O . GLY B 1 50 ? 9.411 -26.983 -10.513 1 97.75 50 GLY B O 1
ATOM 2986 N N . SER B 1 51 ? 10.471 -28.239 -9.022 1 97.67 51 SER B N 1
ATOM 2987 C CA . SER B 1 51 ? 9.517 -29.335 -9.151 1 97.67 51 SER B CA 1
ATOM 2988 C C . SER B 1 51 ? 8.369 -29.188 -8.157 1 97.67 51 SER B C 1
ATOM 2990 O O . SER B 1 51 ? 7.36 -29.888 -8.259 1 97.67 51 SER B O 1
ATOM 2992 N N . TRP B 1 52 ? 8.521 -28.211 -7.184 1 98.52 52 TRP B N 1
ATOM 2993 C CA . TRP B 1 52 ? 7.501 -28.043 -6.153 1 98.52 52 TRP B CA 1
ATOM 2994 C C . TRP B 1 52 ? 6.9 -26.643 -6.205 1 98.52 52 TRP B C 1
ATOM 2996 O O . TRP B 1 52 ? 7.6 -25.67 -6.495 1 98.52 52 TRP B O 1
ATOM 3006 N N . ALA B 1 53 ? 5.638 -26.542 -5.901 1 98.8 53 ALA B N 1
ATOM 3007 C CA . ALA B 1 53 ? 4.938 -25.277 -5.701 1 98.8 53 ALA B CA 1
ATOM 3008 C C . ALA B 1 53 ? 4.247 -25.241 -4.341 1 98.8 53 ALA B C 1
ATOM 3010 O O . ALA B 1 53 ? 3.681 -26.243 -3.899 1 98.8 53 ALA B O 1
ATOM 3011 N N . LEU B 1 54 ? 4.382 -24.151 -3.668 1 98.9 54 LEU B N 1
ATOM 3012 C CA . LEU B 1 54 ? 3.689 -23.885 -2.412 1 98.9 54 LEU B CA 1
ATOM 3013 C C . LEU B 1 54 ? 2.577 -22.859 -2.612 1 98.9 54 LEU B C 1
ATOM 3015 O O . LEU B 1 54 ? 2.793 -21.818 -3.236 1 98.9 54 LEU B O 1
ATOM 3019 N N . ILE B 1 55 ? 1.369 -23.16 -2.127 1 98.91 55 ILE B N 1
ATOM 3020 C CA . ILE B 1 55 ? 0.253 -22.236 -2.297 1 98.91 55 ILE B CA 1
ATOM 3021 C C . ILE B 1 55 ? -0.513 -22.105 -0.983 1 98.91 55 ILE B C 1
ATOM 3023 O O . ILE B 1 55 ? -0.867 -23.109 -0.361 1 98.91 55 ILE B O 1
ATOM 3027 N N . THR B 1 56 ? -0.702 -20.889 -0.55 1 98.75 56 THR B N 1
ATOM 3028 C CA . THR B 1 56 ? -1.511 -20.606 0.63 1 98.75 56 THR B CA 1
ATOM 3029 C C . THR B 1 56 ? -2.957 -20.315 0.238 1 98.75 56 THR B C 1
ATOM 3031 O O . THR B 1 56 ? -3.216 -19.768 -0.836 1 98.75 56 THR B O 1
ATOM 3034 N N . GLY B 1 57 ? -3.965 -20.608 1.16 1 97.78 57 GLY B N 1
ATOM 3035 C CA . GLY B 1 57 ? -5.366 -20.403 0.827 1 97.78 57 GLY B CA 1
ATOM 3036 C C . GLY B 1 57 ? -5.811 -21.191 -0.39 1 97.78 57 GLY B C 1
ATOM 3037 O O . GLY B 1 57 ? -6.403 -20.632 -1.316 1 97.78 57 GLY B O 1
ATOM 3038 N N . CYS B 1 58 ? -5.599 -22.474 -0.371 1 98.29 58 CYS B N 1
ATOM 3039 C CA . CYS B 1 58 ? -5.652 -23.272 -1.591 1 98.29 58 CYS B CA 1
ATOM 3040 C C . CYS B 1 58 ? -6.906 -24.137 -1.622 1 98.29 58 CYS B C 1
ATOM 3042 O O . CYS B 1 58 ? -7.034 -25.023 -2.468 1 98.29 58 CYS B O 1
ATOM 3044 N N . THR B 1 59 ? -7.875 -23.915 -0.761 1 97.6 59 THR B N 1
ATOM 3045 C CA . THR B 1 59 ? -8.968 -24.875 -0.654 1 97.6 59 THR B CA 1
ATOM 3046 C C . THR B 1 59 ? -10.255 -24.297 -1.236 1 97.6 59 THR B C 1
ATOM 3048 O O . THR B 1 59 ? -11.274 -24.986 -1.31 1 97.6 59 THR B O 1
ATOM 3051 N N . ASP B 1 60 ? -10.269 -23.029 -1.644 1 95.54 60 ASP B N 1
ATOM 3052 C CA . ASP B 1 60 ? -11.453 -22.406 -2.23 1 95.54 60 ASP B CA 1
ATOM 3053 C C . ASP B 1 60 ? -11.063 -21.347 -3.259 1 95.54 60 ASP B C 1
ATOM 3055 O O . ASP B 1 60 ? -9.912 -20.908 -3.301 1 95.54 60 ASP B O 1
ATOM 3059 N N . GLY B 1 61 ? -11.984 -21.026 -4.094 1 96.53 61 GLY B N 1
ATOM 3060 C CA . GLY B 1 61 ? -11.883 -19.855 -4.951 1 96.53 61 GLY B CA 1
ATOM 3061 C C . GLY B 1 61 ? -10.695 -19.905 -5.893 1 96.53 61 GLY B C 1
ATOM 3062 O O . GLY B 1 61 ? -10.456 -20.924 -6.545 1 96.53 61 GLY B O 1
ATOM 3063 N N . ILE B 1 62 ? -10.01 -18.79 -5.989 1 97.77 62 ILE B N 1
ATOM 3064 C CA . ILE B 1 62 ? -8.878 -18.633 -6.895 1 97.77 62 ILE B CA 1
ATOM 3065 C C . ILE B 1 62 ? -7.753 -19.58 -6.485 1 97.77 62 ILE B C 1
ATOM 3067 O O . ILE B 1 62 ? -7.131 -20.22 -7.336 1 97.77 62 ILE B O 1
ATOM 3071 N N . GLY B 1 63 ? -7.538 -19.708 -5.18 1 98.4 63 GLY B N 1
ATOM 3072 C CA . GLY B 1 63 ? -6.48 -20.57 -4.675 1 98.4 63 GLY B CA 1
ATOM 3073 C C . GLY B 1 63 ? -6.643 -22.02 -5.091 1 98.4 63 GLY B C 1
ATOM 3074 O O . GLY B 1 63 ? -5.679 -22.661 -5.515 1 98.4 63 GLY B O 1
ATOM 3075 N N . LYS B 1 64 ? -7.819 -22.493 -4.963 1 98.48 64 LYS B N 1
ATOM 3076 C CA . LYS B 1 64 ? -8.076 -23.877 -5.35 1 98.48 64 LYS B CA 1
ATOM 3077 C C . LYS B 1 64 ? -7.858 -24.079 -6.846 1 98.48 64 LYS B C 1
ATOM 3079 O O . LYS B 1 64 ? -7.221 -25.05 -7.261 1 98.48 64 LYS B O 1
ATOM 3084 N N . ALA B 1 65 ? -8.387 -23.171 -7.657 1 98.66 65 ALA B N 1
ATOM 3085 C CA . ALA B 1 65 ? -8.216 -23.266 -9.104 1 98.66 65 ALA B CA 1
ATOM 3086 C C . ALA B 1 65 ? -6.738 -23.244 -9.485 1 98.66 65 ALA B C 1
ATOM 3088 O O . ALA B 1 65 ? -6.301 -24.014 -10.343 1 98.66 65 ALA B O 1
ATOM 3089 N N . LEU B 1 66 ? -5.982 -22.402 -8.855 1 98.78 66 LEU B N 1
ATOM 3090 C CA . LEU B 1 66 ? -4.549 -22.308 -9.113 1 98.78 66 LEU B CA 1
ATOM 3091 C C . LEU B 1 66 ? -3.843 -23.605 -8.734 1 98.78 66 LEU B C 1
ATOM 3093 O O . LEU B 1 66 ? -2.929 -24.047 -9.434 1 98.78 66 LEU B O 1
ATOM 3097 N N . THR B 1 67 ? -4.279 -24.143 -7.647 1 98.48 67 THR B N 1
ATOM 3098 C CA . THR B 1 67 ? -3.702 -25.402 -7.187 1 98.48 67 THR B CA 1
ATOM 3099 C C . THR B 1 67 ? -3.876 -26.492 -8.241 1 98.48 67 THR B C 1
ATOM 3101 O O . THR B 1 67 ? -2.93 -27.221 -8.549 1 98.48 67 THR B O 1
ATOM 3104 N N . PHE B 1 68 ? -5.003 -26.616 -8.792 1 98.28 68 PHE B N 1
ATOM 3105 C CA . PHE B 1 68 ? -5.289 -27.612 -9.817 1 98.28 68 PHE B CA 1
ATOM 3106 C C . PHE B 1 68 ? -4.468 -27.347 -11.074 1 98.28 68 PHE B C 1
ATOM 3108 O O . PHE B 1 68 ? -3.948 -28.279 -11.69 1 98.28 68 PHE B O 1
ATOM 3115 N N . ASP B 1 69 ? -4.344 -26.101 -11.443 1 98.31 69 ASP B N 1
ATOM 3116 C CA . ASP B 1 69 ? -3.575 -25.761 -12.636 1 98.31 69 ASP B CA 1
ATOM 3117 C C . ASP B 1 69 ? -2.091 -26.059 -12.436 1 98.31 69 ASP B C 1
ATOM 3119 O O . ASP B 1 69 ? -1.416 -26.522 -13.358 1 98.31 69 ASP B O 1
ATOM 3123 N N . LEU B 1 70 ? -1.562 -25.819 -11.255 1 98.26 70 LEU B N 1
ATOM 3124 C CA . LEU B 1 70 ? -0.174 -26.153 -10.952 1 98.26 70 LEU B CA 1
ATOM 3125 C C . LEU B 1 70 ? 0.062 -27.655 -11.072 1 98.26 70 LEU B C 1
ATOM 3127 O O . LEU B 1 70 ? 1.062 -28.086 -11.651 1 98.26 70 LEU B O 1
ATOM 3131 N N . ALA B 1 71 ? -0.87 -28.41 -10.559 1 97.63 71 ALA B N 1
ATOM 3132 C CA . ALA B 1 71 ? -0.783 -29.865 -10.652 1 97.63 71 ALA B CA 1
ATOM 3133 C C . ALA B 1 71 ? -0.809 -30.324 -12.107 1 97.63 71 ALA B C 1
ATOM 3135 O O . ALA B 1 71 ? -0.046 -31.211 -12.498 1 97.63 71 ALA B O 1
ATOM 3136 N N . SER B 1 72 ? -1.658 -29.7 -12.869 1 96.54 72 SER B N 1
ATOM 3137 C CA . SER B 1 72 ? -1.804 -30.072 -14.272 1 96.54 72 SER B CA 1
ATOM 3138 C C . SER B 1 72 ? -0.518 -29.812 -15.049 1 96.54 72 SER B C 1
ATOM 3140 O O . SER B 1 72 ? -0.307 -30.387 -16.12 1 96.54 72 SER B O 1
ATOM 3142 N N . LYS B 1 73 ? 0.335 -28.958 -14.532 1 95.63 73 LYS B N 1
ATOM 3143 C CA . LYS B 1 73 ? 1.602 -28.636 -15.183 1 95.63 73 LYS B CA 1
ATOM 3144 C C . LYS B 1 73 ? 2.721 -29.551 -14.693 1 95.63 73 LYS B C 1
ATOM 3146 O O . LYS B 1 73 ? 3.881 -29.38 -15.073 1 95.63 73 LYS B O 1
ATOM 3151 N N . GLY B 1 74 ? 2.375 -30.476 -13.778 1 95.37 74 GLY B N 1
ATOM 3152 C CA . GLY B 1 74 ? 3.323 -31.502 -13.371 1 95.37 74 GLY B CA 1
ATOM 3153 C C . GLY B 1 74 ? 4.106 -31.129 -12.127 1 95.37 74 GLY B C 1
ATOM 3154 O O . GLY B 1 74 ? 5.13 -31.746 -11.824 1 95.37 74 GLY B O 1
ATOM 3155 N N . LEU B 1 75 ? 3.682 -30.146 -11.396 1 97.55 75 LEU B N 1
ATOM 3156 C CA . LEU B 1 75 ? 4.379 -29.738 -10.182 1 97.55 75 LEU B CA 1
ATOM 3157 C C . LEU B 1 75 ? 3.86 -30.508 -8.972 1 97.55 75 LEU B C 1
ATOM 3159 O O . LEU B 1 75 ? 2.658 -30.756 -8.858 1 97.55 75 LEU B O 1
ATOM 3163 N N . ASN B 1 76 ? 4.808 -30.902 -8.099 1 98 76 ASN B N 1
ATOM 3164 C CA . ASN B 1 76 ? 4.413 -31.316 -6.757 1 98 76 ASN B CA 1
ATOM 3165 C C . ASN B 1 76 ? 3.884 -30.141 -5.94 1 98 76 ASN B C 1
ATOM 3167 O O . ASN B 1 76 ? 4.208 -28.986 -6.224 1 98 76 ASN B O 1
ATOM 3171 N N . LEU B 1 77 ? 3.064 -30.47 -4.939 1 98.38 77 LEU B N 1
ATOM 3172 C CA . LEU B 1 77 ? 2.374 -29.358 -4.293 1 98.38 77 LEU B CA 1
ATOM 3173 C C . LEU B 1 77 ? 2.581 -29.394 -2.783 1 98.38 77 LEU B C 1
ATOM 3175 O O . LEU B 1 77 ? 2.598 -30.469 -2.179 1 98.38 77 LEU B O 1
ATOM 3179 N N . ILE B 1 78 ? 2.775 -28.216 -2.198 1 98.8 78 ILE B N 1
ATOM 3180 C CA . ILE B 1 78 ? 2.619 -27.972 -0.768 1 98.8 78 ILE B CA 1
ATOM 3181 C C . ILE B 1 78 ? 1.392 -27.097 -0.525 1 98.8 78 ILE B C 1
ATOM 3183 O O . ILE B 1 78 ? 1.38 -25.918 -0.888 1 98.8 78 ILE B O 1
ATOM 3187 N N . LEU B 1 79 ? 0.367 -27.699 0.108 1 98.75 79 LEU B N 1
ATOM 3188 C CA . LEU B 1 79 ? -0.909 -27.028 0.33 1 98.75 79 LEU B CA 1
ATOM 3189 C C . LEU B 1 79 ? -0.984 -26.459 1.743 1 98.75 79 LEU B C 1
ATOM 3191 O O . LEU B 1 79 ? -0.818 -27.191 2.722 1 98.75 79 LEU B O 1
ATOM 3195 N N . VAL B 1 80 ? -1.224 -25.151 1.854 1 98.73 80 VAL B N 1
ATOM 3196 C CA . VAL B 1 80 ? -1.26 -24.492 3.156 1 98.73 80 VAL B CA 1
ATOM 3197 C C . VAL B 1 80 ? -2.634 -23.867 3.381 1 98.73 80 VAL B C 1
ATOM 3199 O O . VAL B 1 80 ? -3.064 -23.003 2.612 1 98.73 80 VAL B O 1
ATOM 3202 N N . ASP B 1 81 ? -3.316 -24.192 4.372 1 98.07 81 ASP B N 1
ATOM 3203 C CA . ASP B 1 81 ? -4.614 -23.658 4.772 1 98.07 81 ASP B CA 1
ATOM 3204 C C . ASP B 1 81 ? -4.897 -23.95 6.244 1 98.07 81 ASP B C 1
ATOM 3206 O O . ASP B 1 81 ?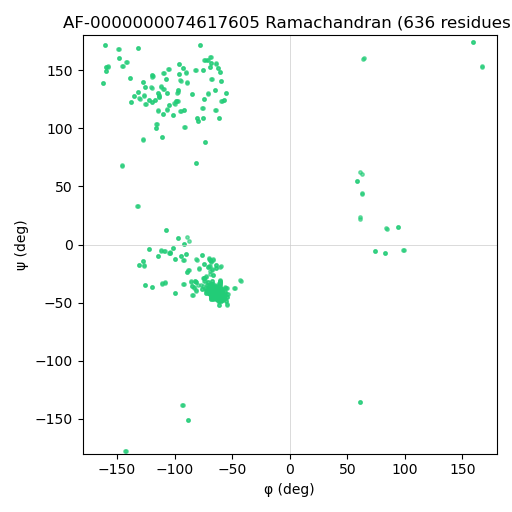 -4.152 -24.69 6.89 1 98.07 81 ASP B O 1
ATOM 3210 N N . ARG B 1 82 ? -5.92 -23.386 6.743 1 97.44 82 ARG B N 1
ATOM 3211 C CA . ARG B 1 82 ? -6.188 -23.517 8.171 1 97.44 82 ARG B CA 1
ATOM 3212 C C . ARG B 1 82 ? -7.044 -24.746 8.457 1 97.44 82 ARG B C 1
ATOM 3214 O O . ARG B 1 82 ? -7.037 -25.269 9.573 1 97.44 82 ARG B O 1
ATOM 3221 N N . ASN B 1 83 ? -7.824 -25.265 7.506 1 97.71 83 ASN B N 1
ATOM 3222 C CA . ASN B 1 83 ? -8.766 -26.361 7.707 1 97.71 83 ASN B CA 1
ATOM 3223 C C . ASN B 1 83 ? -8.208 -27.682 7.186 1 97.71 83 ASN B C 1
ATOM 3225 O O . ASN B 1 83 ? -8.167 -27.909 5.975 1 97.71 83 ASN B O 1
ATOM 3229 N N . ILE B 1 84 ? -7.925 -28.533 8.066 1 98.18 84 ILE B N 1
ATOM 3230 C CA . ILE B 1 84 ? -7.256 -29.78 7.709 1 98.18 84 ILE B CA 1
ATOM 3231 C C . ILE B 1 84 ? -8.185 -30.638 6.853 1 98.18 84 ILE B C 1
ATOM 3233 O O . ILE B 1 84 ? -7.732 -31.33 5.938 1 98.18 84 ILE B O 1
ATOM 3237 N N . GLU B 1 85 ? -9.45 -30.652 7.112 1 98.53 85 GLU B N 1
ATOM 3238 C CA . GLU B 1 85 ? -10.398 -31.458 6.348 1 98.53 85 GLU B CA 1
ATOM 3239 C C . GLU B 1 85 ? -10.495 -30.974 4.904 1 98.53 85 GLU B C 1
ATOM 3241 O O . GLU B 1 85 ? -10.487 -31.781 3.972 1 98.53 85 GLU B O 1
ATOM 3246 N N . LYS B 1 86 ? -10.583 -29.705 4.712 1 98.3 86 LYS B N 1
ATOM 3247 C CA . LYS B 1 86 ? -10.641 -29.145 3.365 1 98.3 86 LYS B CA 1
ATOM 3248 C C . LYS B 1 86 ? -9.351 -29.422 2.598 1 98.3 86 LYS B C 1
ATOM 3250 O O . LYS B 1 86 ? -9.38 -29.655 1.388 1 98.3 86 LYS B O 1
ATOM 3255 N N . LEU B 1 87 ? -8.272 -29.402 3.31 1 98.66 87 LEU B N 1
ATOM 3256 C CA . LEU B 1 87 ? -6.982 -29.695 2.695 1 98.66 87 LEU B CA 1
ATOM 3257 C C . LEU B 1 87 ? -6.935 -31.131 2.186 1 98.66 87 LEU B C 1
ATOM 3259 O O . LEU B 1 87 ? -6.492 -31.382 1.063 1 98.66 87 LEU B O 1
ATOM 3263 N N . LYS B 1 88 ? -7.357 -32.027 2.98 1 98.18 88 LYS B N 1
ATOM 3264 C CA . LYS B 1 88 ? -7.369 -33.436 2.596 1 98.18 88 LYS B CA 1
ATOM 3265 C C . LYS B 1 88 ? -8.29 -33.672 1.402 1 98.18 88 LYS B C 1
ATOM 3267 O O . LYS B 1 88 ? -7.944 -34.418 0.483 1 98.18 88 LYS B O 1
ATOM 3272 N N . ILE B 1 89 ? -9.429 -33.027 1.429 1 98.27 89 ILE B N 1
ATOM 3273 C CA . ILE B 1 89 ? -10.38 -33.152 0.329 1 98.27 89 ILE B CA 1
ATOM 3274 C C . ILE B 1 89 ? -9.745 -32.64 -0.962 1 98.27 89 ILE B C 1
ATOM 3276 O O . ILE B 1 89 ? -9.789 -33.315 -1.993 1 98.27 89 ILE B O 1
ATOM 3280 N N . THR B 1 90 ? -9.155 -31.491 -0.901 1 98.08 90 THR B N 1
ATOM 3281 C CA . THR B 1 90 ? -8.507 -30.9 -2.066 1 98.08 90 THR B CA 1
ATOM 3282 C C . THR B 1 90 ? -7.368 -31.787 -2.561 1 98.08 90 THR B C 1
ATOM 3284 O O . THR B 1 90 ? -7.233 -32.019 -3.764 1 98.08 90 THR B O 1
ATOM 3287 N N . SER B 1 91 ? -6.545 -32.266 -1.639 1 97.43 91 SER B N 1
ATOM 3288 C CA . SER B 1 91 ? -5.443 -33.162 -1.975 1 97.43 91 SER B CA 1
ATOM 3289 C C . SER B 1 91 ? -5.943 -34.404 -2.704 1 97.43 91 SER B C 1
ATOM 3291 O O . SER B 1 91 ? -5.398 -34.782 -3.744 1 97.43 91 SER B O 1
ATOM 3293 N N . ASN B 1 92 ? -6.982 -34.993 -2.199 1 96.72 92 ASN B N 1
ATOM 3294 C CA . ASN B 1 92 ? -7.534 -36.207 -2.791 1 96.72 92 ASN B CA 1
ATOM 3295 C C . ASN B 1 92 ? -8.098 -35.945 -4.185 1 96.72 92 ASN B C 1
ATOM 3297 O O . ASN B 1 92 ? -7.94 -36.768 -5.088 1 96.72 92 ASN B O 1
ATOM 3301 N N . GLU B 1 93 ? -8.754 -34.845 -4.319 1 97.41 93 GLU B N 1
ATOM 3302 C CA . GLU B 1 93 ? -9.305 -34.481 -5.621 1 97.41 93 GLU B CA 1
ATOM 3303 C C . GLU B 1 93 ? -8.2 -34.31 -6.66 1 97.41 93 GLU B C 1
ATOM 3305 O O . GLU B 1 93 ? -8.355 -34.722 -7.812 1 97.41 93 GLU B O 1
ATOM 3310 N N . ILE B 1 94 ? -7.099 -33.743 -6.286 1 97.24 94 ILE B N 1
ATOM 3311 C CA . ILE B 1 94 ? -5.975 -33.507 -7.185 1 97.24 94 ILE B CA 1
ATOM 3312 C C . ILE B 1 94 ? -5.344 -34.839 -7.582 1 97.24 94 ILE B C 1
ATOM 3314 O O . ILE B 1 94 ? -5.051 -35.068 -8.758 1 97.24 94 ILE B O 1
ATOM 3318 N N . LEU B 1 95 ? -5.14 -35.685 -6.594 1 95.59 95 LEU B N 1
ATOM 3319 C CA . LEU B 1 95 ? -4.521 -36.981 -6.85 1 95.59 95 LEU B CA 1
ATOM 3320 C C . LEU B 1 95 ? -5.406 -37.839 -7.748 1 95.59 95 LEU B C 1
ATOM 3322 O O . LEU B 1 95 ? -4.903 -38.591 -8.586 1 95.59 95 LEU B O 1
ATOM 3326 N N . LYS B 1 96 ? -6.689 -37.705 -7.539 1 95.08 96 LYS B N 1
ATOM 3327 C CA . LYS B 1 96 ? -7.628 -38.444 -8.378 1 95.08 96 LYS B CA 1
ATOM 3328 C C . LYS B 1 96 ? -7.561 -37.97 -9.827 1 95.08 96 LYS B C 1
ATOM 3330 O O . LYS B 1 96 ? -7.622 -38.78 -10.754 1 95.08 96 LYS B O 1
ATOM 3335 N N . LYS B 1 97 ? -7.414 -36.764 -10.036 1 94.44 97 LYS B N 1
ATOM 3336 C CA . LYS B 1 97 ? -7.461 -36.175 -11.371 1 94.44 97 LYS B CA 1
ATOM 3337 C C . LYS B 1 97 ? -6.111 -36.297 -12.073 1 94.44 97 LYS B C 1
ATOM 3339 O O . LYS B 1 97 ? -6.053 -36.533 -13.282 1 94.44 97 LYS B O 1
ATOM 3344 N N . PHE B 1 98 ? -5.06 -36.152 -11.276 1 90.19 98 PHE B N 1
ATOM 3345 C CA . PHE B 1 98 ? -3.743 -36.047 -11.893 1 90.19 98 PHE B CA 1
ATOM 3346 C C . PHE B 1 98 ? -2.816 -37.143 -11.379 1 90.19 98 PHE B C 1
ATOM 3348 O O . PHE B 1 98 ? -1.613 -37.12 -11.645 1 90.19 98 PHE B O 1
ATOM 3355 N N . GLY B 1 99 ? -3.245 -37.98 -10.417 1 72.05 99 GLY B N 1
ATOM 3356 C CA . GLY B 1 99 ? -2.453 -38.992 -9.737 1 72.05 99 GLY B CA 1
ATOM 3357 C C . GLY B 1 99 ? -1.641 -39.852 -10.687 1 72.05 99 GLY B C 1
ATOM 3358 O O . GLY B 1 99 ? -0.517 -40.245 -10.37 1 72.05 99 GLY B O 1
ATOM 3359 N N . GLY B 1 100 ? -2.117 -40.155 -11.733 1 69.76 100 GLY B N 1
ATOM 3360 C CA . GLY B 1 100 ? -1.339 -40.948 -12.671 1 69.76 100 GLY B CA 1
ATOM 3361 C C . GLY B 1 100 ? -0.062 -40.262 -13.117 1 69.76 100 GLY B C 1
ATOM 3362 O O . GLY B 1 100 ? 0.906 -40.926 -13.496 1 69.76 100 GLY B O 1
ATOM 3363 N N . GLU B 1 101 ? 0.134 -38.951 -13.014 1 66.4 101 GLU B N 1
ATOM 3364 C CA . GLU B 1 101 ? 1.291 -38.17 -13.442 1 66.4 101 GLU B CA 1
ATOM 3365 C C . GLU B 1 101 ? 2.358 -38.121 -12.353 1 66.4 101 GLU B C 1
ATOM 3367 O O . GLU B 1 101 ? 3.44 -37.569 -12.561 1 66.4 101 GLU B O 1
ATOM 3372 N N . LYS B 1 102 ? 2.077 -38.844 -11.261 1 83.56 102 LYS B N 1
ATOM 3373 C CA . LYS B 1 102 ? 2.963 -38.982 -10.109 1 83.56 102 LYS B CA 1
ATOM 3374 C C . LYS B 1 102 ? 3.202 -37.635 -9.435 1 83.56 102 LYS B C 1
ATOM 3376 O O . LYS B 1 102 ? 4.247 -37.012 -9.632 1 83.56 102 LYS B O 1
ATOM 3381 N N . ILE B 1 103 ? 2.263 -37.039 -8.977 1 92.36 103 ILE B N 1
ATOM 3382 C CA . ILE B 1 103 ? 2.39 -35.79 -8.234 1 92.36 103 ILE B CA 1
ATOM 3383 C C . ILE B 1 103 ? 2.389 -36.079 -6.735 1 92.36 103 ILE B C 1
ATOM 3385 O O . ILE B 1 103 ? 1.624 -36.922 -6.259 1 92.36 103 ILE B O 1
ATOM 3389 N N . GLU B 1 104 ? 3.372 -35.485 -5.999 1 95.9 104 GLU B N 1
ATOM 3390 C CA . GLU B 1 104 ? 3.417 -35.541 -4.541 1 95.9 104 GLU B CA 1
ATOM 3391 C C . GLU B 1 104 ? 2.759 -34.311 -3.921 1 95.9 104 GLU B C 1
ATOM 3393 O O . GLU B 1 104 ? 2.879 -33.204 -4.45 1 95.9 104 GLU B O 1
ATOM 3398 N N . ILE B 1 105 ? 2.05 -34.569 -2.842 1 97.44 105 ILE B N 1
ATOM 3399 C CA . ILE B 1 105 ? 1.388 -33.465 -2.155 1 97.44 105 ILE B CA 1
ATOM 3400 C C . ILE B 1 105 ? 1.774 -33.471 -0.678 1 97.44 105 ILE B C 1
ATOM 3402 O O . ILE B 1 105 ? 1.734 -34.515 -0.023 1 97.44 105 ILE B O 1
ATOM 3406 N N . LYS B 1 106 ? 2.223 -32.381 -0.165 1 97.87 106 LYS B N 1
ATOM 3407 C CA . LYS B 1 106 ? 2.411 -32.136 1.262 1 97.87 106 LYS B CA 1
ATOM 3408 C C . LYS B 1 106 ? 1.392 -31.127 1.784 1 97.87 106 LYS B C 1
ATOM 3410 O O . LYS B 1 106 ? 0.992 -30.21 1.064 1 97.87 106 LYS B O 1
ATOM 3415 N N . ILE B 1 107 ? 1.003 -31.309 3.038 1 97.97 107 ILE B N 1
ATOM 3416 C CA . ILE B 1 107 ? 0.011 -30.433 3.652 1 97.97 107 ILE B CA 1
ATOM 3417 C C . ILE B 1 107 ? 0.618 -29.74 4.87 1 97.97 107 ILE B C 1
ATOM 3419 O O . ILE B 1 107 ? 1.315 -30.371 5.668 1 97.97 107 ILE B O 1
ATOM 3423 N N . ILE B 1 108 ? 0.394 -28.473 4.993 1 98.28 108 ILE B N 1
ATOM 3424 C CA . ILE B 1 108 ? 0.764 -27.688 6.165 1 98.28 108 ILE B CA 1
ATOM 3425 C C . ILE B 1 108 ? -0.465 -26.966 6.712 1 98.28 108 ILE B C 1
ATOM 3427 O O . ILE B 1 108 ? -1.095 -26.176 6.004 1 98.28 108 ILE B O 1
ATOM 3431 N N . VAL B 1 109 ? -0.812 -27.222 7.953 1 98.16 109 VAL B N 1
ATOM 3432 C CA . VAL B 1 109 ? -1.963 -26.577 8.576 1 98.16 109 VAL B CA 1
ATOM 3433 C C . VAL B 1 109 ? -1.506 -25.349 9.361 1 98.16 109 VAL B C 1
ATOM 3435 O O . VAL B 1 109 ? -0.775 -25.472 10.347 1 98.16 109 VAL B O 1
ATOM 3438 N N . ILE B 1 110 ? -1.93 -24.22 8.918 1 97.72 110 ILE B N 1
ATOM 3439 C CA . ILE B 1 110 ? -1.617 -22.976 9.612 1 97.72 110 ILE B CA 1
ATOM 3440 C C . ILE B 1 110 ? -2.855 -22.083 9.656 1 97.72 110 ILE B C 1
ATOM 3442 O O . ILE B 1 110 ? -3.472 -21.816 8.621 1 97.72 110 ILE B O 1
ATOM 3446 N N . ASP B 1 111 ? -3.251 -21.72 10.784 1 97.27 111 ASP B N 1
ATOM 3447 C CA . ASP B 1 111 ? -4.212 -20.636 10.957 1 97.27 111 ASP B CA 1
ATOM 3448 C C . ASP B 1 111 ? -3.503 -19.295 11.131 1 97.27 111 ASP B C 1
ATOM 3450 O O . ASP B 1 111 ? -3.111 -18.933 12.242 1 97.27 111 ASP B O 1
ATOM 3454 N N . PHE B 1 112 ? -3.438 -18.491 10.08 1 96.49 112 PHE B N 1
ATOM 3455 C CA . PHE B 1 112 ? -2.624 -17.282 10.036 1 96.49 112 PHE B CA 1
ATOM 3456 C C . PHE B 1 112 ? -3.18 -16.22 10.977 1 96.49 112 PHE B C 1
ATOM 3458 O O . PHE B 1 112 ? -2.502 -15.237 11.281 1 96.49 112 PHE B O 1
ATOM 3465 N N . GLU B 1 113 ? -4.36 -16.394 11.423 1 93.74 113 GLU B N 1
ATOM 3466 C CA . GLU B 1 113 ? -4.939 -15.47 12.393 1 93.74 113 GLU B CA 1
ATOM 3467 C C . GLU B 1 113 ? -4.424 -15.754 13.801 1 93.74 113 GLU B C 1
ATOM 3469 O O . GLU B 1 113 ? -4.49 -14.891 14.678 1 93.74 113 GLU B O 1
ATOM 3474 N N . LYS B 1 114 ? -3.923 -16.971 14.01 1 94.2 114 LYS B N 1
ATOM 3475 C CA . LYS B 1 114 ? -3.647 -17.402 15.378 1 94.2 114 LYS B CA 1
ATOM 3476 C C . LYS B 1 114 ? -2.151 -17.61 15.597 1 94.2 114 LYS B C 1
ATOM 3478 O O . LYS B 1 114 ? -1.707 -17.82 16.727 1 94.2 114 LYS B O 1
ATOM 3483 N N . VAL B 1 115 ? -1.436 -17.584 14.584 1 93.24 115 VAL B N 1
ATOM 3484 C CA . VAL B 1 115 ? -0.016 -17.898 14.697 1 93.24 115 VAL B CA 1
ATOM 3485 C C . VAL B 1 115 ? 0.809 -16.622 14.546 1 93.24 115 VAL B C 1
ATOM 3487 O O . VAL B 1 115 ? 0.496 -15.768 13.714 1 93.24 115 VAL B O 1
ATOM 3490 N N . ILE B 1 116 ? 1.894 -16.514 15.325 1 85.52 116 ILE B N 1
ATOM 3491 C CA . ILE B 1 116 ? 2.793 -15.367 15.24 1 85.52 116 ILE B CA 1
ATOM 3492 C C . ILE B 1 116 ? 3.634 -15.464 13.97 1 85.52 116 ILE B C 1
ATOM 3494 O O . ILE B 1 116 ? 3.839 -16.556 13.435 1 85.52 116 ILE B O 1
ATOM 3498 N N . GLY B 1 117 ? 4.171 -14.346 13.509 1 86.05 117 GLY B N 1
ATOM 3499 C CA . GLY B 1 117 ? 4.874 -14.296 12.237 1 86.05 117 GLY B CA 1
ATOM 3500 C C . GLY B 1 117 ? 6.095 -15.195 12.194 1 86.05 117 GLY B C 1
ATOM 3501 O O . GLY B 1 117 ? 6.303 -15.92 11.219 1 86.05 117 GLY B O 1
ATOM 3502 N N . GLU B 1 118 ? 6.874 -15.261 13.277 1 90.25 118 GLU B N 1
ATOM 3503 C CA . GLU B 1 118 ? 8.077 -16.085 13.334 1 90.25 118 GLU B CA 1
ATOM 3504 C C . GLU B 1 118 ? 7.731 -17.571 13.297 1 90.25 118 GLU B C 1
ATOM 3506 O O . GLU B 1 118 ? 8.474 -18.373 12.727 1 90.25 118 GLU B O 1
ATOM 3511 N N . GLU B 1 119 ? 6.699 -17.858 13.896 1 95.46 119 GLU B N 1
ATOM 3512 C CA . GLU B 1 119 ? 6.242 -19.244 13.884 1 95.46 119 GLU B CA 1
ATOM 3513 C C . GLU B 1 119 ? 5.822 -19.675 12.481 1 95.46 119 GLU B C 1
ATOM 3515 O O . GLU B 1 119 ? 6.044 -20.821 12.086 1 95.46 119 GLU B O 1
ATOM 3520 N N . ILE B 1 120 ? 5.251 -18.763 11.745 1 96.4 120 ILE B N 1
ATOM 3521 C CA . ILE B 1 120 ? 4.872 -19.046 10.365 1 96.4 120 ILE B CA 1
ATOM 3522 C C . ILE B 1 120 ? 6.117 -19.386 9.548 1 96.4 120 ILE B C 1
ATOM 3524 O O . ILE B 1 120 ? 6.162 -20.419 8.874 1 96.4 120 ILE B O 1
ATOM 3528 N N . GLU B 1 121 ? 7.098 -18.512 9.625 1 96.27 121 GLU B N 1
ATOM 3529 C CA . GLU B 1 121 ? 8.338 -18.71 8.881 1 96.27 121 GLU B CA 1
ATOM 3530 C C . GLU B 1 121 ? 8.986 -20.046 9.234 1 96.27 121 GLU B C 1
ATOM 3532 O O . GLU B 1 121 ? 9.432 -20.779 8.349 1 96.27 121 GLU B O 1
ATOM 3537 N N . GLY B 1 122 ? 9.047 -20.355 10.566 1 95.98 122 GLY B N 1
ATOM 3538 C CA . GLY B 1 122 ? 9.653 -21.596 11.021 1 95.98 122 GLY B CA 1
ATOM 3539 C C . GLY B 1 122 ? 8.93 -22.832 10.519 1 95.98 122 GLY B C 1
ATOM 3540 O O . GLY B 1 122 ? 9.564 -23.786 10.062 1 95.98 122 GLY B O 1
ATOM 3541 N N . LYS B 1 123 ? 7.637 -22.837 10.563 1 96.99 123 LYS B N 1
ATOM 3542 C CA . LYS B 1 123 ? 6.835 -23.975 10.125 1 96.99 123 LYS B CA 1
ATOM 3543 C C . LYS B 1 123 ? 7.011 -24.229 8.631 1 96.99 123 LYS B C 1
ATOM 3545 O O . LYS B 1 123 ? 7.166 -25.375 8.205 1 96.99 123 LYS B O 1
ATOM 3550 N N . ILE B 1 124 ? 6.997 -23.163 7.865 1 97.92 124 ILE B N 1
ATOM 3551 C CA . ILE B 1 124 ? 7.147 -23.29 6.42 1 97.92 124 ILE B CA 1
ATOM 3552 C C . ILE B 1 124 ? 8.554 -23.783 6.089 1 97.92 124 ILE B C 1
ATOM 3554 O O . ILE B 1 124 ? 8.722 -24.71 5.293 1 97.92 124 ILE B O 1
ATOM 3558 N N . ARG B 1 125 ? 9.53 -23.188 6.689 1 96.59 125 ARG B N 1
ATOM 3559 C CA . ARG B 1 125 ? 10.921 -23.541 6.426 1 96.59 125 ARG B CA 1
ATOM 3560 C C . ARG B 1 125 ? 11.17 -25.021 6.695 1 96.59 125 ARG B C 1
ATOM 3562 O O . ARG B 1 125 ? 11.851 -25.693 5.918 1 96.59 125 ARG B O 1
ATOM 3569 N N . ALA B 1 126 ? 10.652 -25.502 7.796 1 96.88 126 ALA B N 1
ATOM 3570 C CA . ALA B 1 126 ? 10.848 -26.897 8.185 1 96.88 126 ALA B CA 1
ATOM 3571 C C . ALA B 1 126 ? 10.285 -27.845 7.129 1 96.88 126 ALA B C 1
ATOM 3573 O O . ALA B 1 126 ? 10.848 -28.914 6.884 1 96.88 126 ALA B O 1
ATOM 3574 N N . GLU B 1 127 ? 9.246 -27.45 6.483 1 96.52 127 GLU B N 1
ATOM 3575 C CA . GLU B 1 127 ? 8.553 -28.331 5.548 1 96.52 127 GLU B CA 1
ATOM 3576 C C . GLU B 1 127 ? 9.161 -28.241 4.151 1 96.52 127 GLU B C 1
ATOM 3578 O O . GLU B 1 127 ? 9.033 -29.171 3.351 1 96.52 127 GLU B O 1
ATOM 3583 N N . ILE B 1 128 ? 9.856 -27.145 3.837 1 97.02 128 ILE B N 1
ATOM 3584 C CA . ILE B 1 128 ? 10.303 -26.968 2.46 1 97.02 128 ILE B CA 1
ATOM 3585 C C . ILE B 1 128 ? 11.797 -27.271 2.36 1 97.02 128 ILE B C 1
ATOM 3587 O O . ILE B 1 128 ? 12.364 -27.272 1.265 1 97.02 128 ILE B O 1
ATOM 3591 N N . GLU B 1 129 ? 12.386 -27.477 3.492 1 93.17 129 GLU B N 1
ATOM 3592 C CA . GLU B 1 129 ? 13.813 -27.783 3.491 1 93.17 129 GLU B CA 1
ATOM 3593 C C . GLU B 1 129 ? 14.12 -28.984 2.603 1 93.17 129 GLU B C 1
ATOM 3595 O O . GLU B 1 129 ? 13.46 -30.021 2.701 1 93.17 129 GLU B O 1
ATOM 3600 N N . GLY B 1 130 ? 15.097 -28.862 1.711 1 93.09 130 GLY B N 1
ATOM 3601 C CA . GLY B 1 130 ? 15.551 -29.949 0.858 1 93.09 130 GLY B CA 1
ATOM 3602 C C . GLY B 1 130 ? 14.7 -30.129 -0.384 1 93.09 130 GLY B C 1
ATOM 3603 O O . GLY B 1 130 ? 15.037 -30.924 -1.265 1 93.09 130 GLY B O 1
ATOM 3604 N N . LEU B 1 131 ? 13.639 -29.428 -0.473 1 96.72 131 LEU B N 1
ATOM 3605 C CA . LEU B 1 131 ? 12.776 -29.546 -1.643 1 96.72 131 LEU B CA 1
ATOM 3606 C C . LEU B 1 131 ? 13.194 -28.561 -2.729 1 96.72 131 LEU B C 1
ATOM 3608 O O . LEU B 1 131 ? 13.734 -27.494 -2.431 1 96.72 131 LEU B O 1
ATOM 3612 N N . ASP B 1 132 ? 12.996 -28.953 -3.92 1 97.55 132 ASP B N 1
ATOM 3613 C CA . ASP B 1 132 ? 13.224 -28.065 -5.055 1 97.55 132 ASP B CA 1
ATOM 3614 C C . ASP B 1 132 ? 12.032 -27.136 -5.273 1 97.55 132 ASP B C 1
ATOM 3616 O O . ASP B 1 132 ? 11.355 -27.216 -6.301 1 97.55 132 ASP B O 1
ATOM 3620 N N . LEU B 1 133 ? 11.864 -26.237 -4.382 1 98.33 133 LEU B N 1
ATOM 3621 C CA . LEU B 1 133 ? 10.725 -25.327 -4.404 1 98.33 133 LEU B CA 1
ATOM 3622 C C . LEU B 1 133 ? 10.909 -24.25 -5.468 1 98.33 133 LEU B C 1
ATOM 3624 O O . LEU B 1 133 ? 11.827 -23.431 -5.376 1 98.33 133 LEU B O 1
ATOM 3628 N N . GLY B 1 134 ? 10.013 -24.269 -6.403 1 98.28 134 GLY B N 1
ATOM 3629 C CA . GLY B 1 134 ? 10.172 -23.373 -7.537 1 98.28 134 GLY B CA 1
ATOM 3630 C C . GLY B 1 134 ? 9.177 -22.228 -7.537 1 98.28 134 GLY B C 1
ATOM 3631 O O . GLY B 1 134 ? 9.48 -21.135 -8.021 1 98.28 134 GLY B O 1
ATOM 3632 N N . ILE B 1 135 ? 7.953 -22.485 -7.013 1 98.81 135 ILE B N 1
ATOM 3633 C CA . ILE B 1 135 ? 6.896 -21.486 -7.129 1 98.81 135 ILE B CA 1
ATOM 3634 C C . ILE B 1 135 ? 6.233 -21.276 -5.769 1 98.81 135 ILE B C 1
ATOM 3636 O O . ILE B 1 135 ? 5.941 -22.241 -5.059 1 98.81 135 ILE B O 1
ATOM 3640 N N . LEU B 1 136 ? 6.084 -20.088 -5.379 1 98.92 136 LEU B N 1
ATOM 3641 C CA . LEU B 1 136 ? 5.249 -19.691 -4.251 1 98.92 136 LEU B CA 1
ATOM 3642 C C . LEU B 1 136 ? 4.063 -18.855 -4.721 1 98.92 136 LEU B C 1
ATOM 3644 O O . LEU B 1 136 ? 4.238 -17.875 -5.448 1 98.92 136 LEU B O 1
ATOM 3648 N N . ILE B 1 137 ? 2.87 -19.244 -4.346 1 98.93 137 ILE B N 1
ATOM 3649 C CA . ILE B 1 137 ? 1.678 -18.429 -4.554 1 98.93 137 ILE B CA 1
ATOM 3650 C C . ILE B 1 137 ? 1.086 -18.028 -3.205 1 98.93 137 ILE B C 1
ATOM 3652 O O . ILE B 1 137 ? 0.495 -18.856 -2.508 1 98.93 137 ILE B O 1
ATOM 3656 N N . ASN B 1 138 ? 1.307 -16.82 -2.851 1 98.84 138 ASN B N 1
ATOM 3657 C CA . ASN B 1 138 ? 0.618 -16.241 -1.703 1 98.84 138 ASN B CA 1
ATOM 3658 C C . ASN B 1 138 ? -0.801 -15.806 -2.061 1 98.84 138 ASN B C 1
ATOM 3660 O O . ASN B 1 138 ? -0.996 -14.751 -2.667 1 98.84 138 ASN B O 1
ATOM 3664 N N . ASN B 1 139 ? -1.783 -16.566 -1.592 1 98.35 139 ASN B N 1
ATOM 3665 C CA . ASN B 1 139 ? -3.152 -16.326 -2.034 1 98.35 139 ASN B CA 1
ATOM 3666 C C . ASN B 1 139 ? -4.103 -16.167 -0.852 1 98.35 139 ASN B C 1
ATOM 3668 O O . ASN B 1 139 ? -5.229 -15.693 -1.014 1 98.35 139 ASN B O 1
ATOM 3672 N N . VAL B 1 140 ? -3.657 -16.539 0.342 1 96.37 140 VAL B N 1
ATOM 3673 C CA . VAL B 1 140 ? -4.544 -16.472 1.499 1 96.37 140 VAL B CA 1
ATOM 3674 C C . VAL B 1 140 ? -4.918 -15.019 1.781 1 96.37 140 VAL B C 1
ATOM 3676 O O . VAL B 1 140 ? -4.068 -14.128 1.708 1 96.37 140 VAL B O 1
ATOM 3679 N N . GLU B 1 141 ? -6.134 -14.766 1.99 1 93.84 141 GLU B N 1
ATOM 3680 C CA . GLU B 1 141 ? -6.584 -13.424 2.345 1 93.84 141 GLU B CA 1
ATOM 3681 C C . GLU B 1 141 ? -7.956 -13.46 3.013 1 93.84 141 GLU B C 1
ATOM 3683 O O . GLU B 1 141 ? -8.7 -14.431 2.86 1 93.84 141 GLU B O 1
ATOM 3688 N N . LEU B 1 142 ? -8.196 -12.545 3.779 1 91.93 142 LEU B N 1
ATOM 3689 C CA . LEU B 1 142 ? -9.511 -12.261 4.344 1 91.93 142 LEU B CA 1
ATOM 3690 C C . LEU B 1 142 ? -10.094 -10.983 3.751 1 91.93 142 LEU B C 1
ATOM 3692 O O . LEU B 1 142 ? -9.364 -10.02 3.501 1 91.93 142 LEU B O 1
ATOM 3696 N N . SER B 1 143 ? -11.331 -11.146 3.396 1 83.89 143 SER B N 1
ATOM 3697 C CA . SER B 1 143 ? -12.031 -9.913 3.053 1 83.89 143 SER B CA 1
ATOM 3698 C C . SER B 1 143 ? -12.826 -9.379 4.239 1 83.89 143 SER B C 1
ATOM 3700 O O . SER B 1 143 ? -13.078 -10.107 5.202 1 83.89 143 SER B O 1
ATOM 3702 N N . SER B 1 144 ? -13.054 -8.07 4.194 1 76.28 144 SER B N 1
ATOM 3703 C CA . SER B 1 144 ? -13.961 -7.548 5.211 1 76.28 144 SER B CA 1
ATOM 3704 C C . SER B 1 144 ? -15.368 -8.111 5.039 1 76.28 144 SER B C 1
ATOM 3706 O O . SER B 1 144 ? -15.819 -8.336 3.914 1 76.28 144 SER B O 1
ATOM 3708 N N . ALA B 1 145 ? -15.843 -8.807 5.892 1 65.14 145 ALA B N 1
ATOM 3709 C CA . ALA B 1 145 ? -17.111 -9.527 5.817 1 65.14 145 ALA B CA 1
ATOM 3710 C C . ALA B 1 145 ? -18.205 -8.651 5.212 1 65.14 145 ALA B C 1
ATOM 3712 O O . ALA B 1 145 ? -19.083 -9.146 4.502 1 65.14 145 ALA B O 1
ATOM 3713 N N . LYS B 1 146 ? -18.105 -7.374 5.423 1 82.71 146 LYS B N 1
ATOM 3714 C CA . LYS B 1 146 ? -19.205 -6.5 5.028 1 82.71 146 LYS B CA 1
ATOM 3715 C C . LYS B 1 146 ? -18.725 -5.065 4.832 1 82.71 146 LYS B C 1
ATOM 3717 O O . LYS B 1 146 ? -17.658 -4.69 5.322 1 82.71 146 LYS B O 1
ATOM 3722 N N . ALA B 1 147 ? -19.505 -4.422 3.942 1 92.92 147 ALA B N 1
ATOM 3723 C CA . ALA B 1 147 ? -19.253 -2.991 3.791 1 92.92 147 ALA B CA 1
ATOM 3724 C C . ALA B 1 147 ? -19.498 -2.249 5.101 1 92.92 147 ALA B C 1
ATOM 3726 O O . ALA B 1 147 ? -20.641 -2.126 5.548 1 92.92 147 ALA B O 1
ATOM 3727 N N . ARG B 1 148 ? -18.42 -1.821 5.682 1 94.74 148 ARG B N 1
ATOM 3728 C CA . ARG B 1 148 ? -18.511 -1.144 6.972 1 94.74 148 ARG B CA 1
ATOM 3729 C C . ARG B 1 148 ? -17.58 0.062 7.025 1 94.74 148 ARG B C 1
ATOM 3731 O O . ARG B 1 148 ? -16.468 0.018 6.495 1 94.74 148 ARG B O 1
ATOM 3738 N N . PHE B 1 149 ? -18.091 1.094 7.706 1 96.64 149 PHE B N 1
ATOM 3739 C CA . PHE B 1 149 ? -17.179 2.185 8.027 1 96.64 149 PHE B CA 1
ATOM 3740 C C . PHE B 1 149 ? -16.05 1.7 8.927 1 96.64 149 PHE B C 1
ATOM 3742 O O . PHE B 1 149 ? -16.241 0.791 9.737 1 96.64 149 PHE B O 1
ATOM 3749 N N . PHE B 1 150 ? -14.925 2.327 8.845 1 97.1 150 PHE B N 1
ATOM 3750 C CA . PHE B 1 150 ? -13.726 1.886 9.548 1 97.1 150 PHE B CA 1
ATOM 3751 C C . PHE B 1 150 ? -13.968 1.834 11.052 1 97.1 150 PHE B C 1
ATOM 3753 O O . PHE B 1 150 ? -13.537 0.893 11.722 1 97.1 150 PHE B O 1
ATOM 3760 N N . HIS B 1 151 ? -14.67 2.809 11.565 1 95.58 151 HIS B N 1
ATOM 3761 C CA . HIS B 1 151 ? -14.876 2.889 13.007 1 95.58 151 HIS B CA 1
ATOM 3762 C C . HIS B 1 151 ? -15.785 1.767 13.496 1 95.58 151 HIS B C 1
ATOM 3764 O O . HIS B 1 151 ? -15.863 1.505 14.699 1 95.58 151 HIS B O 1
ATOM 3770 N N . GLU B 1 152 ? -16.47 1.056 12.552 1 94.59 152 GLU B N 1
ATOM 3771 C CA . GLU B 1 152 ? -17.403 -0.008 12.911 1 94.59 152 GLU B CA 1
ATOM 3772 C C . GLU B 1 152 ? -16.708 -1.367 12.936 1 94.59 152 GLU B C 1
ATOM 3774 O O . GLU B 1 152 ? -17.273 -2.35 13.42 1 94.59 152 GLU B O 1
ATOM 3779 N N . ILE B 1 153 ? -15.548 -1.42 12.395 1 93.64 153 ILE B N 1
ATOM 3780 C CA . ILE B 1 153 ? -14.813 -2.68 12.381 1 93.64 153 ILE B CA 1
ATOM 3781 C C . ILE B 1 153 ? -14.344 -3.019 13.794 1 93.64 153 ILE B C 1
ATOM 3783 O O . ILE B 1 153 ? -13.761 -2.176 14.481 1 93.64 153 ILE B O 1
ATOM 3787 N N . ASP B 1 154 ? -14.594 -4.202 14.233 1 90.24 154 ASP B N 1
ATOM 3788 C CA . ASP B 1 154 ? -14.225 -4.579 15.594 1 90.24 154 ASP B CA 1
ATOM 3789 C C . ASP B 1 154 ? -12.732 -4.88 15.695 1 90.24 154 ASP B C 1
ATOM 3791 O O . ASP B 1 154 ? -12.048 -5.004 14.676 1 90.24 154 ASP B O 1
ATOM 3795 N N . LEU B 1 155 ? -12.289 -5.062 16.883 1 90.1 155 LEU B N 1
ATOM 3796 C CA . LEU B 1 155 ? -10.864 -5.222 17.153 1 90.1 155 LEU B CA 1
ATOM 3797 C C . LEU B 1 155 ? -10.33 -6.499 16.513 1 90.1 155 LEU B C 1
ATOM 3799 O O . LEU B 1 155 ? -9.246 -6.497 15.925 1 90.1 155 LEU B O 1
ATOM 3803 N N . GLY B 1 156 ? -11.101 -7.489 16.668 1 90.56 156 GLY B N 1
ATOM 3804 C CA . GLY B 1 156 ? -10.71 -8.753 16.066 1 90.56 156 GLY B CA 1
ATOM 3805 C C . GLY B 1 156 ? -10.607 -8.688 14.554 1 90.56 156 GLY B C 1
ATOM 3806 O O . GLY B 1 156 ? -9.701 -9.279 13.962 1 90.56 156 GLY B O 1
ATOM 3807 N N . GLY B 1 157 ? -11.498 -7.928 13.939 1 92.54 157 GLY B N 1
ATOM 3808 C CA . GLY B 1 157 ? -11.48 -7.758 12.495 1 92.54 157 GLY B CA 1
ATOM 3809 C C . GLY B 1 157 ? -10.236 -7.048 11.994 1 92.54 157 GLY B C 1
ATOM 3810 O O . GLY B 1 157 ? -9.657 -7.443 10.98 1 92.54 157 GLY B O 1
ATOM 3811 N N . ILE B 1 158 ? -9.782 -6.027 12.705 1 94.61 158 ILE B N 1
ATOM 3812 C CA . ILE B 1 158 ? -8.588 -5.278 12.327 1 94.61 158 ILE B CA 1
ATOM 3813 C C . ILE B 1 158 ? -7.36 -6.18 12.429 1 94.61 158 ILE B C 1
ATOM 3815 O O . ILE B 1 158 ? -6.557 -6.253 11.496 1 94.61 158 ILE B O 1
ATOM 3819 N N . HIS B 1 159 ? -7.284 -6.918 13.478 1 93.38 159 HIS B N 1
ATOM 3820 C CA . HIS B 1 159 ? -6.168 -7.837 13.677 1 93.38 159 HIS B CA 1
ATOM 3821 C C . HIS B 1 159 ? -6.134 -8.905 12.59 1 93.38 159 HIS B C 1
ATOM 3823 O O . HIS B 1 159 ? -5.08 -9.168 12.006 1 93.38 159 HIS B O 1
ATOM 3829 N N . SER B 1 160 ? -7.244 -9.442 12.35 1 94.26 160 SER B N 1
ATOM 3830 C CA . SER B 1 160 ? -7.33 -10.55 11.404 1 94.26 160 SER B CA 1
ATOM 3831 C C . SER B 1 160 ? -6.928 -10.11 10 1 94.26 160 SER B C 1
ATOM 3833 O O . SER B 1 160 ? -6.178 -10.809 9.316 1 94.26 160 SER B O 1
ATOM 3835 N N . LEU B 1 161 ? -7.392 -8.968 9.576 1 95.78 161 LEU B N 1
ATOM 3836 C CA . LEU B 1 161 ? -7.096 -8.484 8.232 1 95.78 161 LEU B CA 1
ATOM 3837 C C . LEU B 1 161 ? -5.605 -8.206 8.07 1 95.78 161 LEU B C 1
ATOM 3839 O O . LEU B 1 161 ? -5.003 -8.593 7.067 1 95.78 161 LEU B O 1
ATOM 3843 N N . ILE B 1 162 ? -4.99 -7.594 9.05 1 95.76 162 ILE B N 1
ATOM 3844 C CA . ILE B 1 162 ? -3.573 -7.252 8.975 1 95.76 162 ILE B CA 1
ATOM 3845 C C . ILE B 1 162 ? -2.731 -8.524 9.053 1 95.76 162 ILE B C 1
ATOM 3847 O O . ILE B 1 162 ? -1.797 -8.706 8.269 1 95.76 162 ILE B O 1
ATOM 3851 N N . ASP B 1 163 ? -3.094 -9.402 9.888 1 95.41 163 ASP B N 1
ATOM 3852 C CA . ASP B 1 163 ? -2.293 -10.6 10.119 1 95.41 163 ASP B CA 1
ATOM 3853 C C . ASP B 1 163 ? -2.402 -11.569 8.944 1 95.41 163 ASP B C 1
ATOM 3855 O O . ASP B 1 163 ? -1.393 -12.091 8.466 1 95.41 163 ASP B O 1
ATOM 3859 N N . VAL B 1 164 ? -3.539 -11.712 8.449 1 96.84 164 VAL B N 1
ATOM 3860 C CA . VAL B 1 164 ? -3.763 -12.71 7.408 1 96.84 164 VAL B CA 1
ATOM 3861 C C . VAL B 1 164 ? -3.324 -12.153 6.056 1 96.84 164 VAL B C 1
ATOM 3863 O O . VAL B 1 164 ? -2.69 -12.855 5.265 1 96.84 164 VAL B O 1
ATOM 3866 N N . ASN B 1 165 ? -3.588 -10.899 5.802 1 97.13 165 ASN B N 1
ATOM 3867 C CA . ASN B 1 165 ? -3.418 -10.374 4.451 1 97.13 165 ASN B CA 1
ATOM 3868 C C . ASN B 1 165 ? -1.981 -9.925 4.201 1 97.13 165 ASN B C 1
ATOM 3870 O O . ASN B 1 165 ? -1.507 -9.951 3.064 1 97.13 165 ASN B O 1
ATOM 3874 N N . LEU B 1 166 ? -1.326 -9.45 5.238 1 96.43 166 LEU B N 1
ATOM 3875 C CA . LEU B 1 166 ? -0.013 -8.925 4.88 1 96.43 166 LEU B CA 1
ATOM 3876 C C . LEU B 1 166 ? 1.08 -9.574 5.723 1 96.43 166 LEU B C 1
ATOM 3878 O O . LEU B 1 166 ? 2.188 -9.809 5.236 1 96.43 166 LEU B O 1
ATOM 3882 N N . ARG B 1 167 ? 0.806 -9.885 6.988 1 96.25 167 ARG B N 1
ATOM 3883 C CA . ARG B 1 167 ? 1.847 -10.51 7.798 1 96.25 167 ARG B CA 1
ATOM 3884 C C . ARG B 1 167 ? 2.14 -11.926 7.316 1 96.25 167 ARG B C 1
ATOM 3886 O O . ARG B 1 167 ? 3.302 -12.326 7.215 1 96.25 167 ARG B O 1
ATOM 3893 N N . SER B 1 168 ? 1.091 -12.664 7.09 1 97.42 168 SER B N 1
ATOM 3894 C CA . SER B 1 168 ? 1.264 -14.031 6.612 1 97.42 168 SER B CA 1
ATOM 3895 C C . SER B 1 168 ? 2.101 -14.07 5.338 1 97.42 168 SER B C 1
ATOM 3897 O O . SER B 1 168 ? 3.066 -14.831 5.245 1 97.42 168 SER B O 1
ATOM 3899 N N . LEU B 1 169 ? 1.743 -13.22 4.371 1 97.92 169 LEU B N 1
ATOM 3900 C CA . LEU B 1 169 ? 2.449 -13.138 3.097 1 97.92 169 LEU B CA 1
ATOM 3901 C C . LEU B 1 169 ? 3.919 -12.791 3.312 1 97.92 169 LEU B C 1
ATOM 3903 O O . LEU B 1 169 ? 4.798 -13.371 2.671 1 97.92 169 LEU B O 1
ATOM 3907 N N . THR B 1 170 ? 4.21 -11.899 4.192 1 98.32 170 THR B N 1
ATOM 3908 C CA . THR B 1 170 ? 5.567 -11.447 4.476 1 98.32 170 THR B CA 1
ATOM 3909 C C . THR B 1 170 ? 6.417 -12.593 5.017 1 98.32 170 THR B C 1
ATOM 3911 O O . THR B 1 170 ? 7.519 -12.841 4.525 1 98.32 170 THR B O 1
ATOM 3914 N N . TRP B 1 171 ? 5.884 -13.314 5.943 1 97.77 171 TRP B N 1
ATOM 3915 C CA . TRP B 1 171 ? 6.645 -14.345 6.64 1 97.77 171 TRP B CA 1
ATOM 3916 C C . TRP B 1 171 ? 6.811 -15.584 5.767 1 97.77 171 TRP B C 1
ATOM 3918 O O . TRP B 1 171 ? 7.865 -16.225 5.782 1 97.77 171 TRP B O 1
ATOM 3928 N N . VAL B 1 172 ? 5.778 -15.933 5.019 1 98.36 172 VAL B N 1
ATOM 3929 C CA . VAL B 1 172 ? 5.894 -17.051 4.088 1 98.36 172 VAL B CA 1
ATOM 3930 C C . VAL B 1 172 ? 6.951 -16.738 3.032 1 98.36 172 VAL B C 1
ATOM 3932 O O . VAL B 1 172 ? 7.788 -17.585 2.713 1 98.36 172 VAL B O 1
ATOM 3935 N N . THR B 1 173 ? 6.898 -15.53 2.523 1 98.62 173 THR B N 1
ATOM 3936 C CA . THR B 1 173 ? 7.869 -15.112 1.518 1 98.62 173 THR B CA 1
ATOM 3937 C C . THR B 1 173 ? 9.288 -15.182 2.076 1 98.62 173 THR B C 1
ATOM 3939 O O . THR B 1 173 ? 10.206 -15.643 1.394 1 98.62 173 THR B O 1
ATOM 3942 N N . LYS B 1 174 ? 9.466 -14.725 3.314 1 97.64 174 LYS B N 1
ATOM 3943 C CA . LYS B 1 174 ? 10.782 -14.759 3.945 1 97.64 174 LYS B CA 1
ATOM 3944 C C . LYS B 1 174 ? 11.325 -16.184 4.009 1 97.64 174 LYS B C 1
ATOM 3946 O O . LYS B 1 174 ? 12.501 -16.419 3.724 1 97.64 174 LYS B O 1
ATOM 3951 N N . ALA B 1 175 ? 10.502 -17.099 4.361 1 97.08 175 ALA B N 1
ATOM 3952 C CA . ALA B 1 175 ? 10.902 -18.5 4.466 1 97.08 175 ALA B CA 1
ATOM 3953 C C . ALA B 1 175 ? 11.321 -19.054 3.107 1 97.08 175 ALA B C 1
ATOM 3955 O O . ALA B 1 175 ? 12.326 -19.762 3.001 1 97.08 175 ALA B O 1
ATOM 3956 N N . VAL B 1 176 ? 10.637 -18.673 2.065 1 98.23 176 VAL B N 1
ATOM 3957 C CA . VAL B 1 176 ? 10.767 -19.307 0.757 1 98.23 176 VAL B CA 1
ATOM 3958 C C . VAL B 1 176 ? 11.945 -18.696 0.001 1 98.23 176 VAL B C 1
ATOM 3960 O O . VAL B 1 176 ? 12.651 -19.395 -0.73 1 98.23 176 VAL B O 1
ATOM 3963 N N . ILE B 1 177 ? 12.151 -17.424 0.174 1 97.22 177 ILE B N 1
ATOM 3964 C CA . ILE B 1 177 ? 13.176 -16.709 -0.578 1 97.22 177 ILE B CA 1
ATOM 3965 C C . ILE B 1 177 ? 14.548 -17.311 -0.28 1 97.22 177 ILE B C 1
ATOM 3967 O O . ILE B 1 177 ? 15.409 -17.375 -1.16 1 97.22 177 ILE B O 1
ATOM 3971 N N . SER B 1 178 ? 14.733 -17.745 0.957 1 92.6 178 SER B N 1
ATOM 3972 C CA . SER B 1 178 ? 16.017 -18.32 1.347 1 92.6 178 SER B CA 1
ATOM 3973 C C . SER B 1 178 ? 16.34 -19.561 0.522 1 92.6 178 SER B C 1
ATOM 3975 O O . SER B 1 178 ? 17.487 -19.763 0.118 1 92.6 178 SER B O 1
ATOM 3977 N N . VAL B 1 179 ? 15.37 -20.352 0.287 1 95.57 179 VAL B N 1
ATOM 3978 C CA . VAL B 1 179 ? 15.537 -21.573 -0.493 1 95.57 179 VAL B CA 1
ATOM 3979 C C . VAL B 1 179 ? 15.773 -21.221 -1.96 1 95.57 179 VAL B C 1
ATOM 3981 O O . VAL B 1 179 ? 16.623 -21.824 -2.621 1 95.57 179 VAL B O 1
ATOM 3984 N N . MET B 1 180 ? 15.117 -20.282 -2.45 1 97.66 180 MET B N 1
ATOM 3985 C CA . MET B 1 180 ? 15.211 -19.881 -3.851 1 97.66 180 MET B CA 1
ATOM 3986 C C . MET B 1 180 ? 16.549 -19.209 -4.137 1 97.66 180 MET B C 1
ATOM 3988 O O . MET B 1 180 ? 17.104 -19.359 -5.227 1 97.66 180 MET B O 1
ATOM 3992 N N . LEU B 1 181 ? 17.057 -18.529 -3.138 1 96.86 181 LEU B N 1
ATOM 3993 C CA . LEU B 1 181 ? 18.347 -17.862 -3.281 1 96.86 181 LEU B CA 1
ATOM 3994 C C . LEU B 1 181 ? 19.469 -18.881 -3.449 1 96.86 181 LEU B C 1
ATOM 3996 O O . LEU B 1 181 ? 20.408 -18.656 -4.217 1 96.86 181 LEU B O 1
ATOM 4000 N N . LYS B 1 182 ? 19.351 -19.968 -2.742 1 95.7 182 LYS B N 1
ATOM 4001 C CA . LYS B 1 182 ? 20.374 -21.008 -2.792 1 95.7 182 LYS B CA 1
ATOM 4002 C C . LYS B 1 182 ? 20.508 -21.58 -4.2 1 95.7 182 LYS B C 1
ATOM 4004 O O . LYS B 1 182 ? 21.618 -21.855 -4.661 1 95.7 182 LYS B O 1
ATOM 4009 N N . LYS B 1 183 ? 19.512 -21.707 -4.898 1 95.48 183 LYS B N 1
ATOM 4010 C CA . LYS B 1 183 ? 19.561 -22.304 -6.23 1 95.48 183 LYS B CA 1
ATOM 4011 C C . LYS B 1 183 ? 19.454 -21.237 -7.315 1 95.48 183 LYS B C 1
ATOM 4013 O O . LYS B 1 183 ? 19.477 -21.551 -8.507 1 95.48 183 LYS B O 1
ATOM 4018 N N . LYS B 1 184 ? 19.179 -19.932 -6.954 1 96.81 184 LYS B N 1
ATOM 4019 C CA . LYS B 1 184 ? 19.14 -18.768 -7.834 1 96.81 184 LYS B CA 1
ATOM 4020 C C . LYS B 1 184 ? 18.043 -18.91 -8.886 1 96.81 184 LYS B C 1
ATOM 4022 O O . LYS B 1 184 ? 18.277 -18.667 -10.071 1 96.81 184 LYS B O 1
ATOM 4027 N N . LYS B 1 185 ? 16.967 -19.34 -8.416 1 97.64 185 LYS B N 1
ATOM 4028 C CA . LYS B 1 185 ? 15.808 -19.555 -9.278 1 97.64 185 LYS B CA 1
ATOM 4029 C C . LYS B 1 185 ? 14.524 -19.646 -8.46 1 97.64 185 LYS B C 1
ATOM 4031 O O . LYS B 1 185 ? 14.504 -20.261 -7.391 1 97.64 185 LYS B O 1
ATOM 4036 N N . GLY B 1 186 ? 13.478 -19.022 -8.979 1 98.28 186 GLY B N 1
ATOM 4037 C CA . GLY B 1 186 ? 12.202 -19.115 -8.287 1 98.28 186 GLY B CA 1
ATOM 4038 C C . GLY B 1 186 ? 11.176 -18.119 -8.792 1 98.28 186 GLY B C 1
ATOM 4039 O O . GLY B 1 186 ? 11.528 -17.131 -9.44 1 98.28 186 GLY B O 1
ATOM 4040 N N . GLY B 1 187 ? 9.938 -18.413 -8.674 1 98.64 187 GLY B N 1
ATOM 4041 C CA . GLY B 1 187 ? 8.81 -17.544 -8.969 1 98.64 187 GLY B CA 1
ATOM 4042 C C . GLY B 1 187 ? 7.895 -17.329 -7.778 1 98.64 187 GLY B C 1
ATOM 4043 O O . GLY B 1 187 ? 7.473 -18.29 -7.131 1 98.64 187 GLY B O 1
ATOM 4044 N N . VAL B 1 188 ? 7.67 -16.117 -7.419 1 98.87 188 VAL B N 1
ATOM 4045 C CA . VAL B 1 188 ? 6.757 -15.762 -6.337 1 98.87 188 VAL B CA 1
ATOM 4046 C C . VAL B 1 188 ? 5.593 -14.943 -6.89 1 98.87 188 VAL B C 1
ATOM 4048 O O . VAL B 1 188 ? 5.803 -13.927 -7.556 1 98.87 188 VAL B O 1
ATOM 4051 N N . VAL B 1 189 ? 4.399 -15.402 -6.653 1 98.91 189 VAL B N 1
ATOM 4052 C CA . VAL B 1 189 ? 3.189 -14.687 -7.044 1 98.91 189 VAL B CA 1
ATOM 4053 C C . VAL B 1 189 ? 2.42 -14.253 -5.798 1 98.91 189 VAL B C 1
ATOM 4055 O O . VAL B 1 189 ? 2 -15.091 -4.996 1 98.91 189 VAL B O 1
ATOM 4058 N N . ASN B 1 190 ? 2.308 -13.03 -5.596 1 98.89 190 ASN B N 1
ATOM 4059 C CA . ASN B 1 190 ? 1.43 -12.457 -4.582 1 98.89 190 ASN B CA 1
ATOM 4060 C C . ASN B 1 190 ? 0.102 -12.002 -5.182 1 98.89 190 ASN B C 1
ATOM 4062 O O . ASN B 1 190 ? 0.08 -11.176 -6.096 1 98.89 190 ASN B O 1
ATOM 4066 N N . ILE B 1 191 ? -0.967 -12.502 -4.675 1 98.64 191 ILE B N 1
ATOM 4067 C CA . ILE B 1 191 ? -2.271 -12.112 -5.2 1 98.64 191 ILE B CA 1
ATOM 4068 C C . ILE B 1 191 ? -2.681 -10.762 -4.616 1 98.64 191 ILE B C 1
ATOM 4070 O O . ILE B 1 191 ? -2.968 -10.656 -3.422 1 98.64 191 ILE B O 1
ATOM 4074 N N . GLY B 1 192 ? -2.638 -9.81 -5.464 1 98.19 192 GLY B N 1
ATOM 4075 C CA . GLY B 1 192 ? -3.058 -8.468 -5.093 1 98.19 192 GLY B CA 1
ATOM 4076 C C . GLY B 1 192 ? -4.542 -8.229 -5.297 1 98.19 192 GLY B C 1
ATOM 4077 O O . GLY B 1 192 ? -5.354 -9.138 -5.111 1 98.19 192 GLY B O 1
ATOM 4078 N N . SER B 1 193 ? -4.928 -7.013 -5.571 1 98.02 193 SER B N 1
ATOM 4079 C CA . SER B 1 193 ? -6.33 -6.657 -5.765 1 98.02 193 SER B CA 1
ATOM 4080 C C . SER B 1 193 ? -6.467 -5.351 -6.541 1 98.02 193 SER B C 1
ATOM 4082 O O . SER B 1 193 ? -5.637 -4.45 -6.402 1 98.02 193 SER B O 1
ATOM 4084 N N . GLY B 1 194 ? -7.561 -5.262 -7.304 1 98.2 194 GLY B N 1
ATOM 4085 C CA . GLY B 1 194 ? -7.9 -4.005 -7.951 1 98.2 194 GLY B CA 1
ATOM 4086 C C . GLY B 1 194 ? -8.216 -2.893 -6.969 1 98.2 194 GLY B C 1
ATOM 4087 O O . GLY B 1 194 ? -8.158 -1.713 -7.319 1 98.2 194 GLY B O 1
ATOM 4088 N N . SER B 1 195 ? -8.506 -3.209 -5.733 1 97.4 195 SER B N 1
ATOM 4089 C CA . SER B 1 195 ? -8.894 -2.252 -4.701 1 97.4 195 SER B CA 1
ATOM 4090 C C . SER B 1 195 ? -7.74 -1.32 -4.35 1 97.4 195 SER B C 1
ATOM 4092 O O . SER B 1 195 ? -7.941 -0.29 -3.704 1 97.4 195 SER B O 1
ATOM 4094 N N . SER B 1 196 ? -6.531 -1.668 -4.805 1 96.98 196 SER B N 1
ATOM 4095 C CA . SER B 1 196 ? -5.386 -0.832 -4.459 1 96.98 196 SER B CA 1
ATOM 4096 C C . SER B 1 196 ? -4.617 -0.405 -5.704 1 96.98 196 SER B C 1
ATOM 4098 O O . SER B 1 196 ? -3.802 0.518 -5.65 1 96.98 196 SER B O 1
ATOM 4100 N N . VAL B 1 197 ? -4.864 -1.13 -6.759 1 97.35 197 VAL B N 1
ATOM 4101 C CA . VAL B 1 197 ? -4.031 -0.894 -7.934 1 97.35 197 VAL B CA 1
ATOM 4102 C C . VAL B 1 197 ? -4.863 -0.241 -9.035 1 97.35 197 VAL B C 1
ATOM 4104 O O . VAL B 1 197 ? -4.371 0.626 -9.762 1 97.35 197 VAL B O 1
ATOM 4107 N N . VAL B 1 198 ? -6.143 -0.6 -9.102 1 97.94 198 VAL B N 1
ATOM 4108 C CA . VAL B 1 198 ? -6.969 -0.215 -10.241 1 97.94 198 VAL B CA 1
ATOM 4109 C C . VAL B 1 198 ? -7.822 0.998 -9.875 1 97.94 198 VAL B C 1
ATOM 4111 O O . VAL B 1 198 ? -7.979 1.919 -10.679 1 97.94 198 VAL B O 1
ATOM 4114 N N . VAL B 1 199 ? -8.356 0.97 -8.677 1 98.08 199 VAL B N 1
ATOM 4115 C CA . VAL B 1 199 ? -9.201 2.079 -8.247 1 98.08 199 VAL B CA 1
ATOM 4116 C C . VAL B 1 199 ? -8.441 2.952 -7.251 1 98.08 199 VAL B C 1
ATOM 4118 O O . VAL B 1 199 ? -7.597 2.457 -6.5 1 98.08 199 VAL B O 1
ATOM 4121 N N . PRO B 1 200 ? -8.758 4.201 -7.213 1 97.18 200 PRO B N 1
ATOM 4122 C CA . PRO B 1 200 ? -7.992 5.119 -6.367 1 97.18 200 PRO B CA 1
ATOM 4123 C C . PRO B 1 200 ? -8.283 4.933 -4.88 1 97.18 200 PRO B C 1
ATOM 4125 O O . PRO B 1 200 ? -7.441 5.256 -4.038 1 97.18 200 PRO B O 1
ATOM 4128 N N . SER B 1 201 ? -9.418 4.492 -4.575 1 98.09 201 SER B N 1
ATOM 4129 C CA . SER B 1 201 ? -9.859 4.232 -3.208 1 98.09 201 SER B CA 1
ATOM 4130 C C . SER B 1 201 ? -10.837 3.064 -3.155 1 98.09 201 SER B C 1
ATOM 4132 O O . SER B 1 201 ? -11.287 2.576 -4.195 1 98.09 201 SER B O 1
ATOM 4134 N N . TYR B 1 202 ? -11.071 2.634 -2.015 1 98.04 202 TYR B N 1
ATOM 4135 C CA . TYR B 1 202 ? -12.006 1.536 -1.795 1 98.04 202 TYR B CA 1
ATOM 4136 C C . TYR B 1 202 ? -12.754 1.711 -0.479 1 98.04 202 TYR B C 1
ATOM 4138 O O . TYR B 1 202 ? -12.582 0.919 0.45 1 98.04 202 TYR B O 1
ATOM 4146 N N . PRO B 1 203 ? -13.609 2.731 -0.426 1 98.02 203 PRO B N 1
ATOM 4147 C CA . PRO B 1 203 ? -14.315 3.071 0.811 1 98.02 203 PRO B CA 1
ATOM 4148 C C . PRO B 1 203 ? -15.205 1.937 1.314 1 98.02 203 PRO B C 1
ATOM 4150 O O . PRO B 1 203 ? -15.707 1.141 0.516 1 98.02 203 PRO B O 1
ATOM 4153 N N . LEU B 1 204 ? -15.376 1.823 2.669 1 97.43 204 LEU B N 1
ATOM 4154 C CA . LEU B 1 204 ? -16.147 0.819 3.393 1 97.43 204 LEU B CA 1
ATOM 4155 C C . LEU B 1 204 ? -15.421 -0.522 3.401 1 97.43 204 LEU B C 1
ATOM 4157 O O . LEU B 1 204 ? -15.852 -1.462 4.073 1 97.43 204 LEU B O 1
ATOM 4161 N N . PHE B 1 205 ? -14.357 -0.594 2.71 1 97.42 205 PHE B N 1
ATOM 4162 C CA . PHE B 1 205 ? -13.416 -1.707 2.733 1 97.42 205 PHE B CA 1
ATOM 4163 C C . PHE B 1 205 ? -11.985 -1.204 2.88 1 97.42 205 PHE B C 1
ATOM 4165 O O . PHE B 1 205 ? -11.06 -1.766 2.29 1 97.42 205 PHE B O 1
ATOM 4172 N N . ALA B 1 206 ? -11.822 -0.137 3.574 1 97.48 206 ALA B N 1
ATOM 4173 C CA . ALA B 1 206 ? -10.587 0.64 3.63 1 97.48 206 ALA B CA 1
ATOM 4174 C C . ALA B 1 206 ? -9.424 -0.212 4.131 1 97.48 206 ALA B C 1
ATOM 4176 O O . ALA B 1 206 ? -8.317 -0.141 3.593 1 97.48 206 ALA B O 1
ATOM 4177 N N . LEU B 1 207 ? -9.666 -0.981 5.179 1 97.5 207 LEU B N 1
ATOM 4178 C CA . LEU B 1 207 ? -8.599 -1.791 5.755 1 97.5 207 LEU B CA 1
ATOM 4179 C C . LEU B 1 207 ? -8.144 -2.868 4.776 1 97.5 207 LEU B C 1
ATOM 4181 O O . LEU B 1 207 ? -6.944 -3.099 4.614 1 97.5 207 LEU B O 1
ATOM 4185 N N . TYR B 1 208 ? -9.07 -3.54 4.173 1 97.13 208 TYR B N 1
ATOM 4186 C CA . TYR B 1 208 ? -8.743 -4.528 3.151 1 97.13 208 TYR B CA 1
ATOM 4187 C C . TYR B 1 208 ? -7.884 -3.912 2.053 1 97.13 208 TYR B C 1
ATOM 4189 O O . TYR B 1 208 ? -6.833 -4.453 1.701 1 97.13 208 TYR B O 1
ATOM 4197 N N . ALA B 1 209 ? -8.355 -2.778 1.509 1 97.77 209 ALA B N 1
ATOM 4198 C CA . ALA B 1 209 ? -7.638 -2.102 0.431 1 97.77 209 ALA B CA 1
ATOM 4199 C C . ALA B 1 209 ? -6.239 -1.687 0.878 1 97.77 209 ALA B C 1
ATOM 4201 O O . ALA B 1 209 ? -5.289 -1.739 0.094 1 97.77 209 ALA B O 1
ATOM 4202 N N . ALA B 1 210 ? -6.123 -1.262 2.099 1 98.47 210 ALA B N 1
ATOM 4203 C CA . ALA B 1 210 ? -4.824 -0.883 2.648 1 98.47 210 ALA B CA 1
ATOM 4204 C C . ALA B 1 210 ? -3.861 -2.066 2.644 1 98.47 210 ALA B C 1
ATOM 4206 O O . ALA B 1 210 ? -2.703 -1.931 2.241 1 98.47 210 ALA B O 1
ATOM 4207 N N . THR B 1 211 ? -4.311 -3.218 3.078 1 98.33 211 THR B N 1
ATOM 4208 C CA . THR B 1 211 ? -3.462 -4.404 3.093 1 98.33 211 THR B CA 1
ATOM 4209 C C . THR B 1 211 ? -3.009 -4.764 1.681 1 98.33 211 THR B C 1
ATOM 4211 O O . THR B 1 211 ? -1.877 -5.208 1.481 1 98.33 211 THR B O 1
ATOM 4214 N N . LYS B 1 212 ? -3.877 -4.56 0.743 1 98.44 212 LYS B N 1
ATOM 4215 C CA . LYS B 1 212 ? -3.524 -4.885 -0.636 1 98.44 212 LYS B CA 1
ATOM 4216 C C . LYS B 1 212 ? -2.571 -3.847 -1.22 1 98.44 212 LYS B C 1
ATOM 4218 O O . LYS B 1 212 ? -1.744 -4.167 -2.076 1 98.44 212 LYS B O 1
ATOM 4223 N N . GLY B 1 213 ? -2.661 -2.602 -0.736 1 98.69 213 GLY B N 1
ATOM 4224 C CA . GLY B 1 213 ? -1.626 -1.633 -1.061 1 98.69 213 GLY B CA 1
ATOM 4225 C C . GLY B 1 213 ? -0.248 -2.048 -0.582 1 98.69 213 GLY B C 1
ATOM 4226 O O . GLY B 1 213 ? 0.745 -1.852 -1.286 1 98.69 213 GLY B O 1
ATOM 4227 N N . TYR B 1 214 ? -0.23 -2.616 0.613 1 98.8 214 TYR B N 1
ATOM 4228 C CA . TYR B 1 214 ? 1 -3.19 1.15 1 98.8 214 TYR B CA 1
ATOM 4229 C C . TYR B 1 214 ? 1.54 -4.279 0.231 1 98.8 214 TYR B C 1
ATOM 4231 O O . TYR B 1 214 ? 2.719 -4.265 -0.132 1 98.8 214 TYR B O 1
ATOM 4239 N N . VAL B 1 215 ? 0.72 -5.153 -0.179 1 98.81 215 VAL B N 1
ATOM 4240 C CA . VAL B 1 215 ? 1.102 -6.312 -0.979 1 98.81 215 VAL B CA 1
ATOM 4241 C C . VAL B 1 215 ? 1.681 -5.85 -2.315 1 98.81 215 VAL B C 1
ATOM 4243 O O . VAL B 1 215 ? 2.704 -6.369 -2.768 1 98.81 215 VAL B O 1
ATOM 4246 N N . ALA B 1 216 ? 1.043 -4.917 -2.916 1 98.8 216 ALA B N 1
ATOM 4247 C CA . ALA B 1 216 ? 1.493 -4.418 -4.213 1 98.8 216 ALA B CA 1
ATOM 4248 C C . ALA B 1 216 ? 2.887 -3.806 -4.112 1 98.8 216 ALA B C 1
ATOM 4250 O O . ALA B 1 216 ? 3.78 -4.149 -4.891 1 98.8 216 ALA B O 1
ATOM 4251 N N . GLN B 1 217 ? 3.09 -2.948 -3.151 1 98.79 217 GLN B N 1
ATOM 4252 C CA . GLN B 1 217 ? 4.368 -2.256 -3.024 1 98.79 217 GLN B CA 1
ATOM 4253 C C . GLN B 1 217 ? 5.471 -3.214 -2.581 1 98.79 217 GLN B C 1
ATOM 4255 O O . GLN B 1 217 ? 6.611 -3.108 -3.036 1 98.79 217 GLN B O 1
ATOM 4260 N N . PHE B 1 218 ? 5.128 -4.142 -1.694 1 98.83 218 PHE B N 1
ATOM 4261 C CA . PHE B 1 218 ? 6.049 -5.184 -1.256 1 98.83 218 PHE B CA 1
ATOM 4262 C C . PHE B 1 218 ? 6.556 -5.992 -2.444 1 98.83 218 PHE B C 1
ATOM 4264 O O . PHE B 1 218 ? 7.763 -6.186 -2.6 1 98.83 218 PHE B O 1
ATOM 4271 N N . SER B 1 219 ? 5.671 -6.333 -3.321 1 98.83 219 SER B N 1
ATOM 4272 C CA . SER B 1 219 ? 5.979 -7.156 -4.486 1 98.83 219 SER B CA 1
ATOM 4273 C C . SER B 1 219 ? 6.863 -6.405 -5.475 1 98.83 219 SER B C 1
ATOM 4275 O O . SER B 1 219 ? 7.858 -6.946 -5.963 1 98.83 219 SER B O 1
ATOM 4277 N N . ARG B 1 220 ? 6.54 -5.196 -5.73 1 98.51 220 ARG B N 1
ATOM 4278 C CA . ARG B 1 220 ? 7.291 -4.393 -6.689 1 98.51 220 ARG B CA 1
ATOM 4279 C C . ARG B 1 220 ? 8.739 -4.218 -6.243 1 98.51 220 ARG B C 1
ATOM 4281 O O . ARG B 1 220 ? 9.663 -4.366 -7.045 1 98.51 220 ARG B O 1
ATOM 4288 N N . SER B 1 221 ? 8.869 -3.921 -4.997 1 98.6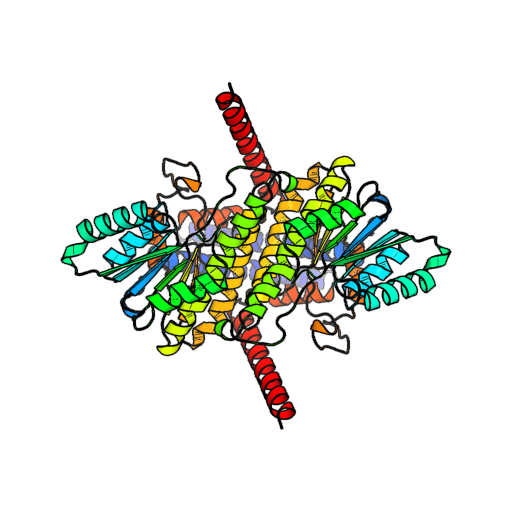2 221 SER B N 1
ATOM 4289 C CA . SER B 1 221 ? 10.208 -3.666 -4.475 1 98.62 221 SER B CA 1
ATOM 4290 C C . SER B 1 221 ? 11.048 -4.94 -4.462 1 98.62 221 SER B C 1
ATOM 4292 O O . SER B 1 221 ? 12.215 -4.924 -4.856 1 98.62 221 SER B O 1
ATOM 4294 N N . LEU B 1 222 ? 10.457 -6.025 -4.067 1 98.71 222 LEU B N 1
ATOM 4295 C CA . LEU B 1 222 ? 11.182 -7.29 -4.014 1 98.71 222 LEU B CA 1
ATOM 4296 C C . LEU B 1 222 ? 11.545 -7.767 -5.417 1 98.71 222 LEU B C 1
ATOM 4298 O O . LEU B 1 222 ? 12.589 -8.392 -5.613 1 98.71 222 LEU B O 1
ATOM 4302 N N . SER B 1 223 ? 10.638 -7.512 -6.351 1 98.66 223 SER B N 1
ATOM 4303 C CA . SER B 1 223 ? 10.918 -7.905 -7.729 1 98.66 223 SER B CA 1
ATOM 4304 C C . SER B 1 223 ? 12.242 -7.32 -8.211 1 98.66 223 SER B C 1
ATOM 4306 O O . SER B 1 223 ? 13.066 -8.032 -8.789 1 98.66 223 SER B O 1
ATOM 4308 N N . VAL B 1 224 ? 12.453 -6.06 -7.936 1 98.33 224 VAL B N 1
ATOM 4309 C CA . VAL B 1 224 ? 13.673 -5.377 -8.354 1 98.33 224 VAL B CA 1
ATOM 4310 C C . VAL B 1 224 ? 14.865 -5.927 -7.575 1 98.33 224 VAL B C 1
ATOM 4312 O O . VAL B 1 224 ? 15.942 -6.135 -8.14 1 98.33 224 VAL B O 1
ATOM 4315 N N . GLU B 1 225 ? 14.669 -6.265 -6.342 1 97.55 225 GLU B N 1
ATOM 4316 C CA . GLU B 1 225 ? 15.729 -6.742 -5.459 1 97.55 225 GLU B CA 1
ATOM 4317 C C . GLU B 1 225 ? 16.257 -8.1 -5.913 1 97.55 225 GLU B C 1
ATOM 4319 O O . GLU B 1 225 ? 17.463 -8.35 -5.866 1 97.55 225 GLU B O 1
ATOM 4324 N N . TYR B 1 226 ? 15.404 -8.938 -6.377 1 98.13 226 TYR B N 1
ATOM 4325 C CA . TYR B 1 226 ? 15.796 -10.34 -6.471 1 98.13 226 TYR B CA 1
ATOM 4326 C C . TYR B 1 226 ? 15.922 -10.775 -7.926 1 98.13 226 TYR B C 1
ATOM 4328 O O . TYR B 1 226 ? 16.336 -11.901 -8.21 1 98.13 226 TYR B O 1
ATOM 4336 N N . GLN B 1 227 ? 15.559 -9.88 -8.784 1 96.81 227 GLN B N 1
ATOM 4337 C CA . GLN B 1 227 ? 15.64 -10.22 -10.201 1 96.81 227 GLN B CA 1
ATOM 4338 C C . GLN B 1 227 ? 17.043 -10.689 -10.575 1 96.81 227 GLN B C 1
ATOM 4340 O O . GLN B 1 227 ? 17.201 -11.637 -11.348 1 96.81 227 GLN B O 1
ATOM 4345 N N . ARG B 1 228 ? 18.055 -10.121 -10.025 1 94.44 228 ARG B N 1
ATOM 4346 C CA . ARG B 1 228 ? 19.44 -10.437 -10.358 1 94.44 228 ARG B CA 1
ATOM 4347 C C . ARG B 1 228 ? 19.817 -11.83 -9.867 1 94.44 228 ARG B C 1
ATOM 4349 O O . ARG B 1 228 ? 20.815 -12.402 -10.311 1 94.44 228 ARG B O 1
ATOM 4356 N N . TYR B 1 229 ? 19.056 -12.343 -8.968 1 96.75 229 TYR B N 1
ATOM 4357 C CA . TYR B 1 229 ? 19.33 -13.668 -8.422 1 96.75 229 TYR B CA 1
ATOM 4358 C C . TYR B 1 229 ? 18.496 -14.731 -9.127 1 96.75 229 TYR B C 1
ATOM 4360 O O . TYR B 1 229 ? 18.404 -15.868 -8.658 1 96.75 229 TYR B O 1
ATOM 4368 N N . GLY B 1 230 ? 17.763 -14.321 -10.184 1 97.21 230 GLY B N 1
ATOM 4369 C CA . GLY B 1 230 ? 16.981 -15.279 -10.949 1 97.21 230 GLY B CA 1
ATOM 4370 C C . GLY B 1 230 ? 15.623 -15.565 -10.335 1 97.21 230 GLY B C 1
ATOM 4371 O O . GLY B 1 230 ? 14.989 -16.571 -10.661 1 97.21 230 GLY B O 1
ATOM 4372 N N . ILE B 1 231 ? 15.209 -14.773 -9.424 1 98.48 231 ILE B N 1
ATOM 4373 C CA . ILE B 1 231 ? 13.915 -14.956 -8.776 1 98.48 231 ILE B CA 1
ATOM 4374 C C . ILE B 1 231 ? 12.923 -13.921 -9.302 1 98.48 231 ILE B C 1
ATOM 4376 O O . ILE B 1 231 ? 13.152 -12.716 -9.182 1 98.48 231 ILE B O 1
ATOM 4380 N N . ASP B 1 232 ? 11.833 -14.391 -9.9 1 98.58 232 ASP B N 1
ATOM 4381 C CA . ASP B 1 232 ? 10.763 -13.534 -10.403 1 98.58 232 ASP B CA 1
ATOM 4382 C C . ASP B 1 232 ? 9.679 -13.331 -9.347 1 98.58 232 ASP B C 1
ATOM 4384 O O . ASP B 1 232 ? 9.027 -14.289 -8.926 1 98.58 232 ASP B O 1
ATOM 4388 N N . ILE B 1 233 ? 9.517 -12.134 -8.905 1 98.78 233 ILE B N 1
ATOM 4389 C CA . ILE B 1 233 ? 8.465 -11.814 -7.946 1 98.78 233 ILE B CA 1
ATOM 4390 C C . ILE B 1 233 ? 7.449 -10.874 -8.59 1 98.78 233 ILE B C 1
ATOM 4392 O O . ILE B 1 233 ? 7.823 -9.873 -9.207 1 98.78 233 ILE B O 1
ATOM 4396 N N . GLN B 1 234 ? 6.157 -11.211 -8.469 1 98.62 234 GLN B N 1
ATOM 4397 C CA . GLN B 1 234 ? 5.149 -10.366 -9.102 1 98.62 234 GLN B CA 1
ATOM 4398 C C . GLN B 1 234 ? 3.906 -10.242 -8.225 1 98.62 234 GLN B C 1
ATOM 4400 O O . GLN B 1 234 ? 3.699 -11.047 -7.315 1 98.62 234 GLN B O 1
ATOM 4405 N N . CYS B 1 235 ? 3.189 -9.229 -8.434 1 98.81 235 CYS B N 1
ATOM 4406 C CA . CYS B 1 235 ? 1.841 -9.034 -7.912 1 98.81 235 CYS B CA 1
ATOM 4407 C C . CYS B 1 235 ? 0.801 -9.198 -9.014 1 98.81 235 CYS B C 1
ATOM 4409 O O . CYS B 1 235 ? 0.802 -8.448 -9.992 1 98.81 235 CYS B O 1
ATOM 4411 N N . GLN B 1 236 ? -0.051 -10.17 -8.919 1 98.85 236 GLN B N 1
ATOM 4412 C CA . GLN B 1 236 ? -1.157 -10.323 -9.858 1 98.85 236 GLN B CA 1
ATOM 4413 C C . GLN B 1 236 ? -2.446 -9.733 -9.291 1 98.85 236 GLN B C 1
ATOM 4415 O O . GLN B 1 236 ? -2.834 -10.046 -8.163 1 98.85 236 GLN B O 1
ATOM 4420 N N . VAL B 1 237 ? -3.105 -8.987 -10.077 1 98.72 237 VAL B N 1
ATOM 4421 C CA . VAL B 1 237 ? -4.181 -8.136 -9.579 1 98.72 237 VAL B CA 1
ATOM 4422 C C . VAL B 1 237 ? -5.51 -8.57 -10.192 1 98.72 237 VAL B C 1
ATOM 4424 O O . VAL B 1 237 ? -5.824 -8.208 -11.329 1 98.72 237 VAL B O 1
ATOM 4427 N N . PRO B 1 238 ? -6.275 -9.292 -9.456 1 98.14 238 PRO B N 1
ATOM 4428 C CA . PRO B 1 238 ? -7.654 -9.543 -9.882 1 98.14 238 PRO B CA 1
ATOM 4429 C C . PRO B 1 238 ? -8.598 -8.396 -9.529 1 98.14 238 PRO B C 1
ATOM 4431 O O . PRO B 1 238 ? -8.344 -7.652 -8.579 1 98.14 238 PRO B O 1
ATOM 4434 N N . LEU B 1 239 ? -9.594 -8.239 -10.326 1 97.86 239 LEU B N 1
ATOM 4435 C CA . LEU B 1 239 ? -10.786 -7.519 -9.893 1 97.86 239 LEU B CA 1
ATOM 4436 C C . LEU B 1 239 ? -11.832 -8.481 -9.341 1 97.86 239 LEU B C 1
ATOM 4438 O O . LEU B 1 239 ? -11.501 -9.396 -8.583 1 97.86 239 LEU B O 1
ATOM 4442 N N . LEU B 1 240 ? -13.075 -8.349 -9.624 1 96.73 240 LEU B N 1
ATOM 4443 C CA . LEU B 1 240 ? -14.077 -9.259 -9.079 1 96.73 240 LEU B CA 1
ATOM 4444 C C . LEU B 1 240 ? -14.019 -10.613 -9.777 1 96.73 240 LEU B C 1
ATOM 4446 O O . LEU B 1 240 ? -14 -10.682 -11.008 1 96.73 240 LEU B O 1
ATOM 4450 N N . VAL B 1 241 ? -13.873 -11.608 -9.03 1 97.53 241 VAL B N 1
ATOM 4451 C CA . VAL B 1 241 ? -13.937 -12.992 -9.489 1 97.53 241 VAL B CA 1
ATOM 4452 C C . VAL B 1 241 ? -15.077 -13.72 -8.78 1 97.53 241 VAL B C 1
ATOM 4454 O O . VAL B 1 241 ? -15.342 -13.473 -7.601 1 97.53 241 VAL B O 1
ATOM 4457 N N . ALA B 1 242 ? -15.73 -14.611 -9.472 1 96.99 242 ALA B N 1
ATOM 4458 C CA . ALA B 1 242 ? -16.892 -15.297 -8.912 1 96.99 242 ALA B CA 1
ATOM 4459 C C . ALA B 1 242 ? -16.471 -16.325 -7.867 1 96.99 242 ALA B C 1
ATOM 4461 O O . ALA B 1 242 ? -16.193 -17.48 -8.2 1 96.99 242 ALA B O 1
ATOM 4462 N N . THR B 1 243 ? -16.368 -15.899 -6.679 1 94.19 243 THR B N 1
ATOM 4463 C CA . THR B 1 243 ? -15.988 -16.734 -5.545 1 94.19 243 THR B CA 1
ATOM 4464 C C . THR B 1 243 ? -16.941 -16.52 -4.373 1 94.19 243 THR B C 1
ATOM 4466 O O . THR B 1 243 ? -17.766 -15.604 -4.396 1 94.19 243 THR B O 1
ATOM 4469 N N . LYS B 1 244 ? -16.847 -17.364 -3.384 1 88.48 244 LYS B N 1
ATOM 4470 C CA . LYS B 1 244 ? -17.615 -17.193 -2.154 1 88.48 244 LYS B CA 1
ATOM 4471 C C . LYS B 1 244 ? -17.273 -15.872 -1.471 1 88.48 244 LYS B C 1
ATOM 4473 O O . LYS B 1 244 ? -18.145 -15.226 -0.885 1 88.48 244 LYS B O 1
ATOM 4478 N N . MET B 1 245 ? -16.079 -15.426 -1.61 1 85.01 245 MET B N 1
ATOM 4479 C CA . MET B 1 245 ? -15.615 -14.191 -0.985 1 85.01 245 MET B CA 1
ATOM 4480 C C . MET B 1 245 ? -16.369 -12.986 -1.538 1 85.01 245 MET B C 1
ATOM 4482 O O . MET B 1 245 ? -16.715 -12.068 -0.791 1 85.01 245 MET B O 1
ATOM 4486 N N . THR B 1 246 ? -16.633 -12.988 -2.86 1 87.65 246 THR B N 1
ATOM 4487 C CA . THR B 1 246 ? -17.305 -11.856 -3.488 1 87.65 246 THR B CA 1
ATOM 4488 C C . THR B 1 246 ? -18.819 -12.049 -3.474 1 87.65 246 THR B C 1
ATOM 4490 O O . THR B 1 246 ? -19.567 -11.157 -3.877 1 87.65 246 THR B O 1
ATOM 4493 N N . SER B 1 247 ? -19.327 -13.228 -3.079 1 85.04 247 SER B N 1
ATOM 4494 C CA . SER B 1 247 ? -20.739 -13.592 -3.035 1 85.04 247 SER B CA 1
ATOM 4495 C C . SER B 1 247 ? -21.372 -13.524 -4.421 1 85.04 247 SER B C 1
ATOM 4497 O O . SER B 1 247 ? -22.56 -13.224 -4.552 1 85.04 247 SER B O 1
ATOM 4499 N N . ILE B 1 248 ? -20.462 -13.626 -5.439 1 88 248 ILE B N 1
ATOM 4500 C CA . ILE B 1 248 ? -20.95 -13.684 -6.813 1 88 248 ILE B CA 1
ATOM 4501 C C . ILE B 1 248 ? -20.962 -15.132 -7.296 1 88 248 ILE B C 1
ATOM 4503 O O . ILE B 1 248 ? -19.916 -15.783 -7.354 1 88 248 ILE B O 1
ATOM 4507 N N . LYS B 1 249 ? -22.079 -15.57 -7.648 1 88.25 249 LYS B N 1
ATOM 4508 C CA . LYS B 1 249 ? -22.229 -16.992 -7.946 1 88.25 249 LYS B CA 1
ATOM 4509 C C . LYS B 1 249 ? -21.998 -17.27 -9.428 1 88.25 249 LYS B C 1
ATOM 4511 O O . LYS B 1 249 ? -21.409 -18.291 -9.789 1 88.25 249 LYS B O 1
ATOM 4516 N N . LYS B 1 250 ? -22.385 -16.326 -10.234 1 93.77 250 LYS B N 1
ATOM 4517 C CA . LYS B 1 250 ? -22.32 -16.581 -11.671 1 93.77 250 LYS B CA 1
ATOM 4518 C C . LYS B 1 250 ? -21.293 -15.675 -12.344 1 93.77 250 LYS B C 1
ATOM 4520 O O . LYS B 1 250 ? -21.299 -14.46 -12.137 1 93.77 250 LYS B O 1
ATOM 4525 N N . PRO B 1 251 ? -20.437 -16.309 -13.077 1 95.55 251 PRO B N 1
ATOM 4526 C CA . PRO B 1 251 ? -19.475 -15.497 -13.827 1 95.55 251 PRO B CA 1
ATOM 4527 C C . PRO B 1 251 ? -20.142 -14.615 -14.88 1 95.55 251 PRO B C 1
ATOM 4529 O O . PRO B 1 251 ? -21.26 -14.903 -15.314 1 95.55 251 PRO B O 1
ATOM 4532 N N . SER B 1 252 ? -19.512 -13.565 -15.231 1 95.27 252 SER B N 1
ATOM 4533 C CA . SER B 1 252 ? -19.918 -12.64 -16.284 1 95.27 252 SER B CA 1
ATOM 4534 C C . SER B 1 252 ? -18.712 -12.127 -17.064 1 95.27 252 SER B C 1
ATOM 4536 O O . SER B 1 252 ? -17.597 -12.624 -16.891 1 95.27 252 SER B O 1
ATOM 4538 N N . PHE B 1 253 ? -18.947 -11.263 -17.989 1 94.88 253 PHE B N 1
ATOM 4539 C CA . PHE B 1 253 ? -17.909 -10.726 -18.861 1 94.88 253 PHE B CA 1
ATOM 4540 C C . PHE B 1 253 ? -16.787 -10.097 -18.043 1 94.88 253 PHE B C 1
ATOM 4542 O O . PHE B 1 253 ? -15.608 -10.344 -18.305 1 94.88 253 PHE B O 1
ATOM 4549 N N . PHE B 1 254 ? -17.125 -9.401 -17.02 1 95.77 254 PHE B N 1
ATOM 4550 C CA . PHE B 1 254 ? -16.134 -8.696 -16.216 1 95.77 254 PHE B CA 1
ATOM 4551 C C . PHE B 1 254 ? -15.832 -9.464 -14.935 1 95.77 254 PHE B C 1
ATOM 4553 O O . PHE B 1 254 ? -14.974 -9.057 -14.149 1 95.77 254 PHE B O 1
ATOM 4560 N N . VAL B 1 255 ? -16.516 -10.57 -14.699 1 97.87 255 VAL B N 1
ATOM 4561 C CA . VAL B 1 255 ? -16.332 -11.368 -13.491 1 97.87 255 VAL B CA 1
ATOM 4562 C C . VAL B 1 255 ? -16.075 -12.825 -13.869 1 97.87 255 VAL B C 1
ATOM 4564 O O . VAL B 1 255 ? -17.007 -13.629 -13.937 1 97.87 255 VAL B O 1
ATOM 4567 N N . PRO B 1 256 ? -14.885 -13.194 -14.054 1 98.32 256 PRO B N 1
ATOM 4568 C CA . PRO B 1 256 ? -14.559 -14.567 -14.444 1 98.32 256 PRO B CA 1
ATOM 4569 C C . PRO B 1 256 ? -14.772 -15.569 -13.311 1 98.32 256 PRO B C 1
ATOM 4571 O O . PRO B 1 256 ? -14.855 -15.178 -12.144 1 98.32 256 PRO B O 1
ATOM 4574 N N . SER B 1 257 ? -14.924 -16.833 -13.727 1 98.15 257 SER B N 1
ATOM 4575 C CA . SER B 1 257 ? -14.84 -17.906 -12.742 1 98.15 257 SER B CA 1
ATOM 4576 C C . SER B 1 257 ? -13.418 -18.059 -12.212 1 98.15 257 SER B C 1
ATOM 4578 O O . SER B 1 257 ? -12.466 -17.566 -12.822 1 98.15 257 SER B O 1
ATOM 4580 N N . PRO B 1 258 ? -13.258 -18.711 -11.081 1 98.2 258 PRO B N 1
ATOM 4581 C CA . PRO B 1 258 ? -11.909 -18.974 -10.575 1 98.2 258 PRO B CA 1
ATOM 4582 C C . PRO B 1 258 ? -11.036 -19.718 -11.583 1 98.2 258 PRO B C 1
ATOM 4584 O O . PRO B 1 258 ? -9.85 -19.409 -11.725 1 98.2 258 PRO B O 1
ATOM 4587 N N . GLU B 1 259 ? -11.587 -20.631 -12.328 1 98.11 259 GLU B N 1
ATOM 4588 C CA . GLU B 1 259 ? -10.839 -21.419 -13.304 1 98.11 259 GLU B CA 1
ATOM 4589 C C . GLU B 1 259 ? -10.361 -20.551 -14.464 1 98.11 259 GLU B C 1
ATOM 4591 O O . GLU B 1 259 ? -9.223 -20.686 -14.919 1 98.11 259 GLU B O 1
ATOM 4596 N N . GLN B 1 260 ? -11.275 -19.67 -14.909 1 98.2 260 GLN B N 1
ATOM 4597 C CA . GLN B 1 260 ? -10.903 -18.761 -15.988 1 98.2 260 GLN B CA 1
ATOM 4598 C C . GLN B 1 260 ? -9.761 -17.842 -15.565 1 98.2 260 GLN B C 1
ATOM 4600 O O . GLN B 1 260 ? -8.808 -17.639 -16.32 1 98.2 260 GLN B O 1
ATOM 4605 N N . TYR B 1 261 ? -9.89 -17.319 -14.398 1 98.59 261 TYR B N 1
ATOM 4606 C CA . TYR B 1 261 ? -8.844 -16.43 -13.904 1 98.59 261 TYR B CA 1
ATOM 4607 C C . TYR B 1 261 ? -7.532 -17.183 -13.718 1 98.59 261 TYR B C 1
ATOM 4609 O O . TYR B 1 261 ? -6.461 -16.667 -14.045 1 98.59 261 TYR B O 1
ATOM 4617 N N . SER B 1 262 ? -7.6 -18.381 -13.136 1 98.66 262 SER B N 1
ATOM 4618 C CA . SER B 1 262 ? -6.411 -19.186 -12.872 1 98.66 262 SER B CA 1
ATOM 4619 C C . SER B 1 262 ? -5.626 -19.449 -14.153 1 98.66 262 SER B C 1
ATOM 4621 O O . SER B 1 262 ? -4.397 -19.355 -14.164 1 98.66 262 SER B O 1
ATOM 4623 N N . LYS B 1 263 ? -6.291 -19.767 -15.244 1 97.96 263 LYS B N 1
ATOM 4624 C CA . LYS B 1 263 ? -5.627 -20.026 -16.518 1 97.96 263 LYS B CA 1
ATOM 4625 C C . LYS B 1 263 ? -4.858 -18.798 -16.997 1 97.96 263 LYS B C 1
ATOM 4627 O O . LYS B 1 263 ? -3.726 -18.914 -17.469 1 97.96 263 LYS B O 1
ATOM 4632 N N . ALA B 1 264 ? -5.52 -17.673 -16.869 1 98.18 264 ALA B N 1
ATOM 4633 C CA . ALA B 1 264 ? -4.856 -16.428 -17.248 1 98.18 264 ALA B CA 1
ATOM 4634 C C . ALA B 1 264 ? -3.664 -16.144 -16.339 1 98.18 264 ALA B C 1
ATOM 4636 O O . ALA B 1 264 ? -2.595 -15.749 -16.811 1 98.18 264 ALA B O 1
ATOM 4637 N N . SER B 1 265 ? -3.862 -16.328 -15.076 1 98.57 265 SER B N 1
ATOM 4638 C CA . SER B 1 265 ? -2.824 -16.104 -14.075 1 98.57 265 SER B CA 1
ATOM 4639 C C . SER B 1 265 ? -1.586 -16.946 -14.364 1 98.57 265 SER B C 1
ATOM 4641 O O . SER B 1 265 ? -0.462 -16.44 -14.331 1 98.57 265 SER B O 1
ATOM 4643 N N . MET B 1 266 ? -1.728 -18.21 -14.681 1 98.09 266 MET B N 1
ATOM 4644 C CA . MET B 1 266 ? -0.633 -19.147 -14.918 1 98.09 266 MET B CA 1
ATOM 4645 C C . MET B 1 266 ? 0.231 -18.689 -16.088 1 98.09 266 MET B C 1
ATOM 4647 O O . MET B 1 266 ? 1.454 -18.842 -16.059 1 98.09 266 MET B O 1
ATOM 4651 N N . ARG B 1 267 ? -0.394 -18.068 -17.014 1 97.85 267 ARG B N 1
ATOM 4652 C CA . ARG B 1 267 ? 0.322 -17.65 -18.215 1 97.85 267 ARG B CA 1
ATOM 4653 C C . ARG B 1 267 ? 1.218 -16.45 -17.929 1 97.85 267 ARG B C 1
ATOM 4655 O O . ARG B 1 267 ? 2.134 -16.155 -18.699 1 97.85 267 ARG B O 1
ATOM 4662 N N . TRP B 1 268 ? 0.977 -15.79 -16.851 1 98.4 268 TRP B N 1
ATOM 4663 C CA . TRP B 1 268 ? 1.677 -14.539 -16.579 1 98.4 268 TRP B CA 1
ATOM 4664 C C . TRP B 1 268 ? 2.835 -14.762 -15.613 1 98.4 268 TRP B C 1
ATOM 4666 O O . TRP B 1 268 ? 3.663 -13.87 -15.409 1 98.4 268 TRP B O 1
ATOM 4676 N N . ILE B 1 269 ? 2.903 -15.944 -14.968 1 98.42 269 ILE B N 1
ATOM 4677 C CA . ILE B 1 269 ? 3.941 -16.182 -13.97 1 98.42 269 ILE B CA 1
ATOM 4678 C C . ILE B 1 269 ? 5.317 -15.971 -14.595 1 98.42 269 ILE B C 1
ATOM 4680 O O . ILE B 1 269 ? 5.617 -16.529 -15.654 1 98.42 269 ILE B O 1
ATOM 4684 N N . GLY B 1 270 ? 6.062 -15.074 -13.936 1 97.07 270 GLY B N 1
ATOM 4685 C CA . GLY B 1 270 ? 7.427 -14.827 -14.373 1 97.07 270 GLY B CA 1
ATOM 4686 C C . GLY B 1 270 ? 7.562 -13.589 -15.24 1 97.07 270 GLY B C 1
ATOM 4687 O O . GLY B 1 270 ? 8.669 -13.22 -15.636 1 97.07 270 GLY B O 1
ATOM 4688 N N . TYR B 1 271 ? 6.322 -13.013 -15.514 1 95.6 271 TYR B N 1
ATOM 4689 C CA . TYR B 1 271 ? 6.337 -11.813 -16.342 1 95.6 271 TYR B CA 1
ATOM 4690 C C . TYR B 1 271 ? 5.926 -10.588 -15.534 1 95.6 271 TYR B C 1
ATOM 4692 O O . TYR B 1 271 ? 4.983 -10.646 -14.742 1 95.6 271 TYR B O 1
ATOM 4700 N N . ASP B 1 272 ? 6.602 -9.462 -15.659 1 94.39 272 ASP B N 1
ATOM 4701 C CA . ASP B 1 272 ? 6.26 -8.127 -15.178 1 94.39 272 ASP B CA 1
ATOM 4702 C C . ASP B 1 272 ? 6.204 -8.091 -13.652 1 94.39 272 ASP B C 1
ATOM 4704 O O . ASP B 1 272 ? 6.015 -9.125 -13.008 1 94.39 272 ASP B O 1
ATOM 4708 N N . LEU B 1 273 ? 6.307 -7.002 -13.082 1 96.51 273 LEU B N 1
ATOM 4709 C CA . LEU B 1 273 ? 6.32 -6.8 -11.638 1 96.51 273 LEU B CA 1
ATOM 4710 C C . LEU B 1 273 ? 4.901 -6.735 -11.085 1 96.51 273 LEU B C 1
ATOM 4712 O O . LEU B 1 273 ? 4.63 -7.248 -9.997 1 96.51 273 LEU B O 1
ATOM 4716 N N . LEU B 1 274 ? 4.078 -6.065 -11.735 1 97.58 274 LEU B N 1
ATOM 4717 C CA . LEU B 1 274 ? 2.657 -5.89 -11.457 1 97.58 274 LEU B CA 1
ATOM 4718 C C . LEU B 1 274 ? 1.823 -6.145 -12.707 1 97.58 274 LEU B C 1
ATOM 4720 O O . LEU B 1 274 ? 2.058 -5.532 -13.751 1 97.58 274 LEU B O 1
ATOM 4724 N N . CYS B 1 275 ? 0.822 -7.08 -12.557 1 97.49 275 CYS B N 1
ATOM 4725 C CA . CYS B 1 275 ? 0.091 -7.389 -13.781 1 97.49 275 CYS B CA 1
ATOM 4726 C C . CYS B 1 275 ? -1.374 -7.682 -13.481 1 97.49 275 CYS B C 1
ATOM 4728 O O . CYS B 1 275 ? -1.722 -8.044 -12.356 1 97.49 275 CYS B O 1
ATOM 4730 N N . VAL B 1 276 ? -2.171 -7.467 -14.403 1 98.38 276 VAL B N 1
ATOM 4731 C CA . VAL B 1 276 ? -3.587 -7.817 -14.445 1 98.38 276 VAL B CA 1
ATOM 4732 C C . VAL B 1 276 ? -3.818 -8.914 -15.481 1 98.38 276 VAL B C 1
ATOM 4734 O O . VAL B 1 276 ? -4.122 -8.626 -16.641 1 98.38 276 VAL B O 1
ATOM 4737 N N . PRO B 1 277 ? -3.776 -10.137 -15.047 1 98.07 277 PRO B N 1
ATOM 4738 C CA . PRO B 1 277 ? -3.66 -11.262 -15.978 1 98.07 277 PRO B CA 1
ATOM 4739 C C . PRO B 1 277 ? -4.904 -11.439 -16.846 1 98.07 277 PRO B C 1
ATOM 4741 O O . PRO B 1 277 ? -4.795 -11.81 -18.018 1 98.07 277 PRO B O 1
ATOM 4744 N N . TYR B 1 278 ? -6.052 -11.185 -16.3 1 98.52 278 TYR B N 1
ATOM 4745 C CA . TYR B 1 278 ? -7.29 -11.439 -17.029 1 98.52 278 TYR B CA 1
ATOM 4746 C C . TYR B 1 278 ? -7.642 -10.263 -17.932 1 98.52 278 TYR B C 1
ATOM 4748 O O . TYR B 1 278 ? -7.737 -9.124 -17.469 1 98.52 278 TYR B O 1
ATOM 4756 N N . TRP B 1 279 ? -7.915 -10.481 -19.159 1 97.94 279 TRP B N 1
ATOM 4757 C CA . TRP B 1 279 ? -7.948 -9.418 -20.157 1 97.94 279 TRP B CA 1
ATOM 4758 C C . TRP B 1 279 ? -9.136 -8.49 -19.926 1 97.94 279 TRP B C 1
ATOM 4760 O O . TRP B 1 279 ? -9.042 -7.282 -20.155 1 97.94 279 TRP B O 1
ATOM 4770 N N . THR B 1 280 ? -10.327 -8.985 -19.535 1 98.21 280 THR B N 1
ATOM 4771 C CA . THR B 1 280 ? -11.458 -8.095 -19.296 1 98.21 280 THR B CA 1
ATOM 4772 C C . THR B 1 280 ? -11.194 -7.199 -18.089 1 98.21 280 THR B C 1
ATOM 4774 O O . THR B 1 280 ? -11.696 -6.075 -18.023 1 98.21 280 THR B O 1
ATOM 4777 N N . HIS B 1 281 ? -10.457 -7.758 -17.055 1 98.64 281 HIS B N 1
ATOM 4778 C CA . HIS B 1 281 ? -10.03 -6.917 -15.943 1 98.64 281 HIS B CA 1
ATOM 4779 C C . HIS B 1 281 ? -9.133 -5.781 -16.424 1 98.64 281 HIS B C 1
ATOM 4781 O O . HIS B 1 281 ? -9.251 -4.648 -15.952 1 98.64 281 HIS B O 1
ATOM 4787 N N . ALA B 1 282 ? -8.202 -6.132 -17.33 1 98.1 282 ALA B N 1
ATOM 4788 C CA . ALA B 1 282 ? -7.318 -5.115 -17.892 1 98.1 282 ALA B CA 1
ATOM 4789 C C . ALA B 1 282 ? -8.115 -4.045 -18.635 1 98.1 282 ALA B C 1
ATOM 4791 O O . ALA B 1 282 ? -7.799 -2.856 -18.55 1 98.1 282 ALA B O 1
ATOM 4792 N N . LEU B 1 283 ? -9.11 -4.47 -19.372 1 97.19 283 LEU B N 1
ATOM 4793 C CA . LEU B 1 283 ? -9.992 -3.537 -20.063 1 97.19 283 LEU B CA 1
ATOM 4794 C C . LEU B 1 283 ? -10.723 -2.642 -19.068 1 97.19 283 LEU B C 1
ATOM 4796 O O . LEU B 1 283 ? -10.851 -1.436 -19.29 1 97.19 283 LEU B O 1
ATOM 4800 N N . GLN B 1 284 ? -11.211 -3.227 -18.031 1 97.89 284 GLN B N 1
ATOM 4801 C CA . GLN B 1 284 ? -11.869 -2.456 -16.982 1 97.89 284 GLN B CA 1
ATOM 4802 C C . GLN B 1 284 ? -10.924 -1.414 -16.389 1 97.89 284 GLN B C 1
ATOM 4804 O O . GLN B 1 284 ? -11.329 -0.28 -16.125 1 97.89 284 GLN B O 1
ATOM 4809 N N . TRP B 1 285 ? -9.751 -1.83 -16.142 1 97.61 285 TRP B N 1
ATOM 4810 C CA . TRP B 1 285 ? -8.749 -0.905 -15.622 1 97.61 285 TRP B CA 1
ATOM 4811 C C . TRP B 1 285 ? -8.555 0.275 -16.569 1 97.61 285 TRP B C 1
ATOM 4813 O O . TRP B 1 285 ? -8.492 1.426 -16.131 1 97.61 285 TRP B O 1
ATOM 4823 N N . CYS B 1 286 ? -8.457 0.001 -17.859 1 96.16 286 CYS B N 1
ATOM 4824 C CA . CYS B 1 286 ? -8.305 1.046 -18.866 1 96.16 286 CYS B CA 1
ATOM 4825 C C . CYS B 1 286 ? -9.471 2.025 -18.815 1 96.16 286 CYS B C 1
ATOM 4827 O O . CYS B 1 286 ? -9.269 3.24 -18.862 1 96.16 286 CYS B O 1
ATOM 4829 N N . LEU B 1 287 ? -10.676 1.528 -18.685 1 96.4 287 LEU B N 1
ATOM 4830 C CA . LEU B 1 287 ? -11.876 2.356 -18.65 1 96.4 287 LEU B CA 1
ATOM 4831 C C . LEU B 1 287 ? -11.91 3.211 -17.387 1 96.4 287 LEU B C 1
ATOM 4833 O O . LEU B 1 287 ? -12.282 4.386 -17.438 1 96.4 287 LEU B O 1
ATOM 4837 N N . ILE B 1 288 ? -11.522 2.645 -16.291 1 97.46 288 ILE B N 1
ATOM 4838 C CA . ILE B 1 288 ? -11.498 3.363 -15.021 1 97.46 288 ILE B CA 1
ATOM 4839 C C . ILE B 1 288 ? -10.46 4.481 -15.08 1 97.46 288 ILE B C 1
ATOM 4841 O O . ILE B 1 288 ? -10.702 5.587 -14.592 1 97.46 288 ILE B O 1
ATOM 4845 N N . ASP B 1 289 ? -9.358 4.212 -15.729 1 94.54 289 ASP B N 1
ATOM 4846 C CA . ASP B 1 289 ? -8.259 5.168 -15.82 1 94.54 289 ASP B CA 1
ATOM 4847 C C . ASP B 1 289 ? -8.659 6.387 -16.649 1 94.54 289 ASP B C 1
ATOM 4849 O O . ASP B 1 289 ? -8.034 7.444 -16.549 1 94.54 289 ASP B O 1
ATOM 4853 N N . LEU B 1 290 ? -9.657 6.255 -17.484 1 93.22 290 LEU B N 1
ATOM 4854 C CA . LEU B 1 290 ? -10.117 7.347 -18.335 1 93.22 290 LEU B CA 1
ATOM 4855 C C . LEU B 1 290 ? -11.028 8.294 -17.559 1 93.22 290 LEU B C 1
ATOM 4857 O O . LEU B 1 290 ? -11.296 9.411 -18.009 1 93.22 290 LEU B O 1
ATOM 4861 N N . MET B 1 291 ? -11.467 7.904 -16.412 1 95.86 291 MET B N 1
ATOM 4862 C CA . MET B 1 291 ? -12.406 8.702 -15.628 1 95.86 291 MET B CA 1
ATOM 4863 C C . MET B 1 291 ? -11.672 9.536 -14.584 1 95.86 291 MET B C 1
ATOM 4865 O O . MET B 1 291 ? -10.649 9.106 -14.048 1 95.86 291 MET B O 1
ATOM 4869 N N . PRO B 1 292 ? -12.233 10.716 -14.324 1 94.71 292 PRO B N 1
ATOM 4870 C CA . PRO B 1 292 ? -11.66 11.473 -13.209 1 94.71 292 PRO B CA 1
ATOM 4871 C C . PRO B 1 292 ? -11.733 10.717 -11.884 1 94.71 292 PRO B C 1
ATOM 4873 O O . PRO B 1 292 ? -12.723 10.033 -11.613 1 94.71 292 PRO B O 1
ATOM 4876 N N . GLU B 1 293 ? -10.755 10.828 -11.17 1 95.47 293 GLU B N 1
ATOM 4877 C CA . GLU B 1 293 ? -10.662 10.129 -9.892 1 95.47 293 GLU B CA 1
ATOM 4878 C C . GLU B 1 293 ? -11.872 10.426 -9.011 1 95.47 293 GLU B C 1
ATOM 4880 O O . GLU B 1 293 ? -12.385 9.535 -8.331 1 95.47 293 GLU B O 1
ATOM 4885 N N . SER B 1 294 ? -12.303 11.665 -8.959 1 95.99 294 SER B N 1
ATOM 4886 C CA . SER B 1 294 ? -13.435 12.055 -8.124 1 95.99 294 SER B CA 1
ATOM 4887 C C . SER B 1 294 ? -14.703 11.311 -8.53 1 95.99 294 SER B C 1
ATOM 4889 O O . SER B 1 294 ? -15.519 10.955 -7.677 1 95.99 294 SER B O 1
ATOM 4891 N N . LEU B 1 295 ? -14.86 11.099 -9.831 1 97.83 295 LEU B N 1
ATOM 4892 C CA . LEU B 1 295 ? -16.023 10.368 -10.323 1 97.83 295 LEU B CA 1
ATOM 4893 C C . LEU B 1 295 ? -15.948 8.898 -9.926 1 97.83 295 LEU B C 1
ATOM 4895 O O . LEU B 1 295 ? -16.947 8.315 -9.498 1 97.83 295 LEU B O 1
ATOM 4899 N N . VAL B 1 296 ? -14.795 8.324 -10.043 1 98.35 296 VAL B N 1
ATOM 4900 C CA . VAL B 1 296 ? -14.608 6.926 -9.667 1 98.35 296 VAL B CA 1
ATOM 4901 C C . VAL B 1 296 ? -14.895 6.75 -8.177 1 98.35 296 VAL B C 1
ATOM 4903 O O . VAL B 1 296 ? -15.609 5.826 -7.781 1 98.35 296 VAL B O 1
ATOM 4906 N N . ASN B 1 297 ? -14.363 7.657 -7.365 1 98.23 297 ASN B N 1
ATOM 4907 C CA . ASN B 1 297 ? -14.594 7.607 -5.925 1 98.23 297 ASN B CA 1
ATOM 4908 C C . ASN B 1 297 ? -16.078 7.725 -5.591 1 98.23 297 ASN B C 1
ATOM 4910 O O . ASN B 1 297 ? -16.586 6.998 -4.736 1 98.23 297 ASN B O 1
ATOM 4914 N N . TRP B 1 298 ? -16.711 8.607 -6.272 1 97.83 298 TRP B N 1
ATOM 4915 C CA . TRP B 1 298 ? -18.139 8.813 -6.053 1 97.83 298 TRP B CA 1
ATOM 4916 C C . TRP B 1 298 ? -18.932 7.562 -6.417 1 97.83 298 TRP B C 1
ATOM 4918 O O . TRP B 1 298 ? -19.806 7.131 -5.66 1 97.83 298 TRP B O 1
ATOM 4928 N N . MET B 1 299 ? -18.633 6.996 -7.538 1 97.99 299 MET B N 1
ATOM 4929 C CA . MET B 1 299 ? -19.337 5.803 -8.001 1 97.99 299 MET B CA 1
ATOM 4930 C C . MET B 1 299 ? -19.113 4.635 -7.047 1 97.99 299 MET B C 1
ATOM 4932 O O . MET B 1 299 ? -20.056 3.92 -6.703 1 97.99 299 MET B O 1
ATOM 4936 N N . LEU B 1 300 ? -17.88 4.464 -6.622 1 97.63 300 LEU B N 1
ATOM 4937 C CA . LEU B 1 300 ? -17.551 3.37 -5.714 1 97.63 300 LEU B CA 1
ATOM 4938 C C . LEU B 1 300 ? -18.253 3.547 -4.372 1 97.63 300 LEU B C 1
ATOM 4940 O O . LEU B 1 300 ? -18.833 2.597 -3.84 1 97.63 300 LEU B O 1
ATOM 4944 N N . PHE B 1 301 ? -18.207 4.734 -3.853 1 98.12 301 PHE B N 1
ATOM 4945 C CA . PHE B 1 301 ? -18.814 4.997 -2.554 1 98.12 301 PHE B CA 1
ATOM 4946 C C . PHE B 1 301 ? -20.32 4.766 -2.603 1 98.12 301 PHE B C 1
ATOM 4948 O O . PHE B 1 301 ? -20.89 4.157 -1.696 1 98.12 301 PHE B O 1
ATOM 4955 N N . ARG B 1 302 ? -20.929 5.202 -3.671 1 97.49 302 ARG B N 1
ATOM 4956 C CA . ARG B 1 302 ? -22.366 5.01 -3.836 1 97.49 302 ARG B CA 1
ATOM 4957 C C . ARG B 1 302 ? -22.713 3.529 -3.936 1 97.49 302 ARG B C 1
ATOM 4959 O O . ARG B 1 302 ? -23.672 3.067 -3.315 1 97.49 302 ARG B O 1
ATOM 4966 N N . ASN B 1 303 ? -21.952 2.889 -4.712 1 96.08 303 ASN B N 1
ATOM 4967 C CA . ASN B 1 303 ? -22.178 1.457 -4.877 1 96.08 303 ASN B CA 1
ATOM 4968 C C . ASN B 1 303 ? -22.032 0.71 -3.555 1 96.08 303 ASN B C 1
ATOM 4970 O O . ASN B 1 303 ? -22.853 -0.148 -3.228 1 96.08 303 ASN B O 1
ATOM 4974 N N . PHE B 1 304 ? -21.019 1.04 -2.783 1 96.55 304 PHE B N 1
ATOM 4975 C CA . PHE B 1 304 ? -20.751 0.321 -1.543 1 96.55 304 PHE B CA 1
ATOM 4976 C C . PHE B 1 304 ? -21.764 0.696 -0.469 1 96.55 304 PHE B C 1
ATOM 4978 O O . PHE B 1 304 ? -22.108 -0.127 0.383 1 96.55 304 PHE B O 1
ATOM 4985 N N . LEU B 1 305 ? -22.245 1.925 -0.501 1 96.51 305 LEU B N 1
ATOM 4986 C CA . LEU B 1 305 ? -23.341 2.292 0.389 1 96.51 305 LEU B CA 1
ATOM 4987 C C . LEU B 1 305 ? -24.583 1.457 0.095 1 96.51 305 LEU B C 1
ATOM 4989 O O . LEU B 1 305 ? -25.298 1.055 1.016 1 96.51 305 LEU B O 1
ATOM 4993 N N . GLY B 1 306 ? -24.805 1.272 -1.269 1 95.56 306 GLY B N 1
ATOM 4994 C CA . GLY B 1 306 ? -25.904 0.398 -1.648 1 95.56 306 GLY B CA 1
ATOM 4995 C C . GLY B 1 306 ? -25.734 -1.024 -1.148 1 95.56 306 GLY B C 1
ATOM 4996 O O . GLY B 1 306 ? -26.684 -1.628 -0.644 1 95.56 306 GLY B O 1
ATOM 4997 N N . LEU B 1 307 ? -24.598 -1.534 -1.259 1 93.17 307 LEU B N 1
ATOM 4998 C CA . LEU B 1 307 ? -24.293 -2.873 -0.767 1 93.17 307 LEU B CA 1
ATOM 4999 C C . LEU B 1 307 ? -24.493 -2.956 0.743 1 93.17 307 LEU B C 1
ATOM 5001 O O . LEU B 1 307 ? -25.018 -3.949 1.25 1 93.17 307 LEU B O 1
ATOM 5005 N N . ARG B 1 308 ? -23.988 -1.97 1.404 1 94.26 308 ARG B N 1
ATOM 5006 C CA . ARG B 1 308 ? -24.132 -1.908 2.855 1 94.26 308 ARG B CA 1
ATOM 5007 C C . ARG B 1 308 ? -25.601 -1.946 3.263 1 94.26 308 ARG B C 1
ATOM 5009 O O . ARG B 1 308 ? -25.972 -2.656 4.199 1 94.26 308 ARG B O 1
ATOM 5016 N N . LYS B 1 309 ? -26.409 -1.222 2.607 1 94.13 309 LYS B N 1
ATOM 5017 C CA . LYS B 1 309 ? -27.839 -1.19 2.9 1 94.13 309 LYS B CA 1
ATOM 5018 C C . LYS B 1 309 ? -28.463 -2.574 2.749 1 94.13 309 LYS B C 1
ATOM 5020 O O . LYS B 1 309 ? -29.257 -2.998 3.591 1 94.13 309 LYS B O 1
ATOM 5025 N N . LYS B 1 310 ? -28.101 -3.226 1.725 1 90.95 310 LYS B N 1
ATOM 5026 C CA . LYS B 1 310 ? -28.621 -4.569 1.488 1 90.95 310 LYS B CA 1
ATOM 5027 C C . LYS B 1 310 ? -28.17 -5.534 2.581 1 90.95 310 LYS B C 1
ATOM 5029 O O . LYS B 1 310 ? -28.94 -6.395 3.013 1 90.95 310 LYS B O 1
ATOM 5034 N N . MET B 1 311 ? -26.967 -5.356 2.963 1 87.78 311 MET B N 1
ATOM 5035 C CA . MET B 1 311 ? -26.405 -6.23 3.989 1 87.78 311 MET B CA 1
ATOM 5036 C C . MET B 1 311 ? -27.104 -6.016 5.328 1 87.78 311 MET B C 1
ATOM 5038 O O . MET B 1 311 ? -27.424 -6.979 6.027 1 87.78 311 MET B O 1
ATOM 5042 N N . ILE B 1 312 ? -27.306 -4.783 5.674 1 89.58 312 ILE B N 1
ATOM 5043 C CA . ILE B 1 312 ? -27.952 -4.454 6.94 1 89.58 312 ILE B CA 1
ATOM 5044 C C . ILE B 1 312 ? -29.386 -4.979 6.94 1 89.58 312 ILE B C 1
ATOM 5046 O O . ILE B 1 312 ? -29.858 -5.515 7.945 1 89.58 312 ILE B O 1
ATOM 5050 N N . GLN B 1 313 ? -30.041 -4.868 5.84 1 91.02 313 GLN B N 1
ATOM 5051 C CA . GLN B 1 313 ? -31.405 -5.372 5.713 1 91.02 313 GLN B CA 1
ATOM 5052 C C . GLN B 1 313 ? -31.448 -6.888 5.878 1 91.02 313 GLN B C 1
ATOM 5054 O O . GLN B 1 313 ? -32.355 -7.422 6.519 1 91.02 313 GLN B O 1
ATOM 5059 N N . LYS B 1 314 ? -30.501 -7.528 5.337 1 87.72 314 LYS B N 1
ATOM 5060 C CA . LYS B 1 314 ? -30.428 -8.981 5.461 1 87.72 314 LYS B CA 1
ATOM 5061 C C . LYS B 1 314 ? -30.16 -9.398 6.904 1 87.72 314 LYS B C 1
ATOM 5063 O O . LYS B 1 314 ? -30.727 -10.38 7.388 1 87.72 314 LYS B O 1
ATOM 5068 N N . GLU B 1 315 ? -29.274 -8.668 7.513 1 85.67 315 GLU B N 1
ATOM 5069 C CA . GLU B 1 315 ? -28.951 -8.954 8.908 1 85.67 315 GLU B CA 1
ATOM 5070 C C . GLU B 1 315 ? -30.167 -8.752 9.808 1 85.67 315 GLU B C 1
ATOM 5072 O O . GLU B 1 315 ? -30.367 -9.5 10.768 1 85.67 315 GLU B O 1
ATOM 5077 N N . LEU B 1 316 ? -30.93 -7.733 9.491 1 87.57 316 LEU B N 1
ATOM 5078 C CA . LEU B 1 316 ? -32.131 -7.436 10.264 1 87.57 316 LEU B CA 1
ATOM 5079 C C . LEU B 1 316 ? -33.2 -8.5 10.037 1 87.57 316 LEU B C 1
ATOM 5081 O O . LEU B 1 316 ? -33.939 -8.85 10.96 1 87.57 316 LEU B O 1
ATOM 5085 N N . ARG B 1 317 ? -33.272 -9.018 8.892 1 87.62 317 ARG B N 1
ATOM 5086 C CA . ARG B 1 317 ? -34.241 -10.057 8.559 1 87.62 317 ARG B CA 1
ATOM 5087 C C . ARG B 1 317 ? -33.872 -11.382 9.217 1 87.62 317 ARG B C 1
ATOM 5089 O O . ARG B 1 317 ? -34.75 -12.174 9.567 1 87.62 317 ARG B O 1
ATOM 5096 N N . GLN B 1 318 ? -32.684 -11.613 9.314 1 79.85 318 GLN B N 1
ATOM 5097 C CA . GLN B 1 318 ? -32.238 -12.864 9.917 1 79.85 318 GLN B CA 1
ATOM 5098 C C . GLN B 1 318 ? -32.419 -12.84 11.432 1 79.85 318 GLN B C 1
ATOM 5100 O O . GLN B 1 318 ? -32.531 -13.891 12.067 1 79.85 318 GLN B O 1
ATOM 5105 N N . LYS B 1 319 ? -32.354 -11.644 12.021 1 74.26 319 LYS B N 1
ATOM 5106 C CA . LYS B 1 319 ? -32.559 -11.538 13.463 1 74.26 319 LYS B CA 1
ATOM 5107 C C . LYS B 1 319 ? -34.039 -11.649 13.818 1 74.26 319 LYS B C 1
ATOM 5109 O O . LYS B 1 319 ? -34.387 -11.996 14.948 1 74.26 319 LYS B O 1
ATOM 5114 N N . LYS B 1 320 ? -34.978 -11.648 12.906 1 61.03 320 LYS B N 1
ATOM 5115 C CA . LYS B 1 320 ? -36.4 -11.828 13.183 1 61.03 320 LYS B CA 1
ATOM 5116 C C . LYS B 1 320 ? -36.835 -13.265 12.913 1 61.03 320 LYS B C 1
ATOM 5118 O O . LYS B 1 320 ? -37.66 -13.817 13.644 1 61.03 320 LYS B O 1
#

Sequence (640 aa):
MAELLPNYQNQILLAIYILGFIIFTQKTQNFINWVWSMFIRPPKKLTNYGSWALITGCTDGIGKALTFDLASKGLNLILVDRNIEKLKITSNEILKKFGGEKIEIKIIVIDFEKVIGEEIEGKIRAEIEGLDLGILINNVELSSAKARFFHEIDLGGIHSLIDVNLRSLTWVTKAVISVMLKKKKGGVVNIGSGSSVVVPSYPLFALYAATKGYVAQFSRSLSVEYQRYGIDIQCQVPLLVATKMTSIKKPSFFVPSPEQYSKASMRWIGYDLLCVPYWTHALQWCLIDLMPESLVNWMLFRNFLGLRKKMIQKELRQKKMAELLPNYQNQILLAIYILGFIIFTQKTQNFINWVWSMFIRPPKKLTNYGSWALITGCTDGIGKALTFDLASKGLNLILVDRNIEKLKITSNEILKKFGGEKIEIKIIVIDFEKVIGEEIEGKIRAEIEGLDLGILINNVELSSAKARFFHEIDLGGIHSLIDVNLRSLTWVTKAVISVMLKKKKGGVVNIGSGSSVVVPSYPLFALYAATKGYVAQFSRSLSVEYQRYGIDIQCQVPLLVATKMTSIKKPSFFVPSPEQYSKASMRWIGYDLLCVPYWTHALQWCLIDLMPESLVNWMLFRNFLGLRKKMIQKELRQKK

InterPro domains:
  IPR002347 Short-chain dehydrogenase/reductase SDR [PF00106] (52-247)
  IPR002347 Short-chain dehydrogenase/reductase SDR [PR00081] (52-69)
  IPR002347 Short-chain dehydrogenase/reductase SDR [PR00081] (131-142)
  IPR002347 Short-chain dehydrogenase/reductase SDR [PR00081] (180-196)
  IPR002347 Short-chain dehydrogenase/reductase SDR [PR00081] (208-227)
  IPR002347 Short-chain dehydrogenase/reductase SDR [PR00081] (229-246)
  IPR020904 Short-chain dehydrogenase/reductase, conserved site [PS00061] (195-223)
  IPR036291 NAD(P)-binding domain superfamily [SSF51735] (50-306)
  IPR051019 VLCFA Elongation and Steroid Dehydrogenase [PTHR43899] (12-315)

Organism: Saponaria officinalis (NCBI:txid3572)